Protein 4A4C (pdb70)

CATH classification: 1.20.930.20 (+3 more: 1.10.238.10, 3.30.505.10, 3.30.40.10)

GO terms:
  GO:0005886 plasma membrane (C, IDA)
  GO:0004842 ubiquitin-protein transferase activity (F, TAS)
  GO:0016567 protein ubiquitination (P, TAS)
  GO:0048260 positive regulation of receptor-mediated endocytosis (P, IMP)
  GO:0061630 ubiquitin protein ligase activity (F, IDA)
  GO:0005794 Golgi apparatus (C, IDA)
  GO:0005929 cilium (C, IDA)
  GO:0050821 protein stabilization (P, IDA)
  GO:0050860 negative regulation of T cell receptor signaling pathway (P, IDA)
  GO:0050868 negative regulation of T cell activation (P, IDA)
  GO:0070534 protein K63-linked ubiquitination (P, IDA)
  GO:0061630 ubiquitin protein ligase activity (F, EXP)
  GO:0042059 negative regulation of epidermal growth factor receptor signaling pathway (P, IMP)
  GO:0006511 ubiquitin-dependent protein catabolic process (P, IMP)
  GO:0005515 protein binding (F, IPI)
  GO:0046875 ephrin receptor binding (F, IPI)
  GO:0061630 ubiquitin protein ligase activity (F, TAS)
  GO:0042059 negative regulation of epidermal growth factor receptor signaling pathway (P, TAS)
  GO:0045742 positive regulation of epidermal growth factor receptor signaling pathway (P, TAS)
  GO:0005829 cytosol (C, TAS)

Solvent-accessible surface area: 25617 Å² total

Nearest PDB structures (foldseek):
  4a4c-assembly1_C  TM=1.007E+00  e=7.676E-30  Homo sapiens
  5d1m-assembly1_A  TM=9.914E-01  e=4.920E-27  Homo sapiens
  8ams-assembly1_A  TM=9.922E-01  e=3.316E-26  Homo sapiens
  2ayv-assembly1_A  TM=9.978E-01  e=9.547E-24  Toxoplasma gondii
  9b5h-assembly1_C  TM=9.755E-01  e=2.965E-24  Schizosaccharomyces pombe 972h-

InterPro domains:
  IPR001841 Zinc finger, RING-type [PS50089] (381-420)
  IPR001841 Zinc finger, RING-type [SM00184] (381-419)
  IPR003153 Adaptor protein Cbl, N-terminal helical [PF02262] (51-175)
  IPR009060 UBA-like superfamily [SSF46934] (843-893)
  IPR011992 EF-hand domain pair [SSF47473] (178-263)
  IPR013083 Zinc finger, RING/FYVE/PHD-type [G3DSA:3.30.40.10] (350-435)
  IPR014741 Adaptor protein Cbl, EF hand-like [PF02761] (179-262)
  IPR014742 Adaptor protein Cbl, SH2-like domain [PF02762] (264-349)
  IPR014742 Adaptor protein Cbl, SH2-like domain [cd09920] (256-352)
  IPR015940 Ubiquitin-associated domain [PF00627] (858-892)
  IPR015940 Ubiquitin-associated domain [PS50030] (856-895)
  IPR015940 Ubiquitin-associated domain [SM00165] (857-894)
  IPR017907 Zinc finger, RING-type, conserved site [PS00518] (396-405)
  IPR018957 Zinc finger, C3HC4 RING-type [PF00097] (381-419)
  IPR024159 Adaptor protein Cbl, PTB domain [PS51506] (47-351)
  IPR024162 Adaptor protein Cbl [PTHR23007] (25-554)
  IPR036537 Adaptor protein Cbl, N-terminal domain superfamily [G3DSA:1.20.930.20] (47-175)
  IPR036537 Adaptor protein Cbl, N-terminal domain superfamily [SSF47668] (49-177)
  IPR036860 SH2 domain superfamily [G3DSA:3.30.505.10] (265-349)
  IPR036860 SH2 domain superfamily [SSF55550] (264-350)

Secondary structure (DSSP, 8-state):
-----HHHHHHHHHHHHHHHHHH--TTT---SSSS-HHHHHHHHHHHHHHHHHHSSSTHHHHTT-HHHHHHHHHHHHHHHHHHHHHHTTGGGGGSTT-HHHHHHHHHHHHHHHHHHHHHHHSSSSS--TTT---SSHHHHHHHHHHHTT-SEEEHHHHHHHHHHHS----HHHHHHHHHHH-TT-SSEEEHHHHHHHHHHH--GGGHHHHHIIIIIS-TTB-TT--HHHHHHHHHTTTTSTTEEEEEE-SSSTT-EEEEEE-TTS-EEEE-PSSS-HHHHHHHHHHTTSS-EETT-S-----TTSSS-PPPPPEE--HHHHH--TTSS-SSS-TTTSSS---EEEETT--EE-HHHHHHHHHTT--S-TTT-----EEEE--EE---/----PPP-/-HHHHHHHHHHHHHSPPTTEEEEEETTEEEEEEEEEEPPSSSTTTT-EEEEEEE--TTTTTS--EEEE-S----TTB-SS-BB--GGGTTS--TT--HHHHHHHHHHHHHS--TTS-S-HHHHHHH--HHHHHHHHHHHIIIII-

Foldseek 3Di:
DDFDDPVLVVVLVVLLVVLLVVCVPPLLPQDPDPLDSVVLSVLLVVLVVQLVVVQDVVSVVVRVQPVNVLLSVLSSVLSVVSVVLPVVCPCVSNPCPHPSVVVVLLSSLLSLVSSVLSCQQQVRSHGPQQVRFQWAPVLSVLCCVQPNRDFKAALVSVQVSVCVVANQDDPVSSVVVCVQQVSNPRRMHGPVSSSLQCLQQDDPLHRSVSCCVCPVPALQEDESDDPVNQVVLCLVVLVPFQEKHKYADSVQRSWIKMWGHHPVRDIDIDTDDFDHPLVCQVVCVVVRHHQDRSNHNDDDDDCPCVDPPDDDAAEDDPVRQVVVVVVAGPQAAPVVSHHGFFKAFPDVGDTHHPVVVVVCVVVVHADDPPPSDHGSHMDTHHHDGPD/DPPDDDDD/DLVVLVVQLVVCVVDHDPQKGKADDPPDSQKMKMWGAQDPLALLHRFIWIKIWGDDPCPPAAAIFIFTPWDAQAQQADSRRGGNDPCNDPVPDNVDGVRNVNVVVSVCRNPPDLVRGNHVVLSVCVVVPVVSSVVRNVSRVVIRD

B-factor: mean 101.97, std 27.15, range [50.03, 207.86]

Organism: Homo sapiens (NCBI:txid9606)

Radius of gyration: 28.35 Å; Cα contacts (8 Å, |Δi|>4): 863; chains: 3; bounding box: 66×76×60 Å

Sequence (540 aa):
PGTVDKKMVEKCWKLMDKVVRLCQNPKLALKNSPPYILDLLPDTYQHLRTILSRYEGKMETLGENEYFRVFMENLMKKTKQTISLFKEGKERMYEENSQPRRNLTKLSLIFSHMLAELKGIFPSGLFQGDTFRITKADAAEFWRKAFGEKTIVPWKSFRQALHEVHPISSGLEAMALKSTIDLTCNDYISVFEFDIFTRLFQPWSSLLRNWNSLAVTHPGYMAFLTYDEVKARLQKFIHKPGSYIFRLSCTRLGQWAIGYVTADGNILQTIPHNKPLFQALIDGFREGFYLFPDGRNQNPDLTGLCEPTPQDHIKVTQEQYELCEMGSTFQLCKICAENDKDVKIEPCGHLMCTSCLTSWQESEGQGCPFCRCEIKGTEPIVVDPFDSDGTPEPAALKRIHKELNDLARDPPAQCSAGPVGDDMFHWQATIMGPNDSPYQGGVFFLTIHFPTDYPFKPPKVAFTTRIYHPNINSNGSICLDILRSQWSPALTISKVLLSICSLLCDPNPDDPLVPEIARIYKDREKYNRIAREWTQKYAM

Structure (mmCIF, N/CA/C/O backbone):
data_4A4C
#
_entry.id   4A4C
#
_cell.length_a   75.285
_cell.length_b   75.285
_cell.length_c   459.660
_cell.angle_alpha   90.00
_cell.angle_beta   90.00
_cell.angle_gamma   120.00
#
_symmetry.space_group_name_H-M   'P 65 2 2'
#
loop_
_entity.id
_entity.type
_entity.pdbx_description
1 polymer 'E3 UBIQUITIN-PROTEIN LIGASE CBL'
2 polymer 'TYROSINE-PROTEIN KINASE ZAP-70'
3 polymer 'UBIQUITIN-CONJUGATING ENZYME E2 D2'
4 non-polymer 'ZINC ION'
5 non-polymer 'CALCIUM ION'
6 water water
#
loop_
_atom_site.group_PDB
_atom_site.id
_atom_site.type_symbol
_atom_site.label_atom_id
_atom_site.label_alt_id
_atom_site.label_comp_id
_atom_site.label_asym_id
_atom_site.label_entity_id
_atom_site.label_seq_id
_atom_site.pdbx_PDB_ins_code
_atom_site.Cartn_x
_atom_site.Cartn_y
_atom_site.Cartn_z
_atom_site.occupancy
_atom_site.B_iso_or_equiv
_atom_site.auth_seq_id
_atom_site.auth_comp_id
_atom_site.auth_asym_id
_atom_site.auth_atom_id
_atom_site.pdbx_PDB_model_num
ATOM 1 N N . PRO A 1 4 ? -15.847 14.688 -43.966 1.00 154.61 48 PRO A N 1
ATOM 2 C CA . PRO A 1 4 ? -14.908 14.876 -42.856 1.00 149.35 48 PRO A CA 1
ATOM 3 C C . PRO A 1 4 ? -13.465 14.735 -43.313 1.00 145.91 48 PRO A C 1
ATOM 4 O O . PRO A 1 4 ? -13.197 14.772 -44.516 1.00 148.21 48 PRO A O 1
ATOM 8 N N . GLY A 1 5 ? -12.553 14.577 -42.357 1.00 135.62 49 GLY A N 1
ATOM 9 C CA . GLY A 1 5 ? -11.136 14.426 -42.648 1.00 128.52 49 GLY A CA 1
ATOM 10 C C . GLY A 1 5 ? -10.415 13.693 -41.531 1.00 128.16 49 GLY A C 1
ATOM 11 O O . GLY A 1 5 ? -10.978 13.518 -40.453 1.00 126.27 49 GLY A O 1
ATOM 12 N N . THR A 1 6 ? -9.170 13.283 -41.778 1.00 138.33 50 THR A N 1
ATOM 13 C CA . THR A 1 6 ? -8.416 12.418 -40.853 1.00 143.71 50 THR A CA 1
ATOM 14 C C . THR A 1 6 ? -7.974 13.084 -39.537 1.00 141.66 50 THR A C 1
ATOM 15 O O . THR A 1 6 ? -7.681 14.281 -39.499 1.00 134.68 50 THR A O 1
ATOM 19 N N . VAL A 1 7 ? -7.909 12.279 -38.473 1.00 147.74 51 VAL A N 1
ATOM 20 C CA . VAL A 1 7 ? -7.653 12.752 -37.106 1.00 148.02 51 VAL A CA 1
ATOM 21 C C . VAL A 1 7 ? -6.242 12.404 -36.606 1.00 147.13 51 VAL A C 1
ATOM 22 O O . VAL A 1 7 ? -5.907 11.227 -36.455 1.00 146.25 51 VAL A O 1
ATOM 26 N N . ASP A 1 8 ? -5.431 13.424 -36.327 1.00 146.94 52 ASP A N 1
ATOM 27 C CA . ASP A 1 8 ? -4.062 13.211 -35.847 1.00 150.26 52 ASP A CA 1
ATOM 28 C C . ASP A 1 8 ? -3.840 13.841 -34.470 1.00 150.81 52 ASP A C 1
ATOM 29 O O . ASP A 1 8 ? -4.632 14.672 -34.026 1.00 152.55 52 ASP A O 1
ATOM 34 N N . LYS A 1 9 ? -2.774 13.422 -33.791 1.00 146.29 53 LYS A N 1
ATOM 35 C CA . LYS A 1 9 ? -2.467 13.915 -32.451 1.00 140.25 53 LYS A CA 1
ATOM 36 C C . LYS A 1 9 ? -2.471 15.438 -32.387 1.00 138.14 53 LYS A C 1
ATOM 37 O O . LYS A 1 9 ? -2.989 16.017 -31.437 1.00 134.06 53 LYS A O 1
ATOM 43 N N . LYS A 1 10 ? -1.891 16.083 -33.395 1.00 141.56 54 LYS A N 1
ATOM 44 C CA . LYS A 1 10 ? -1.830 17.545 -33.444 1.00 147.34 54 LYS A CA 1
ATOM 45 C C . LYS A 1 10 ? -3.214 18.200 -33.386 1.00 148.65 54 LYS A C 1
ATOM 46 O O . LYS A 1 10 ? -3.408 19.198 -32.689 1.00 148.39 54 LYS A O 1
ATOM 52 N N . MET A 1 11 ? -4.167 17.647 -34.131 1.00 146.95 55 MET A N 1
ATOM 53 C CA . MET A 1 11 ? -5.551 18.108 -34.059 1.00 139.11 55 MET A CA 1
ATOM 54 C C . MET A 1 11 ? -6.117 17.904 -32.663 1.00 136.53 55 MET A C 1
ATOM 55 O O . MET A 1 11 ? -6.584 18.844 -32.024 1.00 139.22 55 MET A O 1
ATOM 60 N N . VAL A 1 12 ? -6.062 16.659 -32.200 1.00 127.73 56 VAL A N 1
ATOM 61 C CA . VAL A 1 12 ? -6.614 16.271 -30.908 1.00 115.69 56 VAL A CA 1
ATOM 62 C C . VAL A 1 12 ? -6.174 17.202 -29.773 1.00 120.31 56 VAL A C 1
ATOM 63 O O . VAL A 1 12 ? -6.938 17.448 -28.837 1.00 123.34 56 VAL A O 1
ATOM 67 N N . GLU A 1 13 ? -4.952 17.721 -29.855 1.00 120.25 57 GLU A N 1
ATOM 68 C CA . GLU A 1 13 ? -4.466 18.651 -28.843 1.00 121.29 57 GLU A CA 1
ATOM 69 C C . GLU A 1 13 ? -5.158 20.003 -28.971 1.00 119.33 57 GLU A C 1
ATOM 70 O O . GLU A 1 13 ? -5.254 20.753 -27.994 1.00 119.70 57 GLU A O 1
ATOM 76 N N . LYS A 1 14 ? -5.654 20.302 -30.170 1.00 118.33 58 LYS A N 1
ATOM 77 C CA . LYS A 1 14 ? -6.443 21.520 -30.388 1.00 120.23 58 LYS A CA 1
ATOM 78 C C . LYS A 1 14 ? -7.832 21.428 -29.720 1.00 121.41 58 LYS A C 1
ATOM 79 O O . LYS A 1 14 ? -8.246 22.345 -29.002 1.00 116.43 58 LYS A O 1
ATOM 81 N N . CYS A 1 15 ? -8.538 20.320 -29.949 1.00 116.92 59 CYS A N 1
ATOM 82 C CA . CYS A 1 15 ? -9.814 20.069 -29.277 1.00 112.24 59 CYS A CA 1
ATOM 83 C C . CYS A 1 15 ? -9.646 20.229 -27.778 1.00 103.79 59 CYS A C 1
ATOM 84 O O . CYS A 1 15 ? -10.531 20.719 -27.076 1.00 93.11 59 CYS A O 1
ATOM 87 N N . TRP A 1 16 ? -8.494 19.811 -27.288 1.00 99.37 60 TRP A N 1
ATOM 88 C CA . TRP A 1 16 ? -8.219 19.944 -25.880 1.00 105.31 60 TRP A CA 1
ATOM 89 C C . TRP A 1 16 ? -8.258 21.401 -25.443 1.00 101.40 60 TRP A C 1
ATOM 90 O O . TRP A 1 16 ? -8.878 21.728 -24.431 1.00 98.01 60 TRP A O 1
ATOM 101 N N . LYS A 1 17 ? -7.628 22.281 -26.216 1.00 95.73 61 LYS A N 1
ATOM 102 C CA . LYS A 1 17 ? -7.584 23.686 -25.836 1.00 96.29 61 LYS A CA 1
ATOM 103 C C . LYS A 1 17 ? -8.975 24.329 -25.911 1.00 97.45 61 LYS A C 1
ATOM 104 O O . LYS A 1 17 ? -9.371 25.080 -25.018 1.00 96.57 61 LYS A O 1
ATOM 106 N N . LEU A 1 18 ? -9.703 24.021 -26.981 1.00 95.86 62 LEU A N 1
ATOM 107 C CA . LEU A 1 18 ? -11.071 24.507 -27.190 1.00 100.26 62 LEU A CA 1
ATOM 108 C C . LEU A 1 18 ? -12.051 24.063 -26.092 1.00 98.17 62 LEU A C 1
ATOM 109 O O . LEU A 1 18 ? -12.787 24.876 -25.531 1.00 94.93 62 LEU A O 1
ATOM 114 N N . MET A 1 19 ? -12.075 22.767 -25.802 1.00 95.74 63 MET A N 1
ATOM 115 C CA . MET A 1 19 ? -12.811 22.280 -24.642 1.00 93.07 63 MET A CA 1
ATOM 116 C C . MET A 1 19 ? -12.363 23.034 -23.386 1.00 95.21 63 MET A C 1
ATOM 117 O O . MET A 1 19 ? -13.183 23.439 -22.575 1.00 88.60 63 MET A O 1
ATOM 122 N N . ASP A 1 20 ? -11.058 23.229 -23.239 1.00 101.93 64 ASP A N 1
ATOM 123 C CA . ASP A 1 20 ? -10.517 23.877 -22.059 1.00 105.26 64 ASP A CA 1
ATOM 124 C C . ASP A 1 20 ? -11.034 25.316 -21.936 1.00 113.84 64 ASP A C 1
ATOM 125 O O . ASP A 1 20 ? -11.364 25.765 -20.834 1.00 125.93 64 ASP A O 1
ATOM 130 N N . LYS A 1 21 ? -11.117 26.034 -23.056 1.00 100.56 65 LYS A N 1
ATOM 131 C CA . LYS A 1 21 ? -11.618 27.409 -23.023 1.00 100.86 65 LYS A CA 1
ATOM 132 C C . LYS A 1 21 ? -13.047 27.399 -22.507 1.00 105.31 65 LYS A C 1
ATOM 133 O O . LYS A 1 21 ? -13.399 28.129 -21.583 1.00 113.50 65 LYS A O 1
ATOM 135 N N . VAL A 1 22 ? -13.861 26.548 -23.116 1.00 93.42 66 VAL A N 1
ATOM 136 C CA . VAL A 1 22 ? -15.265 26.450 -22.787 1.00 85.40 66 VAL A CA 1
ATOM 137 C C . VAL A 1 22 ? -15.431 26.189 -21.289 1.00 91.69 66 VAL A C 1
ATOM 138 O O . VAL A 1 22 ? -16.259 26.811 -20.629 1.00 87.04 66 VAL A O 1
ATOM 142 N N . VAL A 1 23 ? -14.645 25.262 -20.754 1.00 97.07 67 VAL A N 1
ATOM 143 C CA . VAL A 1 23 ? -14.634 25.031 -19.321 1.00 91.30 67 VAL A CA 1
ATOM 144 C C . VAL A 1 23 ? -14.489 26.382 -18.627 1.00 90.51 67 VAL A C 1
ATOM 145 O O . VAL A 1 23 ? -15.364 26.789 -17.870 1.00 89.95 67 VAL A O 1
ATOM 149 N N . ARG A 1 24 ? -13.379 27.065 -18.906 1.00 85.86 68 ARG A N 1
ATOM 150 C CA . ARG A 1 24 ? -13.055 28.373 -18.318 1.00 97.32 68 ARG A CA 1
ATOM 151 C C . ARG A 1 24 ? -14.164 29.431 -18.441 1.00 96.12 68 ARG A C 1
ATOM 152 O O . ARG A 1 24 ? -14.475 30.146 -17.473 1.00 90.37 68 ARG A O 1
ATOM 160 N N . LEU A 1 25 ? -14.760 29.516 -19.626 1.00 90.68 69 LEU A N 1
ATOM 161 C CA . LEU A 1 25 ? -15.917 30.377 -19.856 1.00 95.79 69 LEU A CA 1
ATOM 162 C C . LEU A 1 25 ? -17.131 30.001 -18.991 1.00 98.35 69 LEU A C 1
ATOM 163 O O . LEU A 1 25 ? -17.992 30.844 -18.725 1.00 94.42 69 LEU A O 1
ATOM 168 N N . CYS A 1 26 ? -17.201 28.733 -18.573 1.00 94.12 70 CYS A N 1
ATOM 169 C CA . CYS A 1 26 ? -18.305 28.240 -17.745 1.00 73.60 70 CYS A CA 1
ATOM 170 C C . CYS A 1 26 ? -18.037 28.250 -16.233 1.00 85.73 70 CYS A C 1
ATOM 171 O O . CYS A 1 26 ? -18.936 28.000 -15.438 1.00 102.18 70 CYS A O 1
ATOM 174 N N . GLN A 1 27 ? -16.813 28.570 -15.836 1.00 90.00 71 GLN A N 1
ATOM 175 C CA . GLN A 1 27 ? -16.462 28.677 -14.423 1.00 94.35 71 GLN A CA 1
ATOM 176 C C . GLN A 1 27 ? -16.609 30.106 -13.891 1.00 103.42 71 GLN A C 1
ATOM 177 O O . GLN A 1 27 ? -16.346 30.371 -12.714 1.00 108.65 71 GLN A O 1
ATOM 183 N N . ASN A 1 28 ? -17.017 31.018 -14.769 1.00 99.60 72 ASN A N 1
ATOM 184 C CA . ASN A 1 28 ? -17.280 32.406 -14.397 1.00 99.15 72 ASN A CA 1
ATOM 185 C C . ASN A 1 28 ? -18.248 32.538 -13.224 1.00 96.08 72 ASN A C 1
ATOM 186 O O . ASN A 1 28 ? -19.375 32.033 -13.275 1.00 91.58 72 ASN A O 1
ATOM 191 N N . PRO A 1 29 ? -17.821 33.231 -12.163 1.00 94.16 73 PRO A N 1
ATOM 192 C CA . PRO A 1 29 ? -18.684 33.277 -10.978 1.00 99.62 73 PRO A CA 1
ATOM 193 C C . PRO A 1 29 ? -20.045 33.944 -11.230 1.00 112.78 73 PRO A C 1
ATOM 194 O O . PRO A 1 29 ? -20.984 33.668 -10.477 1.00 113.88 73 PRO A O 1
ATOM 198 N N . LYS A 1 30 ? -20.158 34.780 -12.265 1.00 110.43 74 LYS A N 1
ATOM 199 C CA . LYS A 1 30 ? -21.454 35.372 -12.631 1.00 110.03 74 LYS A CA 1
ATOM 200 C C . LYS A 1 30 ? -22.439 34.348 -13.227 1.00 104.89 74 LYS A C 1
ATOM 201 O O . LYS A 1 30 ? -23.660 34.476 -13.092 1.00 102.19 74 LYS A O 1
ATOM 207 N N . LEU A 1 31 ? -21.903 33.321 -13.871 1.00 99.95 75 LEU A N 1
ATOM 208 C CA . LEU A 1 31 ? -22.735 32.302 -14.496 1.00 93.09 75 LEU A CA 1
ATOM 209 C C . LEU A 1 31 ? -23.481 31.452 -13.467 1.00 92.40 75 LEU A C 1
ATOM 210 O O . LEU A 1 31 ? -24.694 31.224 -13.578 1.00 94.63 75 LEU A O 1
ATOM 215 N N . ALA A 1 32 ? -22.753 30.980 -12.465 1.00 90.89 76 ALA A N 1
ATOM 216 C CA . ALA A 1 32 ? -23.343 30.119 -11.450 1.00 96.73 76 ALA A CA 1
ATOM 217 C C . ALA A 1 32 ? -24.149 28.966 -12.065 1.00 91.71 76 ALA A C 1
ATOM 218 O O . ALA A 1 32 ? -25.321 28.806 -11.756 1.00 94.35 76 ALA A O 1
ATOM 220 N N . LEU A 1 33 ? -23.535 28.189 -12.956 1.00 88.48 77 LEU A N 1
ATOM 221 C CA . LEU A 1 33 ? -24.190 26.989 -13.502 1.00 94.15 77 LEU A CA 1
ATOM 222 C C . LEU A 1 33 ? -24.660 26.040 -12.396 1.00 100.58 77 LEU A C 1
ATOM 223 O O . LEU A 1 33 ? -23.894 25.695 -11.494 1.00 76.46 77 LEU A O 1
ATOM 228 N N . LYS A 1 34 ? -25.921 25.626 -12.472 1.00 93.20 78 LYS A N 1
ATOM 229 C CA . LYS A 1 34 ? -26.466 24.711 -11.481 1.00 84.53 78 LYS A CA 1
ATOM 230 C C . LYS A 1 34 ? -25.944 23.301 -11.686 1.00 91.13 78 LYS A C 1
ATOM 231 O O . LYS A 1 34 ? -25.882 22.778 -12.814 1.00 90.26 78 LYS A O 1
ATOM 237 N N . ASN A 1 35 ? -25.601 22.673 -10.573 1.00 101.23 79 ASN A N 1
ATOM 238 C CA . ASN A 1 35 ? -24.867 21.437 -10.640 1.00 105.61 79 ASN A CA 1
ATOM 239 C C . ASN A 1 35 ? -25.853 20.267 -10.493 1.00 102.08 79 ASN A C 1
ATOM 240 O O . ASN A 1 35 ? -26.175 19.805 -9.398 1.00 93.02 79 ASN A O 1
ATOM 245 N N . SER A 1 36 ? -26.315 19.823 -11.658 1.00 81.27 80 SER A N 1
ATOM 246 C CA . SER A 1 36 ? -27.221 18.706 -11.856 1.00 85.88 80 SER A CA 1
ATOM 247 C C . SER A 1 36 ? -26.952 18.290 -13.284 1.00 85.93 80 SER A C 1
ATOM 248 O O . SER A 1 36 ? -26.493 19.092 -14.069 1.00 83.99 80 SER A O 1
ATOM 251 N N . PRO A 1 37 ? -27.229 17.043 -13.650 1.00 89.22 81 PRO A N 1
ATOM 252 C CA . PRO A 1 37 ? -26.984 16.834 -15.085 1.00 85.00 81 PRO A CA 1
ATOM 253 C C . PRO A 1 37 ? -28.094 17.380 -16.007 1.00 87.24 81 PRO A C 1
ATOM 254 O O . PRO A 1 37 ? -29.267 17.392 -15.619 1.00 82.63 81 PRO A O 1
ATOM 258 N N . PRO A 1 38 ? -27.728 17.792 -17.234 1.00 86.78 82 PRO A N 1
ATOM 259 C CA . PRO A 1 38 ? -26.346 17.894 -17.693 1.00 78.68 82 PRO A CA 1
ATOM 260 C C . PRO A 1 38 ? -25.666 19.162 -17.171 1.00 86.49 82 PRO A C 1
ATOM 261 O O . PRO A 1 38 ? -26.231 20.250 -17.155 1.00 94.51 82 PRO A O 1
ATOM 265 N N . TYR A 1 39 ? -24.490 18.917 -16.638 1.00 77.20 83 TYR A N 1
ATOM 266 C CA . TYR A 1 39 ? -23.706 19.936 -16.033 1.00 77.94 83 TYR A CA 1
ATOM 267 C C . TYR A 1 39 ? -22.404 19.844 -16.769 1.00 75.81 83 TYR A C 1
ATOM 268 O O . TYR A 1 39 ? -21.727 18.816 -16.777 1.00 76.61 83 TYR A O 1
ATOM 277 N N . ILE A 1 40 ? -22.083 20.947 -17.408 1.00 67.78 84 ILE A N 1
ATOM 278 C CA . ILE A 1 40 ? -20.975 21.031 -18.326 1.00 63.67 84 ILE A CA 1
ATOM 279 C C . ILE A 1 40 ? -19.539 20.850 -17.745 1.00 86.54 84 ILE A C 1
ATOM 280 O O . ILE A 1 40 ? -18.683 20.260 -18.404 1.00 81.87 84 ILE A O 1
ATOM 285 N N . LEU A 1 41 ? -19.280 21.353 -16.534 1.00 83.06 85 LEU A N 1
ATOM 286 C CA . LEU A 1 41 ? -17.966 21.260 -15.904 1.00 85.44 85 LEU A CA 1
ATOM 287 C C . LEU A 1 41 ? -17.728 19.811 -15.466 1.00 82.83 85 LEU A C 1
ATOM 288 O O . LEU A 1 41 ? -16.617 19.419 -15.123 1.00 79.65 85 LEU A O 1
ATOM 293 N N . ASP A 1 42 ? -18.795 19.024 -15.466 1.00 83.13 86 ASP A N 1
ATOM 294 C CA . ASP A 1 42 ? -18.683 17.573 -15.416 1.00 85.52 86 ASP A CA 1
ATOM 295 C C . ASP A 1 42 ? -18.426 17.024 -16.833 1.00 87.10 86 ASP A C 1
ATOM 296 O O . ASP A 1 42 ? -17.418 16.348 -17.070 1.00 70.00 86 ASP A O 1
ATOM 301 N N . LEU A 1 43 ? -19.345 17.298 -17.763 1.00 76.55 87 LEU A N 1
ATOM 302 C CA . LEU A 1 43 ? -19.282 16.701 -19.099 1.00 71.82 87 LEU A CA 1
ATOM 303 C C . LEU A 1 43 ? -17.944 16.866 -19.784 1.00 86.62 87 LEU A C 1
ATOM 304 O O . LEU A 1 43 ? -17.339 15.881 -20.192 1.00 102.67 87 LEU A O 1
ATOM 309 N N . LEU A 1 44 ? -17.475 18.104 -19.919 1.00 88.06 88 LEU A N 1
ATOM 310 C CA . LEU A 1 44 ? -16.255 18.350 -20.688 1.00 77.10 88 LEU A CA 1
ATOM 311 C C . LEU A 1 44 ? -14.999 17.664 -20.128 1.00 76.86 88 LEU A C 1
ATOM 312 O O . LEU A 1 44 ? -14.294 16.960 -20.856 1.00 78.80 88 LEU A O 1
ATOM 317 N N . PRO A 1 45 ? -14.723 17.842 -18.832 1.00 74.85 89 PRO A N 1
ATOM 318 C CA . PRO A 1 45 ? -13.564 17.104 -18.319 1.00 81.88 89 PRO A CA 1
ATOM 319 C C . PRO A 1 45 ? -13.693 15.558 -18.465 1.00 79.36 89 PRO A C 1
ATOM 320 O O . PRO A 1 45 ? -12.716 14.939 -18.896 1.00 78.58 89 PRO A O 1
ATOM 324 N N . ASP A 1 46 ? -14.851 14.967 -18.142 1.00 69.66 90 ASP A N 1
ATOM 325 C CA . ASP A 1 46 ? -15.114 13.531 -18.382 1.00 61.59 90 ASP A CA 1
ATOM 326 C C . ASP A 1 46 ? -14.956 13.100 -19.839 1.00 65.99 90 ASP A C 1
ATOM 327 O O . ASP A 1 46 ? -14.602 11.967 -20.109 1.00 80.87 90 ASP A O 1
ATOM 332 N N . THR A 1 47 ? -15.272 13.984 -20.775 1.00 72.99 91 THR A N 1
ATOM 333 C CA . THR A 1 47 ? -15.081 13.693 -22.188 1.00 74.82 91 THR A CA 1
ATOM 334 C C . THR A 1 47 ? -13.598 13.638 -22.464 1.00 82.15 91 THR A C 1
ATOM 335 O O . THR A 1 47 ? -13.111 12.701 -23.080 1.00 81.12 91 THR A O 1
ATOM 339 N N . TYR A 1 48 ? -12.883 14.665 -22.016 1.00 92.56 92 TYR A N 1
ATOM 340 C CA . TYR A 1 48 ? -11.427 14.682 -22.097 1.00 95.55 92 TYR A CA 1
ATOM 341 C C . TYR A 1 48 ? -10.835 13.398 -21.514 1.00 99.46 92 TYR A C 1
ATOM 342 O O . TYR A 1 48 ? -9.943 12.788 -22.106 1.00 97.51 92 TYR A O 1
ATOM 351 N N . GLN A 1 49 ? -11.337 12.989 -20.355 1.00 96.35 93 GLN A N 1
ATOM 352 C CA . GLN A 1 49 ? -10.836 11.785 -19.704 1.00 97.71 93 GLN A CA 1
ATOM 353 C C . GLN A 1 49 ? -10.954 10.572 -20.613 1.00 94.48 93 GLN A C 1
ATOM 354 O O . GLN A 1 49 ? -9.973 9.865 -20.860 1.00 99.01 93 GLN A O 1
ATOM 360 N N . HIS A 1 50 ? -12.161 10.354 -21.122 1.00 82.22 94 HIS A N 1
ATOM 361 C CA . HIS A 1 50 ? -12.442 9.229 -21.998 1.00 82.61 94 HIS A CA 1
ATOM 362 C C . HIS A 1 50 ? -11.723 9.312 -23.350 1.00 89.60 94 HIS A C 1
ATOM 363 O O . HIS A 1 50 ? -11.287 8.302 -23.907 1.00 89.80 94 HIS A O 1
ATOM 370 N N . LEU A 1 51 ? -11.622 10.519 -23.887 1.00 93.04 95 LEU A N 1
ATOM 371 C CA . LEU A 1 51 ? -10.736 10.768 -25.006 1.00 91.35 95 LEU A CA 1
ATOM 372 C C . LEU A 1 51 ? -9.317 10.316 -24.651 1.00 94.69 95 LEU A C 1
ATOM 373 O O . LEU A 1 51 ? -8.617 9.736 -25.490 1.00 88.36 95 LEU A O 1
ATOM 378 N N . ARG A 1 52 ? -8.895 10.570 -23.411 1.00 95.45 96 ARG A N 1
ATOM 379 C CA . ARG A 1 52 ? -7.554 10.173 -22.991 1.00 100.71 96 ARG A CA 1
ATOM 380 C C . ARG A 1 52 ? -7.423 8.652 -22.983 1.00 95.32 96 ARG A C 1
ATOM 381 O O . ARG A 1 52 ? -6.491 8.100 -23.570 1.00 85.64 96 ARG A O 1
ATOM 389 N N . THR A 1 53 ? -8.385 7.977 -22.359 1.00 91.72 97 THR A N 1
ATOM 390 C CA . THR A 1 53 ? -8.385 6.519 -22.314 1.00 94.54 97 THR A CA 1
ATOM 391 C C . THR A 1 53 ? -8.344 5.914 -23.714 1.00 100.33 97 THR A C 1
ATOM 392 O O . THR A 1 53 ? -7.586 4.974 -23.967 1.00 110.93 97 THR A O 1
ATOM 396 N N . ILE A 1 54 ? -9.163 6.448 -24.618 1.00 93.25 98 ILE A N 1
ATOM 397 C CA . ILE A 1 54 ? -9.166 5.987 -26.008 1.00 96.72 98 ILE A CA 1
ATOM 398 C C . ILE A 1 54 ? -7.774 6.084 -26.652 1.00 97.87 98 ILE A C 1
ATOM 399 O O . ILE A 1 54 ? -7.258 5.102 -27.194 1.00 94.54 98 ILE A O 1
ATOM 404 N N . LEU A 1 55 ? -7.166 7.263 -26.582 1.00 94.58 99 LEU A N 1
ATOM 405 C CA . LEU A 1 55 ? -5.851 7.481 -27.180 1.00 103.81 99 LEU A CA 1
ATOM 406 C C . LEU A 1 55 ? -4.769 6.528 -26.674 1.00 113.40 99 LEU A C 1
ATOM 407 O O . LEU A 1 55 ? -4.033 5.956 -27.468 1.00 120.06 99 LEU A O 1
ATOM 412 N N . SER A 1 56 ? -4.672 6.362 -25.358 1.00 115.79 100 SER A N 1
ATOM 413 C CA . SER A 1 56 ? -3.606 5.553 -24.772 1.00 121.45 100 SER A CA 1
ATOM 414 C C . SER A 1 56 ? -3.733 4.089 -25.174 1.00 129.19 100 SER A C 1
ATOM 415 O O . SER A 1 56 ? -2.756 3.343 -25.152 1.00 134.75 100 SER A O 1
ATOM 418 N N . ARG A 1 57 ? -4.949 3.682 -25.524 1.00 124.80 101 ARG A N 1
ATOM 419 C CA . ARG A 1 57 ? -5.206 2.308 -25.943 1.00 117.42 101 ARG A CA 1
ATOM 420 C C . ARG A 1 57 ? -4.673 2.020 -27.336 1.00 118.90 101 ARG A C 1
ATOM 421 O O . ARG A 1 57 ? -4.306 0.889 -27.648 1.00 132.55 101 ARG A O 1
ATOM 429 N N . TYR A 1 58 ? -4.620 3.042 -28.175 1.00 113.11 102 TYR A N 1
ATOM 430 C CA . TYR A 1 58 ? -4.073 2.855 -29.499 1.00 118.30 102 TYR A CA 1
ATOM 431 C C . TYR A 1 58 ? -2.650 3.392 -29.493 1.00 125.57 102 TYR A C 1
ATOM 432 O O . TYR A 1 58 ? -2.427 4.598 -29.506 1.00 124.43 102 TYR A O 1
ATOM 441 N N . GLU A 1 59 ? -1.684 2.480 -29.498 1.00 135.67 103 GLU A N 1
ATOM 442 C CA . GLU A 1 59 ? -0.278 2.859 -29.399 1.00 139.84 103 GLU A CA 1
ATOM 443 C C . GLU A 1 59 ? 0.425 2.624 -30.720 1.00 137.90 103 GLU A C 1
ATOM 444 O O . GLU A 1 59 ? 0.575 1.484 -31.149 1.00 133.77 103 GLU A O 1
ATOM 450 N N . GLY A 1 60 ? 0.795 3.708 -31.395 1.00 141.73 104 GLY A N 1
ATOM 451 C CA . GLY A 1 60 ? 1.441 3.605 -32.691 1.00 150.01 104 GLY A CA 1
ATOM 452 C C . GLY A 1 60 ? 0.405 3.060 -33.653 1.00 150.68 104 GLY A C 1
ATOM 453 O O . GLY A 1 60 ? 0.600 3.021 -34.873 1.00 153.11 104 GLY A O 1
ATOM 454 N N . LYS A 1 61 ? -0.714 2.638 -33.066 1.00 142.93 105 LYS A N 1
ATOM 455 C CA . LYS A 1 61 ? -1.885 2.184 -33.794 1.00 130.83 105 LYS A CA 1
ATOM 456 C C . LYS A 1 61 ? -2.745 3.414 -34.014 1.00 127.36 105 LYS A C 1
ATOM 457 O O . LYS A 1 61 ? -3.869 3.322 -34.502 1.00 121.58 105 LYS A O 1
ATOM 459 N N . MET A 1 62 ? -2.201 4.564 -33.619 1.00 127.81 106 MET A N 1
ATOM 460 C CA . MET A 1 62 ? -2.849 5.846 -33.836 1.00 129.50 106 MET A CA 1
ATOM 461 C C . MET A 1 62 ? -3.060 6.050 -35.329 1.00 127.03 106 MET A C 1
ATOM 462 O O . MET A 1 62 ? -3.851 6.895 -35.751 1.00 121.82 106 MET A O 1
ATOM 467 N N . GLU A 1 63 ? -2.337 5.263 -36.120 1.00 131.27 107 GLU A N 1
ATOM 468 C CA . GLU A 1 63 ? -2.534 5.201 -37.565 1.00 135.51 107 GLU A CA 1
ATOM 469 C C . GLU A 1 63 ? -3.997 4.906 -37.891 1.00 136.61 107 GLU A C 1
ATOM 470 O O . GLU A 1 63 ? -4.687 5.718 -38.505 1.00 135.92 107 GLU A O 1
ATOM 472 N N . THR A 1 64 ? -4.458 3.739 -37.455 1.00 134.67 108 THR A N 1
ATOM 473 C CA . THR A 1 64 ? -5.780 3.218 -37.802 1.00 126.45 108 THR A CA 1
ATOM 474 C C . THR A 1 64 ? -6.933 3.767 -36.938 1.00 115.85 108 THR A C 1
ATOM 475 O O . THR A 1 64 ? -8.105 3.424 -37.140 1.00 105.82 108 THR A O 1
ATOM 479 N N . LEU A 1 65 ? -6.592 4.587 -35.954 1.00 109.62 109 LEU A N 1
ATOM 480 C CA . LEU A 1 65 ? -7.589 5.251 -35.134 1.00 102.06 109 LEU A CA 1
ATOM 481 C C . LEU A 1 65 ? -8.111 6.490 -35.857 1.00 110.42 109 LEU A C 1
ATOM 482 O O . LEU A 1 65 ? -9.307 6.780 -35.824 1.00 113.25 109 LEU A O 1
ATOM 487 N N . GLY A 1 66 ? -7.211 7.204 -36.529 1.00 110.27 110 GLY A N 1
ATOM 488 C CA . GLY A 1 66 ? -7.573 8.427 -37.219 1.00 118.06 110 GLY A CA 1
ATOM 489 C C . GLY A 1 66 ? -8.366 8.157 -38.481 1.00 129.70 110 GLY A C 1
ATOM 490 O O . GLY A 1 66 ? -9.027 9.053 -39.020 1.00 128.50 110 GLY A O 1
ATOM 491 N N . GLU A 1 67 ? -8.286 6.917 -38.958 1.00 133.36 111 GLU A N 1
ATOM 492 C CA . GLU A 1 67 ? -8.972 6.504 -40.183 1.00 133.35 111 GLU A CA 1
ATOM 493 C C . GLU A 1 67 ? -10.328 5.797 -39.962 1.00 123.92 111 GLU A C 1
ATOM 494 O O . GLU A 1 67 ? -10.950 5.322 -40.918 1.00 117.27 111 GLU A O 1
ATOM 500 N N . ASN A 1 68 ? -10.765 5.720 -38.704 1.00 114.52 112 ASN A N 1
ATOM 501 C CA . ASN A 1 68 ? -12.085 5.188 -38.367 1.00 104.50 112 ASN A CA 1
ATOM 502 C C . ASN A 1 68 ? -13.165 6.251 -38.616 1.00 108.55 112 ASN A C 1
ATOM 503 O O . ASN A 1 68 ? -13.129 7.342 -38.027 1.00 96.54 112 ASN A O 1
ATOM 508 N N . GLU A 1 69 ? -14.119 5.939 -39.493 1.00 111.37 113 GLU A N 1
ATOM 509 C CA . GLU A 1 69 ? -15.124 6.924 -39.868 1.00 114.23 113 GLU A CA 1
ATOM 510 C C . GLU A 1 69 ? -15.828 7.531 -38.655 1.00 114.52 113 GLU A C 1
ATOM 511 O O . GLU A 1 69 ? -15.973 8.747 -38.575 1.00 110.40 113 GLU A O 1
ATOM 517 N N . TYR A 1 70 ? -16.250 6.701 -37.703 1.00 113.54 114 TYR A N 1
ATOM 518 C CA . TYR A 1 70 ? -16.968 7.232 -36.546 1.00 104.90 114 TYR A CA 1
ATOM 519 C C . TYR A 1 70 ? -16.130 8.185 -35.716 1.00 100.68 114 TYR A C 1
ATOM 520 O O . TYR A 1 70 ? -16.620 9.217 -35.259 1.00 106.66 114 TYR A O 1
ATOM 529 N N . PHE A 1 71 ? -14.880 7.826 -35.471 1.00 95.28 115 PHE A N 1
ATOM 530 C CA . PHE A 1 71 ? -14.050 8.696 -34.662 1.00 92.41 115 PHE A CA 1
ATOM 531 C C . PHE A 1 71 ? -13.868 10.037 -35.337 1.00 92.90 115 PHE A C 1
ATOM 532 O O . PHE A 1 71 ? -13.919 11.075 -34.688 1.00 94.41 115 PHE A O 1
ATOM 540 N N . ARG A 1 72 ? -13.637 9.999 -36.643 1.00 91.58 116 ARG A N 1
ATOM 541 C CA . ARG A 1 72 ? -13.449 11.208 -37.425 1.00 101.74 116 ARG A CA 1
ATOM 542 C C . ARG A 1 72 ? -14.668 12.135 -37.354 1.00 108.52 116 ARG A C 1
ATOM 543 O O . ARG A 1 72 ? -14.531 13.321 -37.048 1.00 112.87 116 ARG A O 1
ATOM 551 N N . VAL A 1 73 ? -15.854 11.598 -37.645 1.00 107.43 117 VAL A N 1
ATOM 552 C CA . VAL A 1 73 ? -17.091 12.379 -37.561 1.00 104.67 117 VAL A CA 1
ATOM 553 C C . VAL A 1 73 ? -17.256 12.977 -36.169 1.00 100.68 117 VAL A C 1
ATOM 554 O O . VAL A 1 73 ? -17.750 14.082 -36.020 1.00 110.28 117 VAL A O 1
ATOM 558 N N . PHE A 1 74 ? -16.826 12.242 -35.154 1.00 90.49 118 PHE A N 1
ATOM 559 C CA . PHE A 1 74 ? -16.966 12.673 -33.777 1.00 79.16 118 PHE A CA 1
ATOM 560 C C . PHE A 1 74 ? -16.072 13.854 -33.462 1.00 88.59 118 PHE A C 1
ATOM 561 O O . PHE A 1 74 ? -16.462 14.765 -32.745 1.00 103.08 118 PHE A O 1
ATOM 569 N N . MET A 1 75 ? -14.860 13.847 -33.980 1.00 87.56 119 MET A N 1
ATOM 570 C CA . MET A 1 75 ? -13.953 14.924 -33.638 1.00 94.24 119 MET A CA 1
ATOM 571 C C . MET A 1 75 ? -14.355 16.220 -34.352 1.00 101.61 119 MET A C 1
ATOM 572 O O . MET A 1 75 ? -14.383 17.298 -33.751 1.00 94.53 119 MET A O 1
ATOM 577 N N . GLU A 1 76 ? -14.695 16.101 -35.630 1.00 112.74 120 GLU A N 1
ATOM 578 C CA . GLU A 1 76 ? -15.185 17.240 -36.394 1.00 116.99 120 GLU A CA 1
ATOM 579 C C . GLU A 1 76 ? -16.430 17.818 -35.727 1.00 111.12 120 GLU A C 1
ATOM 580 O O . GLU A 1 76 ? -16.660 19.029 -35.774 1.00 117.77 120 GLU A O 1
ATOM 586 N N . ASN A 1 77 ? -17.226 16.954 -35.098 1.00 96.11 121 ASN A N 1
ATOM 587 C CA . ASN A 1 77 ? -18.419 17.410 -34.381 1.00 94.11 121 ASN A CA 1
ATOM 588 C C . ASN A 1 77 ? -18.112 17.981 -32.993 1.00 94.89 121 ASN A C 1
ATOM 589 O O . ASN A 1 77 ? -18.721 18.967 -32.584 1.00 99.09 121 ASN A O 1
ATOM 594 N N . LEU A 1 78 ? -17.153 17.393 -32.287 1.00 84.94 122 LEU A N 1
ATOM 595 C CA . LEU A 1 78 ? -16.725 17.947 -31.003 1.00 84.64 122 LEU A CA 1
ATOM 596 C C . LEU A 1 78 ? -16.064 19.298 -31.187 1.00 86.89 122 LEU A C 1
ATOM 597 O O . LEU A 1 78 ? -16.119 20.152 -30.302 1.00 93.43 122 LEU A O 1
ATOM 602 N N . MET A 1 79 ? -15.414 19.470 -32.333 1.00 88.33 123 MET A N 1
ATOM 603 C CA . MET A 1 79 ? -14.714 20.704 -32.656 1.00 91.49 123 MET A CA 1
ATOM 604 C C . MET A 1 79 ? -15.700 21.808 -33.060 1.00 103.75 123 MET A C 1
ATOM 605 O O . MET A 1 79 ? -15.599 22.945 -32.591 1.00 104.84 123 MET A O 1
ATOM 610 N N . LYS A 1 80 ? -16.650 21.466 -33.930 1.00 104.69 124 LYS A N 1
ATOM 611 C CA . LYS A 1 80 ? -17.715 22.389 -34.316 1.00 93.68 124 LYS A CA 1
ATOM 612 C C . LYS A 1 80 ? -18.636 22.740 -33.143 1.00 95.03 124 LYS A C 1
ATOM 613 O O . LYS A 1 80 ? -19.249 23.801 -33.151 1.00 92.29 124 LYS A O 1
ATOM 619 N N . LYS A 1 81 ? -18.759 21.852 -32.151 1.00 91.85 125 LYS A N 1
ATOM 620 C CA . LYS A 1 81 ? -19.595 22.150 -30.975 1.00 89.44 125 LYS A CA 1
ATOM 621 C C . LYS A 1 81 ? -18.933 23.040 -29.918 1.00 92.99 125 LYS A C 1
ATOM 622 O O . LYS A 1 81 ? -19.624 23.802 -29.258 1.00 102.80 125 LYS A O 1
ATOM 628 N N . THR A 1 82 ? -17.619 22.948 -29.737 1.00 91.34 126 THR A N 1
ATOM 629 C CA . THR A 1 82 ? -16.940 23.891 -28.850 1.00 90.87 126 THR A CA 1
ATOM 630 C C . THR A 1 82 ? -16.775 25.258 -29.525 1.00 88.25 126 THR A C 1
ATOM 631 O O . THR A 1 82 ? -17.063 26.301 -28.930 1.00 93.70 126 THR A O 1
ATOM 635 N N . LYS A 1 83 ? -16.315 25.259 -30.769 1.00 88.02 127 LYS A N 1
ATOM 636 C CA . LYS A 1 83 ? -16.198 26.508 -31.499 1.00 93.98 127 LYS A CA 1
ATOM 637 C C . LYS A 1 83 ? -17.514 27.259 -31.351 1.00 91.78 127 LYS A C 1
ATOM 638 O O . LYS A 1 83 ? -17.539 28.446 -31.045 1.00 95.26 127 LYS A O 1
ATOM 644 N N . GLN A 1 84 ? -18.612 26.542 -31.552 1.00 86.48 128 GLN A N 1
ATOM 645 C CA . GLN A 1 84 ? -19.941 27.122 -31.430 1.00 86.92 128 GLN A CA 1
ATOM 646 C C . GLN A 1 84 ? -20.289 27.631 -30.019 1.00 93.91 128 GLN A C 1
ATOM 647 O O . GLN A 1 84 ? -21.026 28.613 -29.886 1.00 100.59 128 GLN A O 1
ATOM 653 N N . THR A 1 85 ? -19.764 26.981 -28.979 1.00 88.14 129 THR A N 1
ATOM 654 C CA . THR A 1 85 ? -19.978 27.440 -27.605 1.00 84.24 129 THR A CA 1
ATOM 655 C C . THR A 1 85 ? -19.109 28.641 -27.266 1.00 96.70 129 THR A C 1
ATOM 656 O O . THR A 1 85 ? -19.534 29.541 -26.548 1.00 92.30 129 THR A O 1
ATOM 660 N N . ILE A 1 86 ? -17.887 28.653 -27.783 1.00 102.94 130 ILE A N 1
ATOM 661 C CA . ILE A 1 86 ? -16.979 29.753 -27.512 1.00 104.41 130 ILE A CA 1
ATOM 662 C C . ILE A 1 86 ? -17.502 31.014 -28.181 1.00 110.98 130 ILE A C 1
ATOM 663 O O . ILE A 1 86 ? -17.348 32.128 -27.664 1.00 104.44 130 ILE A O 1
ATOM 668 N N . SER A 1 87 ? -18.135 30.811 -29.334 1.00 119.17 131 SER A N 1
ATOM 669 C CA . SER A 1 87 ? -18.705 31.889 -30.132 1.00 114.19 131 SER A CA 1
ATOM 670 C C . SER A 1 87 ? -20.063 32.289 -29.588 1.00 110.22 131 SER A C 1
ATOM 671 O O . SER A 1 87 ? -20.596 33.341 -29.929 1.00 122.55 131 SER A O 1
ATOM 674 N N . LEU A 1 88 ? -20.632 31.437 -28.747 1.00 99.80 132 LEU A N 1
ATOM 675 C CA . LEU A 1 88 ? -21.876 31.776 -28.086 1.00 97.33 132 LEU A CA 1
ATOM 676 C C . LEU A 1 88 ? -21.578 32.741 -26.944 1.00 104.02 132 LEU A C 1
ATOM 677 O O . LEU A 1 88 ? -22.446 33.498 -26.525 1.00 114.03 132 LEU A O 1
ATOM 682 N N . PHE A 1 89 ? -20.343 32.722 -26.453 1.00 97.35 133 PHE A N 1
ATOM 683 C CA . PHE A 1 89 ? -19.929 33.660 -25.417 1.00 95.37 133 PHE A CA 1
ATOM 684 C C . PHE A 1 89 ? -19.564 35.042 -25.947 1.00 108.76 133 PHE A C 1
ATOM 685 O O . PHE A 1 89 ? -19.954 36.045 -25.354 1.00 122.49 133 PHE A O 1
ATOM 693 N N . LYS A 1 90 ? -18.829 35.104 -27.056 1.00 100.68 134 LYS A N 1
ATOM 694 C CA . LYS A 1 90 ? -18.428 36.402 -27.595 1.00 112.91 134 LYS A CA 1
ATOM 695 C C . LYS A 1 90 ? -19.657 37.231 -27.977 1.00 116.45 134 LYS A C 1
ATOM 696 O O . LYS A 1 90 ? -19.738 38.425 -27.668 1.00 115.66 134 LYS A O 1
ATOM 702 N N . GLU A 1 91 ? -20.624 36.581 -28.620 1.00 112.07 135 GLU A N 1
ATOM 703 C CA . GLU A 1 91 ? -21.799 37.272 -29.135 1.00 117.71 135 GLU A CA 1
ATOM 704 C C . GLU A 1 91 ? -22.903 37.373 -28.095 1.00 119.61 135 GLU A C 1
ATOM 705 O O . GLU A 1 91 ? -23.926 38.012 -28.325 1.00 108.81 135 GLU A O 1
ATOM 707 N N . GLY A 1 92 ? -22.708 36.710 -26.959 1.00 124.88 136 GLY A N 1
ATOM 708 C CA . GLY A 1 92 ? -23.667 36.789 -25.874 1.00 117.56 136 GLY A CA 1
ATOM 709 C C . GLY A 1 92 ? -23.361 37.877 -24.861 1.00 117.77 136 GLY A C 1
ATOM 710 O O . GLY A 1 92 ? -24.261 38.380 -24.200 1.00 102.00 136 GLY A O 1
ATOM 711 N N . LYS A 1 93 ? -22.092 38.249 -24.742 1.00 121.59 137 LYS A N 1
ATOM 712 C CA . LYS A 1 93 ? -21.677 39.240 -23.749 1.00 124.21 137 LYS A CA 1
ATOM 713 C C . LYS A 1 93 ? -22.339 38.955 -22.394 1.00 117.37 137 LYS A C 1
ATOM 714 O O . LYS A 1 93 ? -22.255 37.839 -21.886 1.00 114.94 137 LYS A O 1
ATOM 716 N N . GLU A 1 94 ? -23.017 39.957 -21.838 1.00 114.24 138 GLU A N 1
ATOM 717 C CA . GLU A 1 94 ? -23.616 39.889 -20.502 1.00 116.02 138 GLU A CA 1
ATOM 718 C C . GLU A 1 94 ? -24.971 39.182 -20.443 1.00 119.08 138 GLU A C 1
ATOM 719 O O . GLU A 1 94 ? -25.461 38.851 -19.365 1.00 121.04 138 GLU A O 1
ATOM 725 N N . ARG A 1 95 ? -25.579 38.957 -21.598 1.00 115.36 139 ARG A N 1
ATOM 726 C CA . ARG A 1 95 ? -26.822 38.201 -21.656 1.00 117.69 139 ARG A CA 1
ATOM 727 C C . ARG A 1 95 ? -26.610 36.734 -21.201 1.00 116.18 139 ARG A C 1
ATOM 728 O O . ARG A 1 95 ? -27.558 35.950 -21.090 1.00 102.67 139 ARG A O 1
ATOM 736 N N . MET A 1 96 ? -25.354 36.372 -20.959 1.00 120.80 140 MET A N 1
ATOM 737 C CA . MET A 1 96 ? -25.003 35.038 -20.481 1.00 119.07 140 MET A CA 1
ATOM 738 C C . MET A 1 96 ? -25.388 34.850 -19.014 1.00 122.49 140 MET A C 1
ATOM 739 O O . MET A 1 96 ? -25.620 33.725 -18.559 1.00 116.97 140 MET A O 1
ATOM 744 N N . TYR A 1 97 ? -25.425 35.959 -18.277 1.00 123.82 141 TYR A N 1
ATOM 745 C CA . TYR A 1 97 ? -25.637 35.930 -16.828 1.00 116.20 141 TYR A CA 1
ATOM 746 C C . TYR A 1 97 ? -27.099 36.174 -16.414 1.00 111.03 141 TYR A C 1
ATOM 747 O O . TYR A 1 97 ? -27.416 36.379 -15.231 1.00 108.97 141 TYR A O 1
ATOM 756 N N . GLU A 1 98 ? -27.975 36.205 -17.412 1.00 103.46 142 GLU A N 1
ATOM 757 C CA . GLU A 1 98 ? -29.409 36.241 -17.166 1.00 111.73 142 GLU A CA 1
ATOM 758 C C . GLU A 1 98 ? -29.952 34.850 -17.420 1.00 116.76 142 GLU A C 1
ATOM 759 O O . GLU A 1 98 ? -29.884 34.354 -18.541 1.00 116.95 142 GLU A O 1
ATOM 765 N N . GLU A 1 99 ? -30.487 34.226 -16.376 1.00 121.93 143 GLU A N 1
ATOM 766 C CA . GLU A 1 99 ? -30.962 32.841 -16.447 1.00 124.27 143 GLU A CA 1
ATOM 767 C C . GLU A 1 99 ? -32.010 32.615 -17.541 1.00 124.93 143 GLU A C 1
ATOM 768 O O . GLU A 1 99 ? -32.200 31.487 -18.005 1.00 115.66 143 GLU A O 1
ATOM 774 N N . ASN A 1 100 ? -32.699 33.686 -17.932 1.00 130.67 144 ASN A N 1
ATOM 775 C CA . ASN A 1 100 ? -33.781 33.600 -18.915 1.00 128.28 144 ASN A CA 1
ATOM 776 C C . ASN A 1 100 ? -33.395 33.851 -20.374 1.00 111.28 144 ASN A C 1
ATOM 777 O O . ASN A 1 100 ? -34.203 33.615 -21.275 1.00 94.78 144 ASN A O 1
ATOM 782 N N . SER A 1 101 ? -32.176 34.328 -20.614 1.0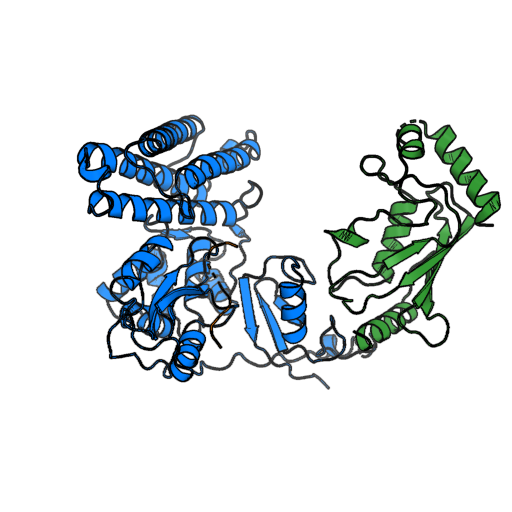0 111.27 145 SER A N 1
ATOM 783 C CA . SER A 1 101 ? -31.839 34.841 -21.940 1.00 103.11 145 SER A CA 1
ATOM 784 C C . SER A 1 101 ? -31.884 33.750 -23.001 1.00 93.48 145 SER A C 1
ATOM 785 O O . SER A 1 101 ? -31.715 32.582 -22.689 1.00 86.11 145 SER A O 1
ATOM 788 N N . GLN A 1 102 ? -32.162 34.139 -24.243 1.00 93.85 146 GLN A N 1
ATOM 789 C CA . GLN A 1 102 ? -32.100 33.214 -25.353 1.00 87.24 146 GLN A CA 1
ATOM 790 C C . GLN A 1 102 ? -30.677 32.664 -25.453 1.00 98.96 146 GLN A C 1
ATOM 791 O O . GLN A 1 102 ? -30.484 31.461 -25.646 1.00 91.46 146 GLN A O 1
ATOM 797 N N . PRO A 1 103 ? -29.670 33.540 -25.312 1.00 97.91 147 PRO A N 1
ATOM 798 C CA . PRO A 1 103 ? -28.305 33.007 -25.298 1.00 95.27 147 PRO A CA 1
ATOM 799 C C . PRO A 1 103 ? -28.099 31.914 -24.233 1.00 107.39 147 PRO A C 1
ATOM 800 O O . PRO A 1 103 ? -27.525 30.857 -24.541 1.00 102.32 147 PRO A O 1
ATOM 804 N N . ARG A 1 104 ? -28.566 32.136 -23.008 1.00 106.42 148 ARG A N 1
ATOM 805 C CA . ARG A 1 104 ? -28.387 31.113 -21.979 1.00 93.43 148 ARG A CA 1
ATOM 806 C C . ARG A 1 104 ? -29.112 29.828 -22.341 1.00 90.48 148 ARG A C 1
ATOM 807 O O . ARG A 1 104 ? -28.554 28.747 -22.195 1.00 91.95 148 ARG A O 1
ATOM 815 N N . ARG A 1 105 ? -30.353 29.952 -22.806 1.00 84.04 149 ARG A N 1
ATOM 816 C CA . ARG A 1 105 ? -31.111 28.811 -23.310 1.00 87.32 149 ARG A CA 1
ATOM 817 C C . ARG A 1 105 ? -30.314 27.972 -24.336 1.00 89.88 149 ARG A C 1
ATOM 818 O O . ARG A 1 105 ? -30.391 26.741 -24.313 1.00 82.15 149 ARG A O 1
ATOM 826 N N . ASN A 1 106 ? -29.546 28.631 -25.208 1.00 87.82 150 ASN A N 1
ATOM 827 C CA . ASN A 1 106 ? -28.673 27.943 -26.166 1.00 79.58 150 ASN A CA 1
ATOM 828 C C . ASN A 1 106 ? -27.483 27.242 -25.504 1.00 87.95 150 ASN A C 1
ATOM 829 O O . ASN A 1 106 ? -26.924 26.325 -26.084 1.00 90.68 150 ASN A O 1
ATOM 834 N N . LEU A 1 107 ? -27.064 27.692 -24.322 1.00 92.33 151 LEU A N 1
ATOM 835 C CA . LEU A 1 107 ? -25.975 27.036 -23.605 1.00 76.35 151 LEU A CA 1
ATOM 836 C C . LEU A 1 107 ? -26.522 25.762 -23.014 1.00 78.62 151 LEU A C 1
ATOM 837 O O . LEU A 1 107 ? -25.955 24.678 -23.141 1.00 79.90 151 LEU A O 1
ATOM 842 N N . THR A 1 108 ? -27.654 25.916 -22.356 1.00 80.82 152 THR A N 1
ATOM 843 C CA . THR A 1 108 ? -28.379 24.789 -21.837 1.00 75.45 152 THR A CA 1
ATOM 844 C C . THR A 1 108 ? -28.583 23.710 -22.915 1.00 86.50 152 THR A C 1
ATOM 845 O O . THR A 1 108 ? -28.340 22.530 -22.650 1.00 87.52 152 THR A O 1
ATOM 849 N N . LYS A 1 109 ? -29.006 24.094 -24.124 1.00 89.91 153 LYS A N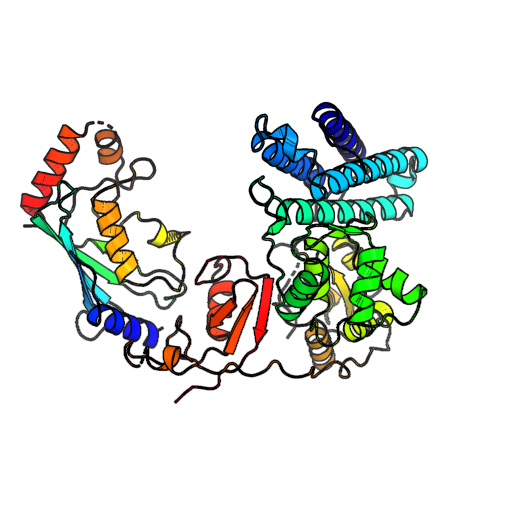 1
ATOM 850 C CA . LYS A 1 109 ? -29.190 23.094 -25.185 1.00 91.50 153 LYS A CA 1
ATOM 851 C C . LYS A 1 109 ? -27.863 22.423 -25.557 1.00 91.57 153 LYS A C 1
ATOM 852 O O . LYS A 1 109 ? -27.819 21.237 -25.902 1.00 91.00 153 LYS A O 1
ATOM 858 N N . LEU A 1 110 ? -26.783 23.187 -25.472 1.00 84.51 154 LEU A N 1
ATOM 859 C CA . LEU A 1 110 ? -25.462 22.643 -25.739 1.00 82.76 154 LEU A CA 1
ATOM 860 C C . LEU A 1 110 ? -25.009 21.643 -24.670 1.00 83.84 154 LEU A C 1
ATOM 861 O O . LEU A 1 110 ? -24.466 20.603 -25.021 1.00 85.38 154 LEU A O 1
ATOM 866 N N . SER A 1 111 ? -25.240 21.950 -23.389 1.00 77.60 155 SER A N 1
ATOM 867 C CA . SER A 1 111 ? -24.868 21.048 -22.307 1.00 82.94 155 SER A CA 1
ATOM 868 C C . SER A 1 111 ? -25.384 19.678 -22.664 1.00 82.73 155 SER A C 1
ATOM 869 O O . SER A 1 111 ? -24.643 18.691 -22.633 1.00 78.80 155 SER A O 1
ATOM 872 N N . LEU A 1 112 ? -26.666 19.643 -23.020 1.00 79.43 156 LEU A N 1
ATOM 873 C CA . LEU A 1 112 ? -27.347 18.420 -23.419 1.00 84.12 156 LEU A CA 1
ATOM 874 C C . LEU A 1 112 ? -26.673 17.704 -24.585 1.00 84.25 156 LEU A C 1
ATOM 875 O O . LEU A 1 112 ? -26.521 16.487 -24.568 1.00 88.72 156 LEU A O 1
ATOM 880 N N . ILE A 1 113 ? -26.305 18.457 -25.611 1.00 84.45 157 ILE A N 1
ATOM 881 C CA . ILE A 1 113 ? -25.664 17.882 -26.774 1.00 77.09 157 ILE A CA 1
ATOM 882 C C . ILE A 1 113 ? -24.369 17.258 -26.328 1.00 78.69 157 ILE A C 1
ATOM 883 O O . ILE A 1 113 ? -23.966 16.240 -26.850 1.00 85.07 157 ILE A O 1
ATOM 888 N N . PHE A 1 114 ? -23.716 17.873 -25.352 1.00 79.22 158 PHE A N 1
ATOM 889 C CA . PHE A 1 114 ? -22.465 17.337 -24.848 1.00 80.19 158 PHE A CA 1
ATOM 890 C C . PHE A 1 114 ? -22.651 16.005 -24.116 1.00 79.66 158 PHE A C 1
ATOM 891 O O . PHE A 1 114 ? -21.929 15.055 -24.387 1.00 82.83 158 PHE A O 1
ATOM 899 N N . SER A 1 115 ? -23.631 15.939 -23.216 1.00 80.74 159 SER A N 1
ATOM 900 C CA . SER A 1 115 ? -24.003 14.686 -22.569 1.00 71.59 159 SER A CA 1
ATOM 901 C C . SER A 1 115 ? -24.312 13.634 -23.614 1.00 78.18 159 SER A C 1
ATOM 902 O O . SER A 1 115 ? -23.859 12.486 -23.493 1.00 80.04 159 SER A O 1
ATOM 905 N N . HIS A 1 116 ? -25.064 14.015 -24.645 1.00 68.14 160 HIS A N 1
ATOM 906 C CA . HIS A 1 116 ? -25.376 13.046 -25.689 1.00 64.38 160 HIS A CA 1
ATOM 907 C C . HIS A 1 116 ? -24.108 12.536 -26.363 1.00 71.75 160 HIS A C 1
ATOM 908 O O . HIS A 1 116 ? -23.875 11.333 -26.390 1.00 69.57 160 HIS A O 1
ATOM 915 N N . MET A 1 117 ? -23.277 13.441 -26.863 1.00 55.86 161 MET A N 1
ATOM 916 C CA . MET A 1 117 ? -21.991 13.062 -27.419 1.00 61.66 161 MET A CA 1
ATOM 917 C C . MET A 1 117 ? -21.166 12.127 -26.501 1.00 79.25 161 MET A C 1
ATOM 918 O O . MET A 1 117 ? -20.580 11.148 -26.985 1.00 89.81 161 MET A O 1
ATOM 923 N N . LEU A 1 118 ? -21.131 12.403 -25.194 1.00 72.27 162 LEU A N 1
ATOM 924 C CA . LEU A 1 118 ? -20.337 11.587 -24.266 1.00 71.19 162 LEU A CA 1
ATOM 925 C C . LEU A 1 118 ? -20.928 10.167 -24.064 1.00 76.48 162 LEU A C 1
ATOM 926 O O . LEU A 1 118 ? -20.209 9.164 -24.017 1.00 71.34 162 LEU A O 1
ATOM 931 N N . ALA A 1 119 ? -22.243 10.097 -23.927 1.00 71.76 163 ALA A N 1
ATOM 932 C CA . ALA A 1 119 ? -22.936 8.824 -23.866 1.00 63.53 163 ALA A CA 1
ATOM 933 C C . ALA A 1 119 ? -22.626 8.017 -25.125 1.00 60.93 163 ALA A C 1
ATOM 934 O O . ALA A 1 119 ? -22.362 6.820 -25.037 1.00 83.16 163 ALA A O 1
ATOM 936 N N . GLU A 1 120 ? -22.642 8.669 -26.288 1.00 60.39 164 GLU A N 1
ATOM 937 C CA . GLU A 1 120 ? -22.392 7.984 -27.549 1.00 75.76 164 GLU A CA 1
ATOM 938 C C . GLU A 1 120 ? -20.964 7.478 -27.617 1.00 84.01 164 GLU A C 1
ATOM 939 O O . GLU A 1 120 ? -20.721 6.335 -27.960 1.00 85.78 164 GLU A O 1
ATOM 945 N N . LEU A 1 121 ? -20.023 8.355 -27.298 1.00 78.07 165 LEU A N 1
ATOM 946 C CA . LEU A 1 121 ? -18.616 8.003 -27.299 1.00 76.59 165 LEU A CA 1
ATOM 947 C C . LEU A 1 121 ? -18.391 6.726 -26.493 1.00 78.23 165 LEU A C 1
ATOM 948 O O . LEU A 1 121 ? -17.740 5.791 -26.957 1.00 79.78 165 LEU A O 1
ATOM 953 N N . LYS A 1 122 ? -18.925 6.701 -25.279 1.00 69.80 166 LYS A N 1
ATOM 954 C CA . LYS A 1 122 ? -18.770 5.544 -24.403 1.00 73.44 166 LYS A CA 1
ATOM 955 C C . LYS A 1 122 ? -19.575 4.341 -24.868 1.00 72.80 166 LYS A C 1
ATOM 956 O O . LYS A 1 122 ? -19.321 3.227 -24.438 1.00 74.63 166 LYS A O 1
ATOM 962 N N . GLY A 1 123 ? -20.585 4.561 -25.697 1.00 73.86 167 GLY A N 1
ATOM 963 C CA . GLY A 1 123 ? -21.329 3.444 -26.247 1.00 59.63 167 GLY A CA 1
ATOM 964 C C . GLY A 1 123 ? -20.493 2.781 -27.329 1.00 66.54 167 GLY A C 1
ATOM 965 O O . GLY A 1 123 ? -20.554 1.572 -27.515 1.00 73.70 167 GLY A O 1
ATOM 966 N N . ILE A 1 124 ? -19.737 3.601 -28.058 1.00 60.59 168 ILE A N 1
ATOM 967 C CA . ILE A 1 124 ? -18.863 3.159 -29.133 1.00 70.16 168 ILE A CA 1
ATOM 968 C C . ILE A 1 124 ? -17.442 2.707 -28.704 1.00 77.58 168 ILE A C 1
ATOM 969 O O . ILE A 1 124 ? -16.865 1.828 -29.326 1.00 72.12 168 ILE A O 1
ATOM 974 N N . PHE A 1 125 ? -16.881 3.331 -27.669 1.00 70.86 169 PHE A N 1
ATOM 975 C CA . PHE A 1 125 ? -15.565 2.967 -27.153 1.00 64.18 169 PHE A CA 1
ATOM 976 C C . PHE A 1 125 ? -15.694 2.767 -25.676 1.00 69.66 169 PHE A C 1
ATOM 977 O O . PHE A 1 125 ? -15.253 3.606 -24.907 1.00 72.70 169 PHE A O 1
ATOM 985 N N . PRO A 1 126 ? -16.288 1.645 -25.268 1.00 73.71 170 PRO A N 1
ATOM 986 C CA . PRO A 1 126 ? -16.644 1.395 -23.870 1.00 67.98 170 PRO A CA 1
ATOM 987 C C . PRO A 1 126 ? -15.457 1.352 -22.929 1.00 82.94 170 PRO A C 1
ATOM 988 O O . PRO A 1 126 ? -15.517 1.923 -21.841 1.00 91.70 170 PRO A O 1
ATOM 992 N N . SER A 1 127 ? -14.422 0.622 -23.318 1.00 88.7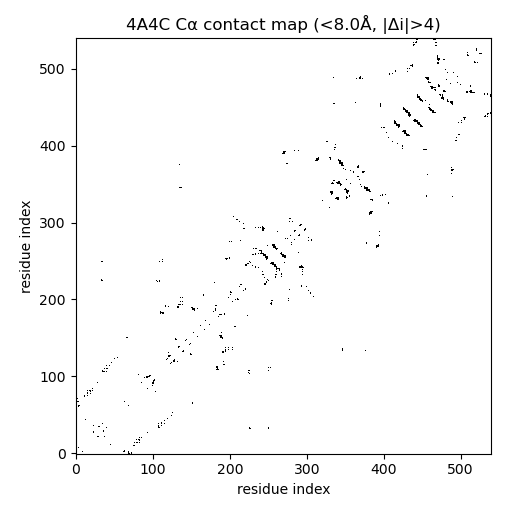4 171 SER A N 1
ATOM 993 C CA . SER A 1 127 ? -13.229 0.484 -22.498 1.00 98.15 171 SER A CA 1
ATOM 994 C C . SER A 1 127 ? -12.107 1.364 -23.015 1.00 106.51 171 SER A C 1
ATOM 995 O O . SER A 1 127 ? -10.994 1.354 -22.481 1.00 106.73 171 SER A O 1
ATOM 998 N N . GLY A 1 128 ? -12.405 2.117 -24.068 1.00 101.93 172 GLY A N 1
ATOM 999 C CA . GLY A 1 128 ? -11.389 2.870 -24.774 1.00 94.24 172 GLY A CA 1
ATOM 1000 C C . GLY A 1 128 ? -11.137 2.268 -26.141 1.00 93.27 172 GLY A C 1
ATOM 1001 O O . GLY A 1 128 ? -10.522 2.890 -27.010 1.00 101.37 172 GLY A O 1
ATOM 1002 N N . LEU A 1 129 ? -11.630 1.058 -26.352 1.00 86.92 173 LEU A N 1
ATOM 1003 C CA . LEU A 1 129 ? -11.399 0.402 -27.630 1.00 95.44 173 LEU A CA 1
ATOM 1004 C C . LEU A 1 129 ? -12.642 0.472 -28.484 1.00 94.20 173 LEU A C 1
ATOM 1005 O O . LEU A 1 129 ? -13.761 0.365 -27.976 1.00 96.78 173 LEU A O 1
ATOM 1010 N N . PHE A 1 130 ? -12.451 0.618 -29.788 1.00 90.39 174 PHE A N 1
ATOM 1011 C CA . PHE A 1 130 ? -13.602 0.772 -30.661 1.00 94.24 174 PHE A CA 1
ATOM 1012 C C . PHE A 1 130 ? -14.382 -0.550 -30.719 1.00 90.13 174 PHE A C 1
ATOM 1013 O O . PHE A 1 130 ? -13.865 -1.579 -31.148 1.00 86.26 174 PHE A O 1
ATOM 1021 N N . GLN A 1 131 ? -15.618 -0.494 -30.234 1.00 83.36 175 GLN A N 1
ATOM 1022 C CA . GLN A 1 131 ? -16.595 -1.580 -30.274 1.00 86.75 175 GLN A CA 1
ATOM 1023 C C . GLN A 1 131 ? -17.714 -1.353 -31.295 1.00 92.23 175 GLN A C 1
ATOM 1024 O O . GLN A 1 131 ? -18.727 -2.071 -31.301 1.00 84.63 175 GLN A O 1
ATOM 1030 N N . GLY A 1 132 ? -17.585 -0.288 -32.080 1.00 94.63 176 GLY A N 1
ATOM 1031 C CA . GLY A 1 132 ? -18.702 0.182 -32.882 1.00 92.82 176 GLY A CA 1
ATOM 1032 C C . GLY A 1 132 ? -19.272 -0.857 -33.823 1.00 97.11 176 GLY A C 1
ATOM 1033 O O . GLY A 1 132 ? -20.466 -0.824 -34.161 1.00 95.00 176 GLY A O 1
ATOM 1034 N N . ASP A 1 133 ? -18.415 -1.782 -34.248 1.00 96.86 177 ASP A N 1
ATOM 1035 C CA . ASP A 1 133 ? -18.803 -2.771 -35.250 1.00 98.13 177 ASP A CA 1
ATOM 1036 C C . ASP A 1 133 ? -19.649 -3.914 -34.674 1.00 94.65 177 ASP A C 1
ATOM 1037 O O . ASP A 1 133 ? -20.444 -4.527 -35.388 1.00 93.50 177 ASP A O 1
ATOM 1042 N N . THR A 1 134 ? -19.456 -4.204 -33.390 1.00 95.28 178 THR A N 1
ATOM 1043 C CA . THR A 1 134 ? -20.222 -5.234 -32.681 1.00 99.25 178 THR A CA 1
ATOM 1044 C C . THR A 1 134 ? -21.370 -4.703 -31.812 1.00 95.19 178 THR A C 1
ATOM 1045 O O . THR A 1 134 ? -22.037 -5.473 -31.116 1.00 103.97 178 THR A O 1
ATOM 1049 N N . PHE A 1 135 ? -21.583 -3.394 -31.847 1.00 80.84 179 PHE A N 1
ATOM 1050 C CA . PHE A 1 135 ? -22.563 -2.738 -30.994 1.00 70.75 179 PHE A CA 1
ATOM 1051 C C . PHE A 1 135 ? -23.905 -3.471 -31.066 1.00 78.20 179 PHE A C 1
ATOM 1052 O O . PHE A 1 135 ? -24.384 -3.829 -32.150 1.00 75.01 179 PHE A O 1
ATOM 1060 N N . ARG A 1 136 ? -24.512 -3.710 -29.908 1.00 82.99 180 ARG A N 1
ATOM 1061 C CA . ARG A 1 136 ? -25.771 -4.455 -29.868 1.00 88.11 180 ARG A CA 1
ATOM 1062 C C . ARG A 1 136 ? -26.976 -3.532 -29.871 1.00 89.46 180 ARG A C 1
ATOM 1063 O O . ARG A 1 136 ? -27.224 -2.802 -28.911 1.00 91.03 180 ARG A O 1
ATOM 1071 N N . ILE A 1 137 ? -27.729 -3.557 -30.960 1.00 93.17 181 ILE A N 1
ATOM 1072 C CA . ILE A 1 137 ? -28.992 -2.843 -30.997 1.00 83.43 181 ILE A CA 1
ATOM 1073 C C . ILE A 1 137 ? -29.965 -3.591 -30.083 1.00 79.97 181 ILE A C 1
ATOM 1074 O O . ILE A 1 137 ? -30.044 -4.824 -30.119 1.00 81.72 181 ILE A O 1
ATOM 1079 N N . THR A 1 138 ? -30.666 -2.839 -29.240 1.00 78.84 182 THR A N 1
ATOM 1080 C CA . THR A 1 138 ? -31.489 -3.407 -28.186 1.00 80.40 182 THR A CA 1
ATOM 1081 C C . THR A 1 138 ? -32.712 -4.144 -28.718 1.00 92.78 182 THR A C 1
ATOM 1082 O O . THR A 1 138 ? -33.059 -5.218 -28.236 1.00 99.96 182 THR A O 1
ATOM 1086 N N . LYS A 1 139 ? -33.376 -3.566 -29.706 1.00 95.13 183 LYS A N 1
ATOM 1087 C CA . LYS A 1 139 ? -34.592 -4.176 -30.212 1.00 100.90 183 LYS A CA 1
ATOM 1088 C C . LYS A 1 139 ? -34.327 -5.092 -31.400 1.00 105.01 183 LYS A C 1
ATOM 1089 O O . LYS A 1 139 ? -33.762 -4.676 -32.412 1.00 107.91 183 LYS A O 1
ATOM 1095 N N . ALA A 1 140 ? -34.778 -6.335 -31.270 1.00 105.61 184 ALA A N 1
ATOM 1096 C CA . ALA A 1 140 ? -34.622 -7.345 -32.307 1.00 95.31 18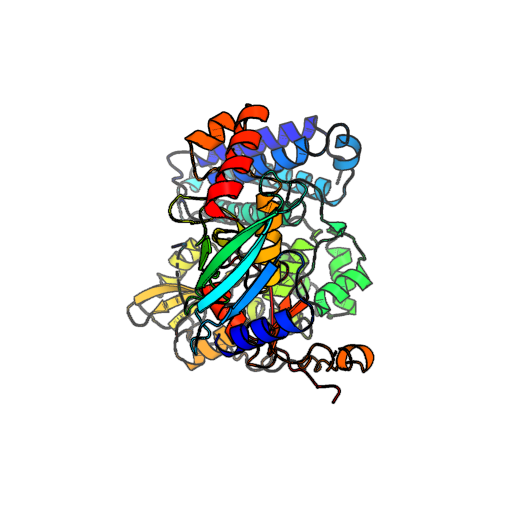4 ALA A CA 1
ATOM 1097 C C . ALA A 1 140 ? -34.926 -6.785 -33.694 1.00 95.50 184 ALA A C 1
ATOM 1098 O O . ALA A 1 140 ? -34.058 -6.795 -34.563 1.00 99.49 184 ALA A O 1
ATOM 1100 N N . ASP A 1 141 ? -36.155 -6.319 -33.904 1.00 79.49 185 ASP A N 1
ATOM 1101 C CA . ASP A 1 141 ? -36.587 -5.890 -35.230 1.00 77.95 185 ASP A CA 1
ATOM 1102 C C . ASP A 1 141 ? -35.898 -4.627 -35.704 1.00 82.80 185 ASP A C 1
ATOM 1103 O O . ASP A 1 141 ? -35.847 -4.365 -36.901 1.00 86.36 185 ASP A O 1
ATOM 1108 N N . ALA A 1 142 ? -35.374 -3.845 -34.762 1.00 93.06 186 ALA A N 1
ATOM 1109 C CA . ALA A 1 142 ? -34.635 -2.636 -35.110 1.00 92.57 186 ALA A CA 1
ATOM 1110 C C . ALA A 1 142 ? -33.226 -3.013 -35.512 1.00 77.91 186 ALA A C 1
ATOM 1111 O O . ALA A 1 142 ? -32.680 -2.489 -36.479 1.00 77.82 186 ALA A O 1
ATOM 1113 N N . ALA A 1 143 ? -32.648 -3.927 -34.758 1.00 70.28 187 ALA A N 1
ATOM 1114 C CA . ALA A 1 143 ? -31.327 -4.476 -35.074 1.00 93.31 187 ALA A CA 1
ATOM 1115 C C . ALA A 1 143 ? -31.337 -5.150 -36.425 1.00 90.53 187 ALA A C 1
ATOM 1116 O O . ALA A 1 143 ? -30.346 -5.135 -37.154 1.00 80.42 187 ALA A O 1
ATOM 1118 N N . GLU A 1 144 ? -32.473 -5.751 -36.746 1.00 100.18 188 GLU A N 1
ATOM 1119 C CA . GLU A 1 144 ? -32.611 -6.499 -37.978 1.00 99.33 188 GLU A CA 1
ATOM 1120 C C . GLU A 1 144 ? -32.658 -5.546 -39.150 1.00 102.00 188 GLU A C 1
ATOM 1121 O O . GLU A 1 144 ? -32.117 -5.836 -40.215 1.00 113.15 188 GLU A O 1
ATOM 1127 N N . PHE A 1 145 ? -33.305 -4.403 -38.950 1.00 91.12 189 PHE A N 1
ATOM 1128 C CA . PHE A 1 145 ? -33.355 -3.387 -39.984 1.00 93.14 189 PHE A CA 1
ATOM 1129 C C . PHE A 1 145 ? -31.978 -2.783 -40.279 1.00 92.84 189 PHE A C 1
ATOM 1130 O O . PHE A 1 145 ? -31.609 -2.590 -41.444 1.00 97.40 189 PHE A O 1
ATOM 1138 N N . TRP A 1 146 ? -31.232 -2.473 -39.220 1.00 84.66 190 TRP A N 1
ATOM 1139 C CA . TRP A 1 146 ? -29.910 -1.874 -39.366 1.00 87.89 190 TRP A CA 1
ATOM 1140 C C . TRP A 1 146 ? -28.938 -2.829 -40.057 1.00 96.09 190 TRP A C 1
ATOM 1141 O O . TRP A 1 146 ? -28.185 -2.427 -40.948 1.00 94.85 190 TRP A O 1
ATOM 1152 N N . ARG A 1 147 ? -28.960 -4.095 -39.651 1.00 92.48 191 ARG A N 1
ATOM 1153 C CA . ARG A 1 147 ? -28.103 -5.099 -40.273 1.00 96.61 191 ARG A CA 1
ATOM 1154 C C . ARG A 1 147 ? -28.376 -5.274 -41.778 1.00 105.10 191 ARG A C 1
ATOM 1155 O O . ARG A 1 147 ? -27.440 -5.243 -42.584 1.00 101.41 191 ARG A O 1
ATOM 1157 N N . LYS A 1 148 ? -29.644 -5.457 -42.159 1.00 110.44 192 LYS A N 1
ATOM 1158 C CA . LYS A 1 148 ? -29.987 -5.706 -43.565 1.00 107.96 192 LYS A CA 1
ATOM 1159 C C . LYS A 1 148 ? -29.643 -4.502 -44.415 1.00 106.42 192 LYS A C 1
ATOM 1160 O O . LYS A 1 148 ? -29.136 -4.639 -45.521 1.00 109.87 192 LYS A O 1
ATOM 1162 N N . ALA A 1 149 ? -29.938 -3.319 -43.884 1.00 105.15 193 ALA A N 1
ATOM 1163 C CA . ALA A 1 149 ? -29.669 -2.051 -44.563 1.00 103.43 193 ALA A CA 1
ATOM 1164 C C . ALA A 1 149 ? -28.213 -1.554 -44.561 1.00 101.31 193 ALA A C 1
ATOM 1165 O O . ALA A 1 149 ? -27.664 -1.230 -45.611 1.00 96.10 193 ALA A O 1
ATOM 1167 N N . PHE A 1 150 ? -27.635 -1.406 -43.370 1.00 100.78 194 PHE A N 1
ATOM 1168 C CA . PHE A 1 150 ? -26.269 -0.879 -43.208 1.00 104.63 194 PHE A CA 1
ATOM 1169 C C . PHE A 1 150 ? -25.162 -1.841 -42.808 1.00 101.88 194 PHE A C 1
ATOM 1170 O O . PHE A 1 150 ? -24.029 -1.413 -42.570 1.00 98.63 194 PHE A O 1
ATOM 1178 N N . GLY A 1 151 ? -25.492 -3.117 -42.661 1.00 106.98 195 GLY A N 1
ATOM 1179 C CA . GLY A 1 151 ? -24.511 -4.079 -42.204 1.00 102.99 195 GLY A CA 1
ATOM 1180 C C . GLY A 1 151 ? -23.941 -3.718 -40.842 1.00 103.02 195 GLY A C 1
ATOM 1181 O O . GLY A 1 151 ? -24.692 -3.485 -39.884 1.00 99.43 195 GLY A O 1
ATOM 1182 N N . GLU A 1 152 ? -22.610 -3.703 -40.760 1.00 104.46 196 GLU A N 1
ATOM 1183 C CA . GLU A 1 152 ? -21.883 -3.411 -39.524 1.00 105.11 196 GLU A CA 1
ATOM 1184 C C . GLU A 1 152 ? -21.406 -1.963 -39.375 1.00 104.20 196 GLU A C 1
ATOM 1185 O O . GLU A 1 152 ? -20.613 -1.661 -38.481 1.00 101.70 196 GLU A O 1
ATOM 1191 N N . LYS A 1 153 ? -21.834 -1.090 -40.281 1.00 102.31 197 LYS A N 1
ATOM 1192 C CA . LYS A 1 153 ? -21.504 0.329 -40.183 1.00 107.01 197 LYS A CA 1
ATOM 1193 C C . LYS A 1 153 ? -21.843 0.898 -38.801 1.00 102.63 197 LYS A C 1
ATOM 1194 O O . LYS A 1 153 ? -22.855 0.529 -38.205 1.00 101.92 197 LYS A O 1
ATOM 1200 N N . THR A 1 154 ? -20.962 1.750 -38.279 1.00 97.39 198 THR A N 1
ATOM 1201 C CA . THR A 1 154 ? -21.241 2.538 -37.075 1.00 89.78 198 THR A CA 1
ATOM 1202 C C . THR A 1 154 ? -22.012 3.867 -37.338 1.00 96.83 198 THR A C 1
ATOM 1203 O O . THR A 1 154 ? -22.833 4.304 -36.530 1.00 87.02 198 THR A O 1
ATOM 1207 N N . ILE A 1 155 ? -21.754 4.497 -38.477 1.00 96.10 199 ILE A N 1
ATOM 1208 C CA . ILE A 1 155 ? -22.285 5.827 -38.730 1.00 95.85 199 ILE A CA 1
ATOM 1209 C C . ILE A 1 155 ? -22.657 6.023 -40.204 1.00 97.44 199 ILE A C 1
ATOM 1210 O O . ILE A 1 155 ? -21.937 5.574 -41.085 1.00 107.39 199 ILE A O 1
ATOM 1215 N N . VAL A 1 156 ? -23.779 6.691 -40.469 1.00 96.06 200 VAL A N 1
ATOM 1216 C CA . VAL A 1 156 ? -24.221 6.953 -41.846 1.00 99.17 200 VAL A CA 1
ATOM 1217 C C . VAL A 1 156 ? -24.724 8.377 -42.052 1.00 103.38 200 VAL A C 1
ATOM 1218 O O . VAL A 1 156 ? -25.192 9.024 -41.114 1.00 115.80 200 VAL A O 1
ATOM 1222 N N . PRO A 1 157 ? -24.654 8.870 -43.293 1.00 96.46 201 PRO A N 1
ATOM 1223 C CA . PRO A 1 157 ? -25.249 10.187 -43.590 1.00 89.53 201 PRO A CA 1
ATOM 1224 C C . PRO A 1 157 ? -26.742 10.180 -43.310 1.00 84.77 201 PRO A C 1
ATOM 1225 O O . PRO A 1 157 ? -27.417 9.172 -43.518 1.00 86.49 201 PRO A O 1
ATOM 1229 N N . TRP A 1 158 ? -27.262 11.299 -42.838 1.00 90.91 202 TRP A N 1
ATOM 1230 C CA . TRP A 1 158 ? -28.699 11.431 -42.694 1.00 84.71 202 TRP A CA 1
ATOM 1231 C C . TRP A 1 158 ? -29.471 11.093 -43.992 1.00 88.72 202 TRP A C 1
ATOM 1232 O O . TRP A 1 158 ? -30.528 10.473 -43.940 1.00 84.45 202 TRP A O 1
ATOM 1243 N N . LYS A 1 159 ? -28.959 11.488 -45.153 1.00 85.88 203 LYS A N 1
ATOM 1244 C CA . LYS A 1 159 ? -29.655 11.136 -46.379 1.00 94.16 203 LYS A CA 1
ATOM 1245 C C . LYS A 1 159 ? -29.751 9.621 -46.530 1.00 104.58 203 LYS A C 1
ATOM 1246 O O . LYS A 1 159 ? -30.835 9.085 -46.738 1.00 111.77 203 LYS A O 1
ATOM 1252 N N . SER A 1 160 ? -28.624 8.927 -46.405 1.00 104.24 204 SER A N 1
ATOM 1253 C CA . SER A 1 160 ? -28.629 7.467 -46.458 1.00 100.87 204 SER A CA 1
ATOM 1254 C C . SER A 1 160 ? -29.615 6.863 -45.467 1.00 96.23 204 SER A C 1
ATOM 1255 O O . SER A 1 160 ? -30.241 5.851 -45.749 1.00 98.62 204 SER A O 1
ATOM 1258 N N . PHE A 1 161 ? -29.750 7.478 -44.298 1.00 89.00 205 PHE A N 1
ATOM 1259 C CA . PHE A 1 161 ? -30.681 6.968 -43.295 1.00 82.52 205 PHE A CA 1
ATOM 1260 C C . PHE A 1 161 ? -32.161 7.167 -43.634 1.00 93.64 205 PHE A C 1
ATOM 1261 O O . PHE A 1 161 ? -32.973 6.278 -43.406 1.00 91.85 205 PHE A O 1
ATOM 1269 N N . ARG A 1 162 ? -32.509 8.341 -44.157 1.00 96.19 206 ARG A N 1
ATOM 1270 C CA . ARG A 1 162 ? -33.877 8.618 -44.584 1.00 95.09 206 ARG A CA 1
ATOM 1271 C C . ARG A 1 162 ? -34.290 7.651 -45.706 1.00 100.40 206 ARG A C 1
ATOM 1272 O O . ARG A 1 162 ? -35.328 7.000 -45.631 1.00 97.03 206 ARG A O 1
ATOM 1280 N N . GLN A 1 163 ? -33.466 7.551 -46.743 1.00 106.64 207 GLN A N 1
ATOM 1281 C CA . GLN A 1 163 ? -33.763 6.653 -47.858 1.00 119.86 207 GLN A CA 1
ATOM 1282 C C . GLN A 1 163 ? -34.078 5.238 -47.362 1.00 118.09 207 GLN A C 1
ATOM 1283 O O . GLN A 1 163 ? -35.095 4.652 -47.728 1.00 120.83 207 GLN A O 1
ATOM 1289 N N . ALA A 1 164 ? -33.208 4.702 -46.515 1.00 110.58 208 ALA A N 1
ATOM 1290 C CA . ALA A 1 164 ? -33.402 3.365 -45.959 1.00 108.37 208 ALA A CA 1
ATOM 1291 C C . ALA A 1 164 ? -34.734 3.236 -45.233 1.00 116.03 208 ALA A C 1
ATOM 1292 O O . ALA A 1 164 ? -35.608 2.474 -45.640 1.00 125.57 208 ALA A O 1
ATOM 1294 N N . LEU A 1 165 ? -34.877 3.990 -44.152 1.00 106.45 209 LEU A N 1
ATOM 1295 C CA . LEU A 1 165 ? -36.056 3.908 -43.310 1.00 101.24 209 LEU A CA 1
ATOM 1296 C C . LEU A 1 165 ? -37.350 4.076 -44.091 1.00 110.52 209 LEU A C 1
ATOM 1297 O O . LEU A 1 165 ? -38.349 3.431 -43.788 1.00 110.02 209 LEU A O 1
ATOM 1302 N N . HIS A 1 166 ? -37.332 4.942 -45.099 1.00 125.84 210 HIS A N 1
ATOM 1303 C CA . HIS A 1 166 ? -38.520 5.173 -45.912 1.00 125.76 210 HIS A CA 1
ATOM 1304 C C . HIS A 1 166 ? -38.991 3.907 -46.626 1.00 133.61 210 HIS A C 1
ATOM 1305 O O . HIS A 1 166 ? -40.194 3.664 -46.728 1.00 143.01 210 HIS A O 1
ATOM 1312 N N . GLU A 1 167 ? -38.048 3.109 -47.125 1.00 125.10 211 GLU A N 1
ATOM 1313 C CA . GLU A 1 167 ? -38.394 1.859 -47.802 1.00 121.13 211 GLU A CA 1
ATOM 1314 C C . GLU A 1 167 ? -39.147 0.943 -46.831 1.00 114.13 211 GLU A C 1
ATOM 1315 O O . GLU A 1 167 ? -40.058 0.218 -47.217 1.00 118.75 211 GLU A O 1
ATOM 1321 N N . VAL A 1 168 ? -38.765 1.003 -45.563 1.00 103.45 212 VAL A N 1
ATOM 1322 C CA . VAL A 1 168 ? -39.410 0.232 -44.501 1.00 112.05 212 VAL A CA 1
ATOM 1323 C C . VAL A 1 168 ? -40.586 0.990 -43.861 1.00 117.84 212 VAL A C 1
ATOM 1324 O O . VAL A 1 168 ? -41.703 0.480 -43.806 1.00 116.92 212 VAL A O 1
ATOM 1328 N N . HIS A 1 169 ? -40.306 2.181 -43.332 1.00 111.80 213 HIS A N 1
ATOM 1329 C CA . HIS A 1 169 ? -41.307 3.021 -42.672 1.00 110.67 213 HIS A CA 1
ATOM 1330 C C . HIS A 1 169 ? -41.497 4.348 -43.394 1.00 109.82 213 HIS A C 1
ATOM 1331 O O . HIS A 1 169 ? -40.790 5.317 -43.122 1.00 104.55 213 HIS A O 1
ATOM 1338 N N . PRO A 1 170 ? -42.451 4.390 -44.327 1.00 111.75 214 PRO A N 1
ATOM 1339 C CA . PRO A 1 170 ? -42.631 5.549 -45.204 1.00 116.93 214 PRO A CA 1
ATOM 1340 C C . PRO A 1 170 ? -42.749 6.870 -44.445 1.00 112.48 214 PRO A C 1
ATOM 1341 O O . PRO A 1 170 ? -43.529 6.987 -43.495 1.00 101.22 214 PRO A O 1
ATOM 1345 N N . ILE A 1 171 ? -41.968 7.856 -44.881 1.00 117.18 215 ILE A N 1
ATOM 1346 C CA . ILE A 1 171 ? -42.036 9.201 -44.326 1.00 107.63 215 ILE A CA 1
ATOM 1347 C C . ILE A 1 171 ? -42.911 10.084 -45.223 1.00 107.96 215 ILE A C 1
ATOM 1348 O O . ILE A 1 171 ? -42.608 10.307 -46.393 1.00 96.31 215 ILE A O 1
ATOM 1353 N N . SER A 1 172 ? -43.993 10.593 -44.648 1.00 112.77 216 SER A N 1
ATOM 1354 C CA . SER A 1 172 ? -44.992 11.329 -45.400 1.00 112.91 216 SER A CA 1
ATOM 1355 C C . SER A 1 172 ? -44.457 12.495 -46.222 1.00 116.21 216 SER A C 1
ATOM 1356 O O . SER A 1 172 ? -44.702 12.559 -47.423 1.00 132.37 216 SER A O 1
ATOM 1359 N N . SER A 1 173 ? -43.738 13.418 -45.596 1.00 106.48 217 SER A N 1
ATOM 1360 C CA . SER A 1 173 ? -43.247 14.578 -46.334 1.00 114.06 217 SER A CA 1
ATOM 1361 C C . SER A 1 173 ? -41.820 14.988 -45.985 1.00 109.69 217 SER A C 1
ATOM 1362 O O . SER A 1 173 ? -41.150 14.332 -45.179 1.00 105.34 217 SER A O 1
ATOM 1365 N N . GLY A 1 174 ? -41.361 16.066 -46.615 1.00 87.48 218 GLY A N 1
ATOM 1366 C CA . GLY A 1 174 ? -40.124 16.728 -46.248 1.00 104.75 218 GLY A CA 1
ATOM 1367 C C . GLY A 1 174 ? -40.142 17.301 -44.837 1.00 109.33 218 GLY A C 1
ATOM 1368 O O . GLY A 1 174 ? -39.168 17.106 -44.092 1.00 113.08 218 GLY A O 1
ATOM 1369 N N . LEU A 1 175 ? -41.230 17.992 -44.459 1.00 91.08 219 LEU A N 1
ATOM 1370 C CA . LEU A 1 175 ? -41.374 18.542 -43.098 1.00 87.33 219 LEU A CA 1
ATOM 1371 C C . LEU A 1 175 ? -41.251 17.461 -42.016 1.00 93.46 219 LEU A C 1
ATOM 1372 O O . LEU A 1 175 ? -40.472 17.592 -41.066 1.00 92.17 219 LEU A O 1
ATOM 1377 N N . GLU A 1 176 ? -42.043 16.405 -42.155 1.00 96.99 220 GLU A N 1
ATOM 1378 C CA . GLU A 1 176 ? -42.010 15.298 -41.214 1.00 90.74 220 GLU A CA 1
ATOM 1379 C C . GLU A 1 176 ? -40.615 14.679 -41.149 1.00 86.60 220 GLU A C 1
ATOM 1380 O O . GLU A 1 176 ? -40.218 14.208 -40.097 1.00 81.48 220 GLU A O 1
ATOM 1386 N N . ALA A 1 177 ? -39.860 14.705 -42.249 1.00 88.80 221 ALA A N 1
ATOM 1387 C CA . ALA A 1 177 ? -38.462 14.253 -42.210 1.00 85.52 221 ALA A CA 1
ATOM 1388 C C . ALA A 1 177 ? -37.547 15.192 -41.413 1.00 83.06 221 ALA A C 1
ATOM 1389 O O . ALA A 1 177 ? -36.618 14.750 -40.752 1.00 78.44 221 ALA A O 1
ATOM 1391 N N . MET A 1 178 ? -37.803 16.491 -41.464 1.00 84.66 222 MET A N 1
ATOM 1392 C CA . MET A 1 178 ? -36.999 17.412 -40.669 1.00 89.13 222 MET A CA 1
ATOM 1393 C C . MET A 1 178 ? -37.252 17.188 -39.184 1.00 86.85 222 MET A C 1
ATOM 1394 O O . MET A 1 178 ? -36.336 17.172 -38.354 1.00 89.79 222 MET A O 1
ATOM 1399 N N . ALA A 1 179 ? -38.519 16.987 -38.874 1.00 75.48 223 ALA A N 1
ATOM 1400 C CA . ALA A 1 179 ? -38.953 16.721 -37.528 1.00 70.27 223 ALA A CA 1
ATOM 1401 C C . ALA A 1 179 ? -38.337 15.416 -37.031 1.00 72.38 223 ALA A C 1
ATOM 1402 O O . ALA A 1 179 ? -37.852 15.328 -35.906 1.00 77.78 223 ALA A O 1
ATOM 1404 N N . LEU A 1 180 ? -38.363 14.397 -37.877 1.00 76.02 224 LEU A N 1
ATOM 1405 C CA . LEU A 1 180 ? -37.698 13.160 -37.548 1.00 82.64 224 LEU A CA 1
ATOM 1406 C C . LEU A 1 180 ? -36.199 13.410 -37.374 1.00 80.40 224 LEU A C 1
ATOM 1407 O O . LEU A 1 180 ? -35.609 12.957 -36.400 1.00 80.26 224 LEU A O 1
ATOM 1412 N N . LYS A 1 181 ? -35.573 14.139 -38.292 1.00 69.36 225 LYS A N 1
ATOM 1413 C CA . LYS A 1 181 ? -34.152 14.375 -38.121 1.00 76.01 225 LYS A CA 1
ATOM 1414 C C . LYS A 1 181 ? -33.857 15.029 -36.778 1.00 74.60 225 LYS A C 1
ATOM 1415 O O . LYS A 1 181 ? -33.109 14.496 -35.967 1.00 67.63 225 LYS A O 1
ATOM 1421 N N . SER A 1 182 ? -34.470 16.168 -36.524 1.00 62.53 226 SER A N 1
ATOM 1422 C CA . SER A 1 182 ? -34.194 16.891 -35.294 1.00 73.81 226 SER A CA 1
ATOM 1423 C C . SER A 1 182 ? -34.297 16.032 -34.016 1.00 70.17 226 SER A C 1
ATOM 1424 O O . SER A 1 182 ? -33.553 16.242 -33.054 1.00 62.81 226 SER A O 1
ATOM 1427 N N . THR A 1 183 ? -35.247 15.097 -34.026 1.00 62.89 227 THR A N 1
ATOM 1428 C CA . THR A 1 183 ? -35.556 14.211 -32.903 1.00 75.05 227 THR A CA 1
ATOM 1429 C C . THR A 1 183 ? -34.462 13.158 -32.690 1.00 73.62 227 THR A C 1
ATOM 1430 O O . THR A 1 183 ? -33.983 12.969 -31.569 1.00 73.51 227 THR A O 1
ATOM 1434 N N . ILE A 1 184 ? -34.112 12.458 -33.774 1.00 63.70 228 ILE A N 1
ATOM 1435 C CA . ILE A 1 184 ? -33.159 11.357 -33.723 1.00 70.73 228 ILE A CA 1
ATOM 1436 C C . ILE A 1 184 ? -31.678 11.754 -33.801 1.00 71.49 228 ILE A C 1
ATOM 1437 O O . ILE A 1 184 ? -30.800 11.019 -33.351 1.00 59.76 228 ILE A O 1
ATOM 1442 N N . ASP A 1 185 ? -31.383 12.922 -34.340 1.00 72.72 229 ASP A N 1
ATOM 1443 C CA . ASP A 1 185 ? -29.997 13.299 -34.369 1.00 65.50 229 ASP A CA 1
ATOM 1444 C C . ASP A 1 185 ? -29.749 14.079 -33.072 1.00 68.19 229 ASP A C 1
ATOM 1445 O O . ASP A 1 185 ? -29.880 15.294 -33.020 1.00 79.27 229 ASP A O 1
ATOM 1450 N N . LEU A 1 186 ? -29.250 13.375 -32.063 1.00 64.86 230 LEU A N 1
ATOM 1451 C CA . LEU A 1 186 ? -29.056 13.948 -30.733 1.00 67.16 230 LEU A CA 1
ATOM 1452 C C . LEU A 1 186 ? -27.752 14.711 -30.618 1.00 76.02 230 LEU A C 1
ATOM 1453 O O . LEU A 1 186 ? -27.635 15.636 -29.834 1.00 93.83 230 LEU A O 1
ATOM 1458 N N . THR A 1 187 ? -26.760 14.292 -31.387 1.00 72.06 231 THR A N 1
ATOM 1459 C CA . THR A 1 187 ? -25.476 14.963 -31.378 1.00 77.77 231 THR A CA 1
ATOM 1460 C C . THR A 1 187 ? -25.440 16.066 -32.437 1.00 77.25 231 THR A C 1
ATOM 1461 O O . THR A 1 187 ? -24.414 16.684 -32.664 1.00 78.64 231 THR A O 1
ATOM 1465 N N . CYS A 1 188 ? -26.572 16.278 -33.095 1.00 69.68 232 CYS A N 1
ATOM 1466 C CA . CYS A 1 188 ? -26.705 17.332 -34.106 1.00 76.02 232 CYS A CA 1
ATOM 1467 C C . CYS A 1 188 ? -25.564 17.409 -35.138 1.00 79.38 232 CYS A C 1
ATOM 1468 O O . CYS A 1 188 ? -25.118 18.491 -35.478 1.00 88.46 232 CYS A O 1
ATOM 1471 N N . ASN A 1 189 ? -25.078 16.255 -35.595 1.00 91.36 233 ASN A N 1
ATOM 1472 C CA . ASN A 1 189 ? -23.968 16.187 -36.564 1.00 94.81 233 ASN A CA 1
ATOM 1473 C C . ASN A 1 189 ? -24.278 15.896 -38.048 1.00 90.43 233 ASN A C 1
ATOM 1474 O O . ASN A 1 189 ? -23.353 15.821 -38.860 1.00 93.92 233 ASN A O 1
ATOM 1479 N N . ASP A 1 190 ? -25.558 15.741 -38.391 1.00 81.41 234 ASP A N 1
ATOM 1480 C CA . ASP A 1 190 ? -26.012 15.332 -39.741 1.00 88.62 234 ASP A CA 1
ATOM 1481 C C . ASP A 1 190 ? -25.681 13.884 -40.151 1.00 91.97 234 ASP A C 1
ATOM 1482 O O . ASP A 1 190 ? -25.627 13.565 -41.338 1.00 99.93 234 ASP A O 1
ATOM 1487 N N . TYR A 1 191 ? -25.481 13.016 -39.164 1.00 87.69 235 TYR A N 1
ATOM 1488 C CA . TYR A 1 191 ? -25.290 11.579 -39.379 1.00 87.82 235 TYR A CA 1
ATOM 1489 C C . TYR A 1 191 ? -26.169 10.814 -38.393 1.00 83.84 235 TYR A C 1
ATOM 1490 O O . TYR A 1 191 ? -26.695 11.385 -37.448 1.00 79.12 235 TYR A O 1
ATOM 1499 N N . ILE A 1 192 ? -26.361 9.525 -38.625 1.00 78.13 236 ILE A N 1
ATOM 1500 C CA . ILE A 1 192 ? -27.024 8.711 -37.623 1.00 73.88 236 ILE A CA 1
ATOM 1501 C C . ILE A 1 192 ? -26.073 7.594 -37.202 1.00 88.86 236 ILE A C 1
ATOM 1502 O O . ILE A 1 192 ? -25.798 6.672 -37.978 1.00 97.47 236 ILE A O 1
ATOM 1507 N N . SER A 1 193 ? -25.564 7.674 -35.978 1.00 85.83 237 SER A N 1
ATOM 1508 C CA . SER A 1 193 ? -24.722 6.609 -35.457 1.00 86.00 237 SER A CA 1
ATOM 1509 C C . SER A 1 193 ? -25.589 5.401 -35.099 1.00 84.06 237 SER A C 1
ATOM 1510 O O . SER A 1 193 ? -26.804 5.497 -34.929 1.00 80.97 237 SER A O 1
ATOM 1513 N N . VAL A 1 194 ? -24.970 4.245 -34.993 1.00 80.52 238 VAL A N 1
ATOM 1514 C CA . VAL A 1 194 ? -25.730 3.086 -34.593 1.00 78.63 238 VAL A CA 1
ATOM 1515 C C . VAL A 1 194 ? -26.212 3.270 -33.145 1.00 77.58 238 VAL A C 1
ATOM 1516 O O . VAL A 1 194 ? -27.255 2.746 -32.742 1.00 72.73 238 VAL A O 1
ATOM 1520 N N . PHE A 1 195 ? -25.463 4.052 -32.373 1.00 82.46 239 PHE A N 1
ATOM 1521 C CA . PHE A 1 195 ? -25.893 4.416 -31.028 1.00 73.24 239 PHE A CA 1
ATOM 1522 C C . PHE A 1 195 ? -27.160 5.304 -31.006 1.00 80.29 239 PHE A C 1
ATOM 1523 O O . PHE A 1 195 ? -28.078 5.080 -30.213 1.00 73.03 239 PHE A O 1
ATOM 1531 N N . GLU A 1 196 ? -27.208 6.322 -31.861 1.00 77.36 240 GLU A N 1
ATOM 1532 C CA . GLU A 1 196 ? -28.371 7.194 -31.878 1.00 69.25 240 GLU A CA 1
ATOM 1533 C C . GLU A 1 196 ? -29.579 6.412 -32.351 1.00 71.63 240 GLU A C 1
ATOM 1534 O O . GLU A 1 196 ? -30.680 6.569 -31.825 1.00 78.92 240 GLU A O 1
ATOM 1540 N N . PHE A 1 197 ? -29.370 5.578 -33.358 1.00 73.21 241 PHE A N 1
ATOM 1541 C CA . PHE A 1 197 ? -30.436 4.726 -33.862 1.00 85.51 241 PHE A CA 1
ATOM 1542 C C . PHE A 1 197 ? -31.067 3.916 -32.711 1.00 89.58 241 PHE A C 1
ATOM 1543 O O . PHE A 1 197 ? -32.302 3.850 -32.559 1.00 78.86 241 PHE A O 1
ATOM 1551 N N . ASP A 1 198 ? -30.197 3.315 -31.901 1.00 86.53 242 ASP A N 1
ATOM 1552 C CA . ASP A 1 198 ? -30.600 2.541 -30.739 1.00 74.69 242 ASP A CA 1
ATOM 1553 C C . ASP A 1 198 ? -31.475 3.339 -29.770 1.00 77.74 242 ASP A C 1
ATOM 1554 O O . ASP A 1 198 ? -32.584 2.915 -29.453 1.00 77.14 242 ASP A O 1
ATOM 1559 N N . ILE A 1 199 ? -30.984 4.495 -29.320 1.00 69.70 243 ILE A N 1
ATOM 1560 C CA . ILE A 1 199 ? -31.758 5.378 -28.450 1.00 60.35 243 ILE A CA 1
ATOM 1561 C C . ILE A 1 199 ? -33.160 5.602 -29.027 1.00 73.70 243 ILE A C 1
ATOM 1562 O O . ILE A 1 199 ? -34.179 5.371 -28.371 1.00 75.81 243 ILE A O 1
ATOM 1567 N N . PHE A 1 200 ? -33.206 6.047 -30.273 1.00 67.05 244 PHE A N 1
ATOM 1568 C CA . PHE A 1 200 ? -34.459 6.420 -30.885 1.00 61.77 244 PHE A CA 1
ATOM 1569 C C . PHE A 1 200 ? -35.451 5.265 -30.945 1.00 79.47 244 PHE A C 1
ATOM 1570 O O . PHE A 1 200 ? -36.647 5.426 -30.653 1.00 81.41 244 PHE A O 1
ATOM 1578 N N . THR A 1 201 ? -34.970 4.090 -31.318 1.00 76.02 245 THR A N 1
ATOM 1579 C CA . THR A 1 201 ? -35.891 2.979 -31.427 1.00 67.55 245 THR A CA 1
ATOM 1580 C C . THR A 1 201 ? -36.235 2.422 -30.051 1.00 71.76 245 THR A C 1
ATOM 1581 O O . THR A 1 201 ? -37.255 1.753 -29.873 1.00 71.39 245 THR A O 1
ATOM 1585 N N . ARG A 1 202 ? -35.399 2.700 -29.060 1.00 77.16 246 ARG A N 1
ATOM 1586 C CA . ARG A 1 202 ? -35.796 2.344 -27.706 1.00 71.51 246 ARG A CA 1
ATOM 1587 C C . ARG A 1 202 ? -36.936 3.255 -27.314 1.00 74.86 246 ARG A C 1
ATOM 1588 O O . ARG A 1 202 ? -38.001 2.776 -26.935 1.00 89.15 246 ARG A O 1
ATOM 1596 N N . LEU A 1 203 ? -36.716 4.566 -27.437 1.00 59.53 247 LEU A N 1
ATOM 1597 C CA . LEU A 1 203 ? -37.742 5.553 -27.105 1.00 66.40 247 LEU A CA 1
ATOM 1598 C C . LEU A 1 203 ? -39.063 5.317 -27.861 1.00 76.90 247 LEU A C 1
ATOM 1599 O O . LEU A 1 203 ? -40.147 5.423 -27.271 1.00 70.58 247 LEU A O 1
ATOM 1604 N N . PHE A 1 204 ? -38.973 5.017 -29.159 1.00 70.37 248 PHE A N 1
ATOM 1605 C CA . PHE A 1 204 ? -40.166 4.915 -30.010 1.00 65.93 248 PHE A CA 1
ATOM 1606 C C . PHE A 1 204 ? -40.762 3.528 -30.350 1.00 65.91 248 PHE A C 1
ATOM 1607 O O . PHE A 1 204 ? -41.606 3.391 -31.235 1.00 77.68 248 PHE A O 1
ATOM 1615 N N . GLN A 1 205 ? -40.279 2.500 -29.674 1.00 73.70 249 GLN A N 1
ATOM 1616 C CA . GLN A 1 205 ? -40.810 1.144 -29.831 1.00 80.76 249 GLN A CA 1
ATOM 1617 C C . GLN A 1 205 ? -42.317 1.098 -29.607 1.00 86.25 249 GLN A C 1
ATOM 1618 O O . GLN A 1 205 ? -42.871 1.931 -28.894 1.00 93.08 249 GLN A O 1
ATOM 1624 N N . PRO A 1 206 ? -42.986 0.089 -30.183 1.00 96.48 250 PRO A N 1
ATOM 1625 C CA . PRO A 1 206 ? -42.394 -1.014 -30.956 1.00 92.81 250 PRO A CA 1
ATOM 1626 C C . PRO A 1 206 ? -41.987 -0.623 -32.370 1.00 94.38 250 PRO A C 1
ATOM 1627 O O . PRO A 1 206 ? -42.644 0.197 -33.021 1.00 96.05 250 PRO A O 1
ATOM 1631 N N . TRP A 1 207 ? -40.907 -1.233 -32.842 1.00 97.87 251 TRP A N 1
ATOM 1632 C CA . TRP A 1 207 ? -40.425 -1.028 -34.206 1.00 100.85 251 TRP A CA 1
ATOM 1633 C C . TRP A 1 207 ? -41.529 -1.256 -35.245 1.00 98.35 251 TRP A C 1
ATOM 1634 O O . TRP A 1 207 ? -41.503 -0.666 -36.323 1.00 90.67 251 TRP A O 1
ATOM 1645 N N . SER A 1 208 ? -42.495 -2.105 -34.901 1.00 106.16 252 SER A N 1
ATOM 1646 C CA . SER A 1 208 ? -43.567 -2.501 -35.811 1.00 108.17 252 SER A CA 1
ATOM 1647 C C . SER A 1 208 ? -44.222 -1.283 -36.452 1.00 117.96 252 SER A C 1
ATOM 1648 O O . SER A 1 208 ? -44.267 -1.190 -37.681 1.00 123.06 252 SER A O 1
ATOM 1651 N N . SER A 1 209 ? -44.757 -0.360 -35.649 1.00 115.26 253 SER A N 1
ATOM 1652 C CA . SER A 1 209 ? -45.094 0.946 -36.205 1.00 114.09 253 SER A CA 1
ATOM 1653 C C . SER A 1 209 ? -44.273 2.012 -35.517 1.00 103.23 253 SER A C 1
ATOM 1654 O O . SER A 1 209 ? -44.721 2.612 -34.549 1.00 102.67 253 SER A O 1
ATOM 1657 N N . LEU A 1 210 ? -43.143 2.357 -36.112 1.00 96.93 254 LEU A N 1
ATOM 1658 C CA . LEU A 1 210 ? -42.183 3.209 -35.442 1.00 87.04 254 LEU A CA 1
ATOM 1659 C C . LEU A 1 210 ? -42.582 4.664 -35.561 1.00 86.72 254 LEU A C 1
ATOM 1660 O O . LEU A 1 210 ? -42.477 5.415 -34.608 1.00 90.32 254 LEU A O 1
ATOM 1665 N N . LEU A 1 211 ? -43.034 5.056 -36.743 1.00 91.34 255 LEU A N 1
ATOM 1666 C CA . LEU A 1 211 ? -43.341 6.445 -37.009 1.00 88.37 255 LEU A CA 1
ATOM 1667 C C . LEU A 1 211 ? -44.691 6.849 -36.448 1.00 88.18 255 LEU A C 1
ATOM 1668 O O . LEU A 1 211 ? -44.843 7.940 -35.901 1.00 89.58 255 LEU A O 1
ATOM 1673 N N . ARG A 1 212 ? -45.676 5.972 -36.583 1.00 99.63 2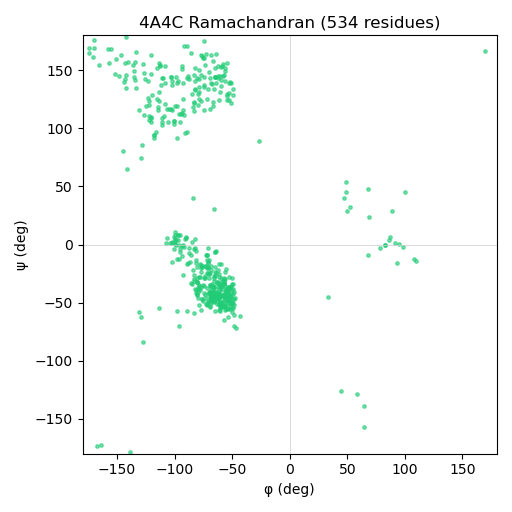56 ARG A N 1
ATOM 1674 C CA . ARG A 1 212 ? -46.997 6.260 -36.042 1.00 110.57 256 ARG A CA 1
ATOM 1675 C C . ARG A 1 212 ? -46.879 6.421 -34.541 1.00 112.56 256 ARG A C 1
ATOM 1676 O O . ARG A 1 212 ? -47.676 7.121 -33.924 1.00 113.77 256 ARG A O 1
ATOM 1684 N N . ASN A 1 213 ? -45.888 5.749 -33.957 1.00 109.30 257 ASN A N 1
ATOM 1685 C CA . ASN A 1 213 ? -45.583 5.904 -32.537 1.00 96.40 257 ASN A CA 1
ATOM 1686 C C . ASN A 1 213 ? -45.011 7.284 -32.244 1.00 87.80 257 ASN A C 1
ATOM 1687 O O . ASN A 1 213 ? -45.385 7.940 -31.266 1.00 89.53 257 ASN A O 1
ATOM 1692 N N . TRP A 1 214 ? -44.078 7.703 -33.090 1.00 82.19 258 TRP A N 1
ATOM 1693 C CA . TRP A 1 214 ? -43.333 8.926 -32.868 1.00 81.92 258 TRP A CA 1
ATOM 1694 C C . TRP A 1 214 ? -44.172 10.112 -33.316 1.00 80.76 258 TRP A C 1
ATOM 1695 O O . TRP A 1 214 ? -44.109 11.204 -32.737 1.00 75.43 258 TRP A O 1
ATOM 1706 N N . ASN A 1 215 ? -44.980 9.889 -34.342 1.00 86.37 259 ASN A N 1
ATOM 1707 C CA . ASN A 1 215 ? -45.982 10.884 -34.685 1.00 89.24 259 ASN A CA 1
ATOM 1708 C C . ASN A 1 215 ? -46.825 11.186 -33.455 1.00 85.61 259 ASN A C 1
ATOM 1709 O O . ASN A 1 215 ? -47.010 12.349 -33.083 1.00 95.89 259 ASN A O 1
ATOM 1714 N N . SER A 1 216 ? -47.298 10.129 -32.802 1.00 74.33 260 SER A N 1
ATOM 1715 C CA . SER A 1 216 ? -48.278 10.274 -31.736 1.00 86.12 260 SER A CA 1
ATOM 1716 C C . SER A 1 216 ? -47.713 10.716 -30.391 1.00 86.04 260 SER A C 1
ATOM 1717 O O . SER A 1 216 ? -48.421 11.326 -29.593 1.00 86.67 260 SER A O 1
ATOM 1720 N N . LEU A 1 217 ? -46.457 10.395 -30.115 1.00 82.57 261 LEU A N 1
ATOM 1721 C CA . LEU A 1 217 ? -45.884 10.780 -28.829 1.00 77.05 261 LEU A CA 1
ATOM 1722 C C . LEU A 1 217 ? -45.085 12.081 -28.875 1.00 73.12 261 LEU A C 1
ATOM 1723 O O . LEU A 1 217 ? -44.752 12.636 -27.844 1.00 69.24 261 LEU A O 1
ATOM 1728 N N . ALA A 1 218 ? -44.790 12.572 -30.071 1.00 64.83 262 ALA A N 1
ATOM 1729 C CA . ALA A 1 218 ? -43.932 13.746 -30.214 1.00 67.78 262 ALA A CA 1
ATOM 1730 C C . ALA A 1 218 ? -44.521 14.821 -31.144 1.00 80.85 262 ALA A C 1
ATOM 1731 O O . ALA A 1 218 ? -44.649 15.992 -30.773 1.00 83.16 262 ALA A O 1
ATOM 1733 N N . VAL A 1 219 ? -44.783 14.415 -32.383 1.00 79.56 263 VAL A N 1
ATOM 1734 C CA . VAL A 1 219 ? -45.287 15.289 -33.423 1.00 87.75 263 VAL A CA 1
ATOM 1735 C C . VAL A 1 219 ? -46.623 15.947 -33.069 1.00 92.30 263 VAL A C 1
ATOM 1736 O O . VAL A 1 219 ? -46.761 17.168 -33.169 1.00 84.92 263 VAL A O 1
ATOM 1740 N N . THR A 1 220 ? -47.610 15.127 -32.706 1.00 94.77 264 THR A N 1
ATOM 1741 C CA . THR A 1 220 ? -48.936 15.621 -32.317 1.00 94.87 264 THR A CA 1
ATOM 1742 C C . THR A 1 220 ? -49.200 15.702 -30.799 1.00 92.50 264 THR A C 1
ATOM 1743 O O . THR A 1 220 ? -50.319 15.997 -30.391 1.00 93.18 264 THR A O 1
ATOM 1747 N N . HIS A 1 221 ? -48.198 15.415 -29.967 1.00 84.26 265 HIS A N 1
ATOM 1748 C CA . HIS A 1 221 ? -48.377 15.489 -28.511 1.00 76.03 265 HIS A CA 1
ATOM 1749 C C . HIS A 1 221 ? -47.845 16.773 -27.830 1.00 85.29 265 HIS A C 1
ATOM 1750 O O . HIS A 1 221 ? -46.650 17.088 -27.888 1.00 88.19 265 HIS A O 1
ATOM 1757 N N . PRO A 1 222 ? -48.748 17.521 -27.177 1.00 83.35 266 PRO A N 1
ATOM 1758 C CA . PRO A 1 222 ? -48.416 18.794 -26.529 1.00 74.88 266 PRO A CA 1
ATOM 1759 C C . PRO A 1 222 ? -47.556 18.576 -25.295 1.00 78.84 266 PRO A C 1
ATOM 1760 O O . PRO A 1 222 ? -47.002 19.536 -24.761 1.00 80.46 266 PRO A O 1
ATOM 1764 N N . GLY A 1 223 ? -47.470 17.333 -24.831 1.00 76.60 267 GLY A N 1
ATOM 1765 C CA . GLY A 1 223 ? -46.721 17.037 -23.630 1.00 58.08 267 GLY A CA 1
ATOM 1766 C C . GLY A 1 223 ? -45.257 16.791 -23.901 1.00 69.38 267 GLY A C 1
ATOM 1767 O O . GLY A 1 223 ? -44.441 16.798 -22.982 1.00 69.00 267 GLY A O 1
ATOM 1768 N N . TYR A 1 224 ? -44.917 16.565 -25.165 1.00 79.96 268 TYR A N 1
ATOM 1769 C CA . TYR A 1 224 ? -43.525 16.312 -25.527 1.00 74.29 268 TYR A CA 1
ATOM 1770 C C . TYR A 1 224 ? -42.665 17.577 -25.570 1.00 70.92 268 TYR A C 1
ATOM 1771 O O . TYR A 1 224 ? -42.963 18.529 -26.289 1.00 86.74 268 TYR A O 1
ATOM 1780 N N . MET A 1 225 ? -41.596 17.548 -24.782 1.00 71.08 269 MET A N 1
ATOM 1781 C CA . MET A 1 225 ? -40.607 18.607 -24.685 1.00 68.96 269 MET A CA 1
ATOM 1782 C C . MET A 1 225 ? -39.262 18.115 -25.214 1.00 75.39 269 MET A C 1
ATOM 1783 O O . MET A 1 225 ? -38.673 17.204 -24.643 1.00 89.60 269 MET A O 1
ATOM 1788 N N . ALA A 1 226 ? -38.780 18.715 -26.302 1.00 80.96 270 ALA A N 1
ATOM 1789 C CA . ALA A 1 226 ? -37.494 18.322 -26.884 1.00 79.78 270 ALA A CA 1
ATOM 1790 C C . ALA A 1 226 ? -36.310 19.136 -26.371 1.00 78.85 270 ALA A C 1
ATOM 1791 O O . ALA A 1 226 ? -36.375 20.359 -26.231 1.00 72.72 270 ALA A O 1
ATOM 1793 N N . PHE A 1 227 ? -35.213 18.428 -26.134 1.00 71.17 271 PHE A N 1
ATOM 1794 C CA . PHE A 1 227 ? -33.998 19.018 -25.614 1.00 61.61 271 PHE A CA 1
ATOM 1795 C C . PHE A 1 227 ? -34.310 19.889 -24.403 1.00 62.98 271 PHE A C 1
ATOM 1796 O O . PHE A 1 227 ? -33.826 21.020 -24.281 1.00 62.10 271 PHE A O 1
ATOM 1804 N N . LEU A 1 228 ? -35.142 19.349 -23.517 1.00 73.59 272 LEU A N 1
ATOM 1805 C CA . LEU A 1 228 ? -35.348 19.931 -22.199 1.00 69.11 272 LEU A CA 1
ATOM 1806 C C . LEU A 1 228 ? -34.583 19.169 -21.116 1.00 73.63 272 LEU A C 1
ATOM 1807 O O . LEU A 1 228 ? -34.536 17.929 -21.106 1.00 61.50 272 LEU A O 1
ATOM 1812 N N . THR A 1 229 ? -33.967 19.950 -20.234 1.00 76.85 273 THR A N 1
ATOM 1813 C CA . THR A 1 229 ? -33.318 19.500 -19.010 1.00 63.90 273 THR A CA 1
ATOM 1814 C C . THR A 1 229 ? -34.295 19.134 -17.883 1.00 76.37 273 THR A C 1
ATOM 1815 O O . THR A 1 229 ? -35.448 19.553 -17.869 1.00 85.06 273 THR A O 1
ATOM 1819 N N . TYR A 1 230 ? -33.807 18.362 -16.924 1.00 73.19 274 TYR A N 1
ATOM 1820 C CA . TYR A 1 230 ? -34.496 18.147 -15.673 1.00 61.81 274 TYR A CA 1
ATOM 1821 C C . TYR A 1 230 ? -34.931 19.461 -15.017 1.00 73.61 274 TYR A C 1
ATOM 1822 O O . TYR A 1 230 ? -36.105 19.635 -14.692 1.00 68.71 274 TYR A O 1
ATOM 1831 N N . ASP A 1 231 ? -33.992 20.380 -14.807 1.00 84.40 275 ASP A N 1
ATOM 1832 C CA . ASP A 1 231 ? -34.332 21.673 -14.203 1.00 86.14 275 ASP A CA 1
ATOM 1833 C C . ASP A 1 231 ? -35.355 22.475 -15.027 1.00 84.81 275 ASP A C 1
ATOM 1834 O O . ASP A 1 231 ? -36.231 23.145 -14.465 1.00 83.32 275 ASP A O 1
ATOM 1839 N N . GLU A 1 232 ? -35.237 22.428 -16.351 1.00 75.41 276 GLU A N 1
ATOM 1840 C CA . GLU A 1 232 ? -36.153 23.193 -17.184 1.00 75.44 276 GLU A CA 1
ATOM 1841 C C . GLU A 1 232 ? -37.540 22.611 -17.024 1.00 79.85 276 GLU A C 1
ATOM 1842 O O . GLU A 1 232 ? -38.531 23.342 -17.007 1.00 90.06 276 GLU A O 1
ATOM 1848 N N . VAL A 1 233 ? -37.618 21.293 -16.895 1.00 63.60 277 VAL A N 1
ATOM 1849 C CA . VAL A 1 233 ? -38.917 20.675 -16.661 1.00 72.60 277 VAL A CA 1
ATOM 1850 C C . VAL A 1 233 ? -39.512 21.152 -15.331 1.00 78.08 277 VAL A C 1
ATOM 1851 O O . VAL A 1 233 ? -40.703 21.477 -15.259 1.00 80.71 277 VAL A O 1
ATOM 1855 N N . LYS A 1 234 ? -38.678 21.233 -14.297 1.00 73.06 278 LYS A N 1
ATOM 1856 C CA . LYS A 1 234 ? -39.092 21.860 -13.041 1.00 78.38 278 LYS A CA 1
ATOM 1857 C C . LYS A 1 234 ? -39.633 23.277 -13.274 1.00 77.22 278 LYS A C 1
ATOM 1858 O O . LYS A 1 234 ? -40.681 23.649 -12.751 1.00 70.02 278 LYS A O 1
ATOM 1864 N N . ALA A 1 235 ? -38.904 24.078 -14.045 1.00 84.08 279 ALA A N 1
ATOM 1865 C CA . ALA A 1 235 ? -39.256 25.491 -14.186 1.00 80.78 279 ALA A CA 1
ATOM 1866 C C . ALA A 1 235 ? -40.558 25.670 -14.948 1.00 83.25 279 ALA A C 1
ATOM 1867 O O . ALA A 1 235 ? -41.354 26.538 -14.624 1.00 84.35 279 ALA A O 1
ATOM 1869 N N . ARG A 1 236 ? -40.786 24.823 -15.942 1.00 80.30 280 ARG A N 1
ATOM 1870 C CA . ARG A 1 236 ? -41.943 24.985 -16.804 1.00 75.11 280 ARG A CA 1
ATOM 1871 C C . ARG A 1 236 ? -43.248 24.579 -16.140 1.00 82.44 280 ARG A C 1
ATOM 1872 O O . ARG A 1 236 ? -44.313 25.094 -16.478 1.00 90.54 280 ARG A O 1
ATOM 1880 N N . LEU A 1 237 ? -43.163 23.642 -15.208 1.00 80.15 281 LEU A N 1
ATOM 1881 C CA . LEU A 1 237 ? -44.343 23.150 -14.531 1.00 77.16 281 LEU A CA 1
ATOM 1882 C C . LEU A 1 237 ? -44.737 24.102 -13.432 1.00 87.64 281 LEU A C 1
ATOM 1883 O O . LEU A 1 237 ? -45.875 24.082 -12.950 1.00 89.96 281 LEU A O 1
ATOM 1888 N N . GLN A 1 238 ? -43.782 24.930 -13.031 1.00 82.66 282 GLN A N 1
ATOM 1889 C CA . GLN A 1 238 ? -44.016 25.859 -11.944 1.00 90.55 282 GLN A CA 1
ATOM 1890 C C . GLN A 1 238 ? -45.257 26.683 -12.240 1.00 91.47 282 GLN A C 1
ATOM 1891 O O . GLN A 1 238 ? -46.155 26.787 -11.414 1.00 96.08 282 GLN A O 1
ATOM 1897 N N . LYS A 1 239 ? -45.308 27.247 -13.439 1.00 91.98 283 LYS A N 1
ATOM 1898 C CA . LYS A 1 239 ? -46.441 28.050 -13.849 1.00 95.53 283 LYS A CA 1
ATOM 1899 C C . LYS A 1 239 ? -47.721 27.273 -13.580 1.00 100.12 283 LYS A C 1
ATOM 1900 O O . LYS A 1 239 ? -48.769 27.862 -13.360 1.00 108.44 283 LYS A O 1
ATOM 1906 N N . PHE A 1 240 ? -47.636 25.947 -13.627 1.00 97.34 284 PHE A N 1
ATOM 1907 C CA . PHE A 1 240 ? -48.793 25.074 -13.382 1.00 94.09 284 PHE A CA 1
ATOM 1908 C C . PHE A 1 240 ? -48.912 24.453 -11.987 1.00 93.86 284 PHE A C 1
ATOM 1909 O O . PHE A 1 240 ? -49.717 23.549 -11.793 1.00 91.56 284 PHE A O 1
ATOM 1917 N N . ILE A 1 241 ? -48.070 24.869 -11.045 1.00 94.58 285 ILE A N 1
ATOM 1918 C CA . ILE A 1 241 ? -48.015 24.196 -9.744 1.00 98.99 285 ILE A CA 1
ATOM 1919 C C . ILE A 1 241 ? -49.330 24.247 -8.966 1.00 103.55 285 ILE A C 1
ATOM 1920 O O . ILE A 1 241 ? -49.533 23.482 -8.022 1.00 100.33 285 ILE A O 1
ATOM 1925 N N . HIS A 1 242 ? -50.217 25.147 -9.377 1.00 108.65 286 HIS A N 1
ATOM 1926 C CA . HIS A 1 242 ? -51.540 25.306 -8.768 1.00 107.27 286 HIS A CA 1
ATOM 1927 C C . HIS A 1 242 ? -52.559 24.374 -9.415 1.00 110.12 286 HIS A C 1
ATOM 1928 O O . HIS A 1 242 ? -53.722 24.338 -9.020 1.00 118.81 286 HIS A O 1
ATOM 1935 N N . LYS A 1 243 ? -52.121 23.640 -10.431 1.00 105.41 287 LYS A N 1
ATOM 1936 C CA . LYS A 1 243 ? -53.022 22.831 -11.238 1.00 100.99 287 LYS A CA 1
ATOM 1937 C C . LYS A 1 243 ? -52.513 21.403 -11.337 1.00 102.21 287 LYS A C 1
ATOM 1938 O O . LYS A 1 243 ? -51.835 21.051 -12.305 1.00 108.79 287 LYS A O 1
ATOM 1944 N N . PRO A 1 244 ? -52.852 20.569 -10.340 1.00 94.99 288 PRO A N 1
ATOM 1945 C CA . PRO A 1 244 ? -52.383 19.179 -10.269 1.00 83.60 288 PRO A CA 1
ATOM 1946 C C . PRO A 1 244 ? -52.834 18.422 -11.501 1.00 79.66 288 PRO A C 1
ATOM 1947 O O . PRO A 1 244 ? -53.844 18.802 -12.090 1.00 79.92 288 PRO A O 1
ATOM 1951 N N . GLY A 1 245 ? -52.096 17.389 -11.896 1.00 82.62 289 GLY A N 1
ATOM 1952 C CA . GLY A 1 245 ? -52.397 16.680 -13.126 1.00 93.85 289 GLY A CA 1
ATOM 1953 C C . GLY A 1 245 ? -51.662 17.147 -14.382 1.00 90.30 289 GLY A C 1
ATOM 1954 O O . GLY A 1 245 ? -51.644 16.425 -15.377 1.00 90.29 289 GLY A O 1
ATOM 1955 N N . SER A 1 246 ? -51.069 18.341 -14.350 1.00 89.66 290 SER A N 1
ATOM 1956 C CA . SER A 1 246 ? -50.271 18.854 -15.472 1.00 88.64 290 SER A CA 1
ATOM 1957 C C . SER A 1 246 ? -48.916 18.129 -15.612 1.00 91.11 290 SER A C 1
ATOM 1958 O O . SER A 1 246 ? -48.130 18.087 -14.664 1.00 91.31 290 SER A O 1
ATOM 1961 N N . TYR A 1 247 ? -48.635 17.584 -16.797 1.00 81.50 291 TYR A N 1
ATOM 1962 C CA . TYR A 1 247 ? -47.392 16.842 -17.033 1.00 81.76 291 TYR A CA 1
ATOM 1963 C C . TYR A 1 247 ? -46.710 17.228 -18.349 1.00 77.56 291 TYR A C 1
ATOM 1964 O O . TYR A 1 247 ? -47.349 17.741 -19.268 1.00 77.68 291 TYR A O 1
ATOM 1973 N N . ILE A 1 248 ? -45.402 16.986 -18.413 1.00 69.77 292 ILE A N 1
ATOM 1974 C CA . ILE A 1 248 ? -44.645 17.003 -19.664 1.00 64.40 292 ILE A CA 1
ATOM 1975 C C . ILE A 1 248 ? -43.634 15.856 -19.633 1.00 67.59 292 ILE A C 1
ATOM 1976 O O . ILE A 1 248 ? -43.284 15.355 -18.570 1.00 68.80 292 ILE A O 1
ATOM 1981 N N . PHE A 1 249 ? -43.182 15.410 -20.795 1.00 72.14 293 PHE A N 1
ATOM 1982 C CA . PHE A 1 249 ? -42.150 14.382 -20.820 1.00 61.72 293 PHE A CA 1
ATOM 1983 C C . PHE A 1 249 ? -41.070 14.688 -21.817 1.00 57.93 293 PHE A C 1
ATOM 1984 O O . PHE A 1 249 ? -41.308 15.304 -22.846 1.00 70.52 293 PHE A O 1
ATOM 1992 N N . ARG A 1 250 ? -39.873 14.227 -21.500 1.00 68.06 294 ARG A N 1
ATOM 1993 C CA . ARG A 1 250 ? -38.700 14.497 -22.301 1.00 71.35 294 ARG A CA 1
ATOM 1994 C C . ARG A 1 250 ? -37.832 13.254 -22.304 1.00 68.45 294 ARG A C 1
ATOM 1995 O O . ARG A 1 250 ? -38.167 12.273 -21.657 1.00 66.73 294 ARG A O 1
ATOM 2003 N N . LEU A 1 251 ? -36.710 13.307 -23.021 1.00 76.10 295 LEU A N 1
ATOM 2004 C CA . LEU A 1 251 ? -35.661 12.302 -22.881 1.00 66.73 295 LEU A CA 1
ATOM 2005 C C . LEU A 1 251 ? -34.999 12.457 -21.535 1.00 69.29 295 LEU A C 1
ATOM 2006 O O . LEU A 1 251 ? -34.840 13.568 -21.056 1.00 72.68 295 LEU A O 1
ATOM 2011 N N . SER A 1 252 ? -34.624 11.341 -20.918 1.00 71.16 296 SER A N 1
ATOM 2012 C CA . SER A 1 252 ? -33.769 11.396 -19.759 1.00 60.72 296 SER A CA 1
ATOM 2013 C C . SER A 1 252 ? -32.411 11.525 -20.363 1.00 67.55 296 SER A C 1
ATOM 2014 O O . SER A 1 252 ? -32.104 10.810 -21.333 1.00 67.38 296 SER A O 1
ATOM 2017 N N . CYS A 1 253 ? -31.627 12.462 -19.833 1.00 59.14 297 CYS A N 1
ATOM 2018 C CA . CYS A 1 253 ? -30.243 12.596 -20.245 1.00 72.08 297 CYS A CA 1
ATOM 2019 C C . CYS A 1 253 ? -29.256 11.634 -19.537 1.00 74.78 297 CYS A C 1
ATOM 2020 O O . CYS A 1 253 ? -28.253 11.247 -20.132 1.00 81.95 297 CYS A O 1
ATOM 2023 N N . THR A 1 254 ? -29.527 11.271 -18.279 1.00 60.42 298 THR A N 1
ATOM 2024 C CA . THR A 1 254 ? -28.641 10.350 -17.539 1.00 68.97 298 THR A CA 1
ATOM 2025 C C . THR A 1 254 ? -28.899 8.897 -17.914 1.00 73.20 298 THR A C 1
ATOM 2026 O O . THR A 1 254 ? -27.986 8.098 -17.907 1.00 65.15 298 THR A O 1
ATOM 2030 N N . ARG A 1 255 ? -30.138 8.551 -18.234 1.00 59.43 299 ARG A N 1
ATOM 2031 C CA . ARG A 1 255 ? -30.355 7.282 -18.853 1.00 63.26 299 ARG A CA 1
ATOM 2032 C C . ARG A 1 255 ? -30.894 7.519 -20.230 1.00 66.14 299 ARG A C 1
ATOM 2033 O O . ARG A 1 255 ? -32.099 7.594 -20.401 1.00 68.01 299 ARG A O 1
ATOM 2041 N N . LEU A 1 256 ? -30.032 7.491 -21.235 1.00 71.79 300 LEU A N 1
ATOM 2042 C CA . LEU A 1 256 ? -30.468 7.804 -22.583 1.00 59.74 300 LEU A CA 1
ATOM 2043 C C . LEU A 1 256 ? -31.265 6.649 -23.158 1.00 68.00 300 LEU A C 1
ATOM 2044 O O . LEU A 1 256 ? -30.863 5.491 -23.053 1.00 67.94 300 LEU A O 1
ATOM 2049 N N . GLY A 1 257 ? -32.375 6.953 -23.797 1.00 56.76 301 GLY A N 1
ATOM 2050 C CA . GLY A 1 257 ? -33.251 5.916 -24.276 1.00 82.95 301 GLY A CA 1
ATOM 2051 C C . GLY A 1 257 ? -34.390 5.719 -23.304 1.00 78.38 301 GLY A C 1
ATOM 2052 O O . GLY A 1 257 ? -35.297 4.923 -23.518 1.00 65.07 301 GLY A O 1
ATOM 2053 N N . GLN A 1 258 ? -34.358 6.455 -22.214 1.00 76.08 302 GLN A N 1
ATOM 2054 C CA . GLN A 1 258 ? -35.477 6.382 -21.313 1.00 57.78 302 GLN A CA 1
ATOM 2055 C C . GLN A 1 258 ? -36.229 7.715 -21.211 1.00 64.09 302 GLN A C 1
ATOM 2056 O O . GLN A 1 258 ? -35.662 8.804 -21.403 1.00 63.32 302 GLN A O 1
ATOM 2062 N N . TRP A 1 259 ? -37.520 7.608 -20.921 1.00 60.66 303 TRP A N 1
ATOM 2063 C CA . TRP A 1 259 ? -38.380 8.760 -20.807 1.00 58.89 303 TRP A CA 1
ATOM 2064 C C . TRP A 1 259 ? -38.378 9.316 -19.393 1.00 64.68 303 TRP A C 1
ATOM 2065 O O . TRP A 1 259 ? -38.310 8.569 -18.419 1.00 61.29 303 TRP A O 1
ATOM 2076 N N . ALA A 1 260 ? -38.472 10.630 -19.265 1.00 64.56 304 ALA A N 1
ATOM 2077 C CA . ALA A 1 260 ? -38.646 11.194 -17.940 1.00 58.98 304 ALA A CA 1
ATOM 2078 C C . ALA A 1 260 ? -39.851 12.108 -17.912 1.00 68.15 304 ALA A C 1
ATOM 2079 O O . ALA A 1 260 ? -39.827 13.210 -18.476 1.00 79.81 304 ALA A O 1
ATOM 2081 N N . ILE A 1 261 ? -40.874 11.658 -17.189 1.00 54.59 305 ILE A N 1
ATOM 2082 C CA . ILE A 1 261 ? -42.147 12.356 -17.037 1.00 65.39 305 ILE A CA 1
ATOM 2083 C C . ILE A 1 261 ? -42.165 13.260 -15.798 1.00 71.20 305 ILE A C 1
ATOM 2084 O O . ILE A 1 261 ? -42.019 12.784 -14.673 1.00 77.58 305 ILE A O 1
ATOM 2089 N N . GLY A 1 262 ? -42.272 14.568 -16.004 1.00 69.72 306 GLY A N 1
ATOM 2090 C CA . GLY A 1 262 ? -42.501 15.487 -14.900 1.00 65.71 306 GLY A CA 1
ATOM 2091 C C . GLY A 1 262 ? -43.978 15.693 -14.638 1.00 72.11 306 GLY A C 1
ATOM 2092 O O . GLY A 1 262 ? -44.765 15.786 -15.577 1.00 77.48 306 GLY A O 1
ATOM 2093 N N . TYR A 1 263 ? -44.368 15.819 -13.373 1.00 72.23 307 TYR A N 1
ATOM 2094 C CA . TYR A 1 263 ? -45.781 16.053 -13.076 1.00 74.21 307 TYR A CA 1
ATOM 2095 C C . TYR A 1 263 ? -46.062 16.852 -11.791 1.00 73.77 307 TYR A C 1
ATOM 2096 O O . TYR A 1 263 ? -45.216 16.959 -10.906 1.00 73.77 307 TYR A O 1
ATOM 2105 N N . VAL A 1 264 ? -47.256 17.436 -11.724 1.00 80.07 308 VAL A N 1
ATOM 2106 C CA . VAL A 1 264 ? -47.679 18.235 -10.578 1.00 79.24 308 VAL A CA 1
ATOM 2107 C C . VAL A 1 264 ? -48.655 17.415 -9.778 1.00 82.02 308 VAL A C 1
ATOM 2108 O O . VAL A 1 264 ? -49.710 17.046 -10.286 1.00 80.91 308 VAL A O 1
ATOM 2112 N N . THR A 1 265 ? -48.280 17.107 -8.541 1.00 85.67 309 THR A N 1
ATOM 2113 C CA . THR A 1 265 ? -49.062 16.245 -7.658 1.00 84.55 309 THR A CA 1
ATOM 2114 C C . THR A 1 265 ? -50.286 16.943 -7.068 1.00 101.58 309 THR A C 1
ATOM 2115 O O . THR A 1 265 ? -50.372 18.175 -7.047 1.00 101.53 309 THR A O 1
ATOM 2119 N N . ALA A 1 266 ? -51.232 16.153 -6.569 1.00 110.25 310 ALA A N 1
ATOM 2120 C CA . ALA A 1 266 ? -52.427 16.720 -5.958 1.00 107.13 310 ALA A CA 1
ATOM 2121 C C . ALA A 1 266 ? -52.110 17.707 -4.818 1.00 107.50 310 ALA A C 1
ATOM 2122 O O . ALA A 1 266 ? -52.930 18.553 -4.486 1.00 107.55 310 ALA A O 1
ATOM 2124 N N . ASP A 1 267 ? -50.920 17.613 -4.236 1.00 112.64 311 ASP A N 1
ATOM 2125 C CA . ASP A 1 267 ? -50.544 18.499 -3.133 1.00 121.95 311 ASP A CA 1
ATOM 2126 C C . ASP A 1 267 ? -49.725 19.730 -3.560 1.00 113.77 311 ASP A C 1
ATOM 2127 O O . ASP A 1 267 ? -49.358 20.566 -2.725 1.00 110.46 311 ASP A O 1
ATOM 2132 N N . GLY A 1 268 ? -49.448 19.848 -4.855 1.00 112.76 312 GLY A N 1
ATOM 2133 C CA . GLY A 1 268 ? -48.701 20.989 -5.362 1.00 106.94 312 GLY A CA 1
ATOM 2134 C C . GLY A 1 268 ? -47.182 20.874 -5.402 1.00 107.62 312 GLY A C 1
ATOM 2135 O O . GLY A 1 268 ? -46.473 21.881 -5.299 1.00 106.00 312 GLY A O 1
ATOM 2136 N N . ASN A 1 269 ? -46.668 19.655 -5.546 1.00 104.49 313 ASN A N 1
ATOM 2137 C CA . ASN A 1 269 ? -45.235 19.469 -5.743 1.00 89.81 313 ASN A CA 1
ATOM 2138 C C . ASN A 1 269 ? -44.985 18.944 -7.125 1.00 84.31 313 ASN A C 1
ATOM 2139 O O . ASN A 1 269 ? -45.848 18.288 -7.712 1.00 85.87 313 ASN A O 1
ATOM 2144 N N . ILE A 1 270 ? -43.792 19.220 -7.637 1.00 86.13 314 ILE A N 1
ATOM 2145 C CA . ILE A 1 270 ? -43.377 18.703 -8.930 1.00 81.08 314 ILE A CA 1
ATOM 2146 C C . ILE A 1 270 ? -42.427 17.521 -8.788 1.00 81.39 314 ILE A C 1
ATOM 2147 O O . ILE A 1 270 ? -41.310 17.666 -8.301 1.00 84.65 314 ILE A O 1
ATOM 2152 N N . LEU A 1 271 ? -42.882 16.361 -9.249 1.00 73.32 315 LEU A N 1
ATOM 2153 C CA . LEU A 1 271 ? -42.068 15.147 -9.298 1.00 65.80 315 LEU A CA 1
ATOM 2154 C C . LEU A 1 271 ? -41.688 14.805 -10.745 1.00 69.68 315 LEU A C 1
ATOM 2155 O O . LEU A 1 271 ? -42.366 15.210 -11.696 1.00 66.69 315 LEU A O 1
ATOM 2160 N N . GLN A 1 272 ? -40.568 14.1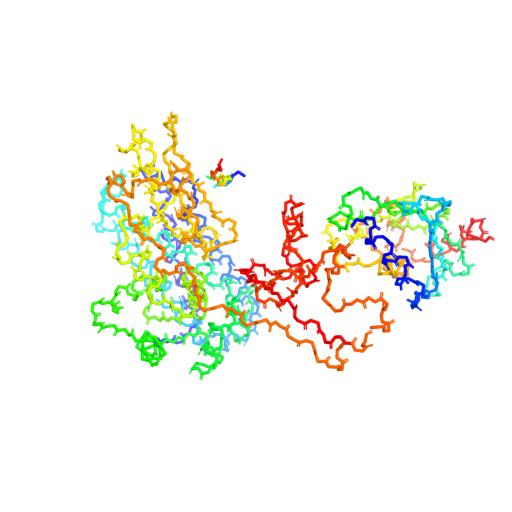10 -10.913 1.00 71.21 316 GLN A N 1
ATOM 2161 C CA . GLN A 1 272 ? -40.227 13.501 -12.199 1.00 63.69 316 GLN A CA 1
ATOM 2162 C C . GLN A 1 272 ? -40.012 12.004 -12.018 1.00 71.43 316 GLN A C 1
ATOM 2163 O O . GLN A 1 272 ? -39.452 11.548 -11.006 1.00 68.21 316 GLN A O 1
ATOM 2169 N N . THR A 1 273 ? -40.488 11.235 -12.985 1.00 70.11 317 THR A N 1
ATOM 2170 C CA . THR A 1 273 ? -40.387 9.781 -12.895 1.00 68.82 317 THR A CA 1
ATOM 2171 C C . THR A 1 273 ? -39.927 9.179 -14.216 1.00 67.97 317 THR A C 1
ATOM 2172 O O . THR A 1 273 ? -40.283 9.667 -15.278 1.00 83.00 317 THR A O 1
ATOM 2176 N N . ILE A 1 274 ? -39.122 8.130 -14.142 1.00 67.82 318 ILE A N 1
ATOM 2177 C CA . ILE A 1 274 ? -38.668 7.418 -15.330 1.00 71.83 318 ILE A CA 1
ATOM 2178 C C . ILE A 1 274 ? -39.303 6.040 -15.370 1.00 69.43 318 ILE A C 1
ATOM 2179 O O . ILE A 1 274 ? -38.948 5.187 -14.568 1.00 82.74 318 ILE A O 1
ATOM 2184 N N . PRO A 1 275 ? -40.251 5.809 -16.290 1.00 73.15 319 PRO A N 1
ATOM 2185 C CA . PRO A 1 275 ? -40.954 4.516 -16.263 1.00 78.83 319 PRO A CA 1
ATOM 2186 C C . PRO A 1 275 ? -40.022 3.310 -16.310 1.00 85.81 319 PRO A C 1
ATOM 2187 O O . PRO A 1 275 ? -39.203 3.215 -17.223 1.00 75.64 319 PRO A O 1
ATOM 2191 N N . HIS A 1 276 ? -40.198 2.396 -15.360 1.00 107.84 320 HIS A N 1
ATOM 2192 C CA . HIS A 1 276 ? -39.376 1.208 -15.289 1.00 129.94 320 HIS A CA 1
ATOM 2193 C C . HIS A 1 276 ? -39.701 0.702 -16.654 1.00 140.68 320 HIS A C 1
ATOM 2194 O O . HIS A 1 276 ? -40.780 0.994 -17.170 1.00 147.36 320 HIS A O 1
ATOM 2201 N N . ASN A 1 277 ? -38.810 -0.098 -17.231 1.00 141.46 321 ASN A N 1
ATOM 2202 C CA . ASN A 1 277 ? -38.935 -0.370 -18.639 1.00 139.52 321 ASN A CA 1
ATOM 2203 C C . ASN A 1 277 ? -40.342 -0.827 -18.938 1.00 130.54 321 ASN A C 1
ATOM 2204 O O . ASN A 1 277 ? -40.853 -1.809 -18.398 1.00 123.51 321 ASN A O 1
ATOM 2209 N N . LYS A 1 278 ? -40.942 -0.058 -19.831 1.00 117.58 322 LYS A N 1
ATOM 2210 C CA . LYS A 1 278 ? -42.290 -0.238 -20.309 1.00 106.96 322 LYS A CA 1
ATOM 2211 C C . LYS A 1 278 ? -42.337 0.729 -21.469 1.00 98.00 322 LYS A C 1
ATOM 2212 O O . LYS A 1 278 ? -41.428 1.543 -21.634 1.00 96.18 322 LYS A O 1
ATOM 2214 N N . PRO A 1 279 ? -43.383 0.662 -22.272 1.00 97.37 323 PRO A N 1
ATOM 2215 C CA . PRO A 1 279 ? -43.514 1.612 -23.382 1.00 86.84 323 PRO A CA 1
ATOM 2216 C C . PRO A 1 279 ? -44.125 2.903 -22.852 1.00 90.85 323 PRO A C 1
ATOM 2217 O O . PRO A 1 279 ? -44.938 2.840 -21.920 1.00 84.56 323 PRO A O 1
ATOM 2221 N N . LEU A 1 280 ? -43.722 4.046 -23.409 1.00 89.40 324 LEU A N 1
ATOM 2222 C CA . LEU A 1 280 ? -44.206 5.336 -22.938 1.00 76.93 324 LEU A CA 1
ATOM 2223 C C . LEU A 1 280 ? -45.730 5.492 -22.954 1.00 87.52 324 LEU A C 1
ATOM 2224 O O . LEU A 1 280 ? -46.315 5.987 -21.993 1.00 90.09 324 LEU A O 1
ATOM 2229 N N . PHE A 1 281 ? -46.371 5.090 -24.046 1.00 88.27 325 PHE A N 1
ATOM 2230 C CA . PHE A 1 281 ? -47.810 5.302 -24.183 1.00 90.26 325 PHE A CA 1
ATOM 2231 C C . PHE A 1 281 ? -48.625 4.628 -23.092 1.00 91.15 325 PHE A C 1
ATOM 2232 O O . PHE A 1 281 ? -49.716 5.090 -22.748 1.00 93.62 325 PHE A O 1
ATOM 2240 N N . GLN A 1 282 ? -48.113 3.529 -22.554 1.00 86.16 326 GLN A N 1
ATOM 2241 C CA . GLN A 1 282 ? -48.858 2.827 -21.526 1.00 83.54 326 GLN A CA 1
ATOM 2242 C C . GLN A 1 282 ? -48.718 3.550 -20.199 1.00 88.42 326 GLN A C 1
ATOM 2243 O O . GLN A 1 282 ? -49.679 3.666 -19.442 1.00 94.53 326 GLN A O 1
ATOM 2249 N N . ALA A 1 283 ? -47.528 4.058 -19.914 1.00 83.49 327 ALA A N 1
ATOM 2250 C CA . ALA A 1 283 ? -47.374 4.860 -18.711 1.00 82.68 327 ALA A CA 1
ATOM 2251 C C . ALA A 1 283 ? -48.291 6.097 -18.760 1.00 84.12 327 ALA A C 1
ATOM 2252 O O . ALA A 1 283 ? -48.846 6.506 -17.732 1.00 80.20 327 ALA A O 1
ATOM 2254 N N . LEU A 1 284 ? -48.452 6.669 -19.957 1.00 81.31 328 LEU A N 1
ATOM 2255 C CA . LEU A 1 284 ? -49.319 7.834 -20.172 1.00 73.55 328 LEU A CA 1
ATOM 2256 C C . LEU A 1 284 ? -50.785 7.482 -20.032 1.00 77.52 328 LEU A C 1
ATOM 2257 O O . LEU A 1 284 ? -51.533 8.173 -19.348 1.00 91.41 328 LEU A O 1
ATOM 2262 N N . ILE A 1 285 ? -51.189 6.410 -20.701 1.00 68.46 329 ILE A N 1
ATOM 2263 C CA . ILE A 1 285 ? -52.560 5.925 -20.628 1.00 77.48 329 ILE A CA 1
ATOM 2264 C C . ILE A 1 285 ? -52.974 5.496 -19.217 1.00 85.64 329 ILE A C 1
ATOM 2265 O O . ILE A 1 285 ? -54.080 5.805 -18.771 1.00 94.92 329 ILE A O 1
ATOM 2270 N N . ASP A 1 286 ? -52.101 4.769 -18.526 1.00 82.53 330 ASP A N 1
ATOM 2271 C CA . ASP A 1 286 ? -52.369 4.391 -17.146 1.00 91.99 330 ASP A CA 1
ATOM 2272 C C . ASP A 1 286 ? -52.336 5.618 -16.256 1.00 96.72 330 ASP A C 1
ATOM 2273 O O . ASP A 1 286 ? -53.200 5.795 -15.404 1.00 100.18 330 ASP A O 1
ATOM 2278 N N . GLY A 1 287 ? -51.329 6.462 -16.453 1.00 102.81 331 GLY A N 1
ATOM 2279 C CA . GLY A 1 287 ? -51.182 7.665 -15.655 1.00 105.84 331 GLY A CA 1
ATOM 2280 C C . GLY A 1 287 ? -52.438 8.504 -15.743 1.00 105.41 331 GLY A C 1
ATOM 2281 O O . GLY A 1 287 ? -52.940 9.027 -14.742 1.00 101.37 331 GLY A O 1
ATOM 2282 N N . PHE A 1 288 ? -52.959 8.625 -16.954 1.00 100.65 332 PHE A N 1
ATOM 2283 C CA . PHE A 1 288 ? -54.167 9.397 -17.153 1.00 98.02 332 PHE A CA 1
ATOM 2284 C C . PHE A 1 288 ? -55.337 8.732 -16.441 1.00 104.45 332 PHE A C 1
ATOM 2285 O O . PHE A 1 288 ? -55.970 9.328 -15.564 1.00 101.01 332 PHE A O 1
ATOM 2293 N N . ARG A 1 289 ? -55.588 7.477 -16.805 1.00 108.97 333 ARG A N 1
ATOM 2294 C CA . ARG A 1 289 ? -56.680 6.693 -16.244 1.00 110.20 333 ARG A CA 1
ATOM 2295 C C . ARG A 1 289 ? -56.689 6.718 -14.718 1.00 109.43 333 ARG A C 1
ATOM 2296 O O . ARG A 1 289 ? -57.760 6.693 -14.116 1.00 105.29 333 ARG A O 1
ATOM 2304 N N . GLU A 1 290 ? -55.502 6.770 -14.106 1.00 110.44 334 GLU A N 1
ATOM 2305 C CA . GLU A 1 290 ? -55.374 6.796 -12.643 1.00 110.29 334 GLU A CA 1
ATOM 2306 C C . GLU A 1 290 ? -55.335 8.212 -12.079 1.00 102.76 334 GLU A C 1
ATOM 2307 O O . GLU A 1 290 ? -55.241 8.395 -10.867 1.00 97.86 334 GLU A O 1
ATOM 2313 N N . GLY A 1 291 ? -55.379 9.207 -12.961 1.00 101.88 335 GLY A N 1
ATOM 2314 C CA . GLY A 1 291 ? -55.540 10.590 -12.544 1.00 99.69 335 GLY A CA 1
ATOM 2315 C C . GLY A 1 291 ? -54.264 11.396 -12.372 1.00 105.73 335 GLY A C 1
ATOM 2316 O O . GLY A 1 291 ? -54.316 12.577 -12.007 1.00 106.86 335 GLY A O 1
ATOM 2317 N N . PHE A 1 292 ? -53.118 10.765 -12.627 1.00 107.81 336 PHE A N 1
ATOM 2318 C CA . PHE A 1 292 ? -51.817 11.421 -12.456 1.00 102.33 336 PHE A CA 1
ATOM 2319 C C . PHE A 1 292 ? -51.396 12.354 -13.599 1.00 101.28 336 PHE A C 1
ATOM 2320 O O . PHE A 1 292 ? -50.926 13.467 -13.348 1.00 90.79 336 PHE A O 1
ATOM 2328 N N . TYR A 1 293 ? -51.554 11.896 -14.843 1.00 99.95 337 TYR A N 1
ATOM 2329 C CA . TYR A 1 293 ? -51.218 12.717 -16.001 1.00 85.13 337 TYR A CA 1
ATOM 2330 C C . TYR A 1 293 ? -52.466 13.122 -16.775 1.00 92.05 337 TYR A C 1
ATOM 2331 O O . TYR A 1 293 ? -52.966 12.367 -17.621 1.00 95.31 337 TYR A O 1
ATOM 2340 N N . LEU A 1 294 ? -52.865 14.373 -16.583 1.00 81.38 338 LEU A N 1
ATOM 2341 C CA . LEU A 1 294 ? -54.162 14.879 -17.014 1.00 89.29 338 LEU A CA 1
ATOM 2342 C C . LEU A 1 294 ? -54.026 15.918 -18.122 1.00 89.12 338 LEU A C 1
ATOM 2343 O O . LEU A 1 294 ? -54.663 15.814 -19.172 1.00 92.64 338 LEU A O 1
ATOM 2348 N N . PHE A 1 295 ? -53.226 16.945 -17.851 1.00 82.15 339 PHE A N 1
ATOM 2349 C CA . PHE A 1 295 ? -53.156 18.129 -18.682 1.00 80.22 339 PHE A CA 1
ATOM 2350 C C . PHE A 1 295 ? -51.775 18.332 -19.286 1.00 85.64 339 PHE A C 1
ATOM 2351 O O . PHE A 1 295 ? -50.909 18.915 -18.637 1.00 86.39 339 PHE A O 1
ATOM 2359 N N . PRO A 1 296 ? -51.567 17.840 -20.530 1.00 86.83 340 PRO A N 1
ATOM 2360 C CA . PRO A 1 296 ? -50.284 17.954 -21.244 1.00 75.75 340 PRO A CA 1
ATOM 2361 C C . PRO A 1 296 ? -49.852 19.411 -21.305 1.00 79.08 340 PRO A C 1
ATOM 2362 O O . PRO A 1 296 ? -50.615 20.243 -21.824 1.00 78.78 340 PRO A O 1
ATOM 2366 N N . ASP A 1 297 ? -48.647 19.703 -20.816 1.00 64.72 341 ASP A N 1
ATOM 2367 C CA . ASP A 1 297 ? -48.143 21.064 -20.758 1.00 66.37 341 ASP A CA 1
ATOM 2368 C C . ASP A 1 297 ? -49.191 21.985 -20.125 1.00 81.56 341 ASP A C 1
ATOM 2369 O O . ASP A 1 297 ? -49.262 23.181 -20.437 1.00 87.64 341 ASP A O 1
ATOM 2374 N N . GLY A 1 298 ? -50.019 21.422 -19.251 1.00 85.61 342 GLY A N 1
ATOM 2375 C CA . GLY A 1 298 ? -51.050 22.190 -18.574 1.00 98.91 342 GLY A CA 1
ATOM 2376 C C . GLY A 1 298 ? -52.360 22.435 -19.313 1.00 97.58 342 GLY A C 1
ATOM 2377 O O . GLY A 1 298 ? -53.261 23.082 -18.770 1.00 90.79 342 GLY A O 1
ATOM 2378 N N . ARG A 1 299 ? -52.486 21.938 -20.542 1.00 97.54 343 ARG A N 1
ATOM 2379 C CA . ARG A 1 299 ? -53.715 22.166 -21.305 1.00 96.28 343 ARG A CA 1
ATOM 2380 C C . ARG A 1 299 ? -54.805 21.171 -20.924 1.00 91.36 343 ARG A C 1
ATOM 2381 O O . ARG A 1 299 ? -54.535 19.986 -20.745 1.00 87.18 343 ARG A O 1
ATOM 2389 N N . ASN A 1 300 ? -56.043 21.642 -20.840 1.00 96.10 344 ASN A N 1
ATOM 2390 C CA . ASN A 1 300 ? -57.161 20.784 -20.455 1.00 105.18 344 ASN A CA 1
ATOM 2391 C C . ASN A 1 300 ? -57.339 19.560 -21.352 1.00 105.85 344 ASN A C 1
ATOM 2392 O O . ASN A 1 300 ? -57.729 18.490 -20.884 1.00 100.97 344 ASN A O 1
ATOM 2397 N N . GLN A 1 301 ? -57.019 19.713 -22.632 1.00 112.61 345 GLN A N 1
ATOM 2398 C CA . GLN A 1 301 ? -57.184 18.631 -23.600 1.00 119.21 345 GLN A CA 1
ATOM 2399 C C . GLN A 1 301 ? -56.002 17.629 -23.651 1.00 106.36 345 GLN A C 1
ATOM 2400 O O . GLN A 1 301 ? -54.864 17.996 -23.964 1.00 106.96 345 GLN A O 1
ATOM 2406 N N . ASN A 1 302 ? -56.292 16.365 -23.346 1.00 98.07 346 ASN A N 1
ATOM 2407 C CA . ASN A 1 302 ? -55.286 15.297 -23.327 1.00 101.51 346 ASN A CA 1
ATOM 2408 C C . ASN A 1 302 ? -55.482 14.221 -24.411 1.00 100.12 346 ASN A C 1
ATOM 2409 O O . ASN A 1 302 ? -56.537 13.597 -24.468 1.00 102.83 346 ASN A O 1
ATOM 2414 N N . PRO A 1 303 ? -54.462 13.992 -25.266 1.00 96.48 347 PRO A N 1
ATOM 2415 C CA . PRO A 1 303 ? -54.594 13.082 -26.421 1.00 93.21 347 PRO A CA 1
ATOM 2416 C C . PRO A 1 303 ? -54.976 11.625 -26.111 1.00 99.34 347 PRO A C 1
ATOM 2417 O O . PRO A 1 303 ? -54.703 11.121 -25.023 1.00 97.16 347 PRO A O 1
ATOM 2421 N N . ASP A 1 304 ? -55.613 10.975 -27.086 1.00 119.03 348 ASP A N 1
ATOM 2422 C CA . ASP A 1 304 ? -56.037 9.577 -26.984 1.00 122.42 348 ASP A CA 1
ATOM 2423 C C . ASP A 1 304 ? -54.997 8.655 -27.618 1.00 121.56 348 ASP A C 1
ATOM 2424 O O . ASP A 1 304 ? -54.783 8.680 -28.832 1.00 117.14 348 ASP A O 1
ATOM 2429 N N . LEU A 1 305 ? -54.336 7.856 -26.789 1.00 118.68 349 LEU A N 1
ATOM 2430 C CA . LEU A 1 305 ? -53.235 7.022 -27.265 1.00 113.55 349 LEU A CA 1
ATOM 2431 C C . LEU A 1 305 ? -53.589 5.560 -27.533 1.00 113.21 349 LEU A C 1
ATOM 2432 O O . LEU A 1 305 ? -52.740 4.765 -27.936 1.00 103.65 349 LEU A O 1
ATOM 2437 N N . THR A 1 306 ? -54.843 5.206 -27.320 1.00 119.02 350 THR A N 1
ATOM 2438 C CA . THR A 1 306 ? -55.246 3.814 -27.455 1.00 121.74 350 THR A CA 1
ATOM 2439 C C . THR A 1 306 ? -55.115 3.298 -28.898 1.00 120.27 350 THR A C 1
ATOM 2440 O O . THR A 1 306 ? -55.299 2.107 -29.155 1.00 106.73 350 THR A O 1
ATOM 2444 N N . GLY A 1 307 ? -54.795 4.199 -29.827 1.00 125.88 351 GLY A N 1
ATOM 2445 C CA . GLY A 1 307 ? -54.609 3.840 -31.226 1.00 136.97 351 GLY A CA 1
ATOM 2446 C C . GLY A 1 307 ? -53.445 2.895 -31.478 1.00 145.18 351 GLY A C 1
ATOM 2447 O O . GLY A 1 307 ? -53.569 1.911 -32.212 1.00 146.88 351 GLY A O 1
ATOM 2448 N N . LEU A 1 308 ? -52.305 3.202 -30.869 1.00 147.78 352 LEU A N 1
ATOM 2449 C CA . LEU A 1 308 ? -51.115 2.360 -30.971 1.00 149.20 352 LEU A CA 1
ATOM 2450 C C . LEU A 1 308 ? -51.103 1.316 -29.849 1.00 154.22 352 LEU A C 1
ATOM 2451 O O . LEU A 1 308 ? -50.130 0.574 -29.670 1.00 152.48 352 LEU A O 1
ATOM 2456 N N . CYS A 1 309 ? -52.204 1.273 -29.102 1.00 158.94 353 CYS A N 1
ATOM 2457 C CA . CYS A 1 309 ? -52.318 0.447 -27.908 1.00 163.35 353 CYS A CA 1
ATOM 2458 C C . CYS A 1 309 ? -51.810 -0.972 -28.138 1.00 169.67 353 CYS A C 1
ATOM 2459 O O . CYS A 1 309 ? -50.740 -1.335 -27.650 1.00 170.13 353 CYS A O 1
ATOM 2462 N N . GLU A 1 310 ? -52.557 -1.770 -28.892 1.00 173.15 354 GLU A N 1
ATOM 2463 C CA . GLU A 1 310 ? -52.143 -3.146 -29.134 1.00 172.54 354 GLU A CA 1
ATOM 2464 C C . GLU A 1 310 ? -51.380 -3.234 -30.446 1.00 182.41 354 GLU A C 1
ATOM 2465 O O . GLU A 1 310 ? -51.986 -3.186 -31.520 1.00 189.50 354 GLU A O 1
ATOM 2467 N N . PRO A 1 311 ? -50.043 -3.376 -30.371 1.00 177.66 355 PRO A N 1
ATOM 2468 C CA . PRO A 1 311 ? -49.316 -3.546 -31.629 1.00 176.38 355 PRO A CA 1
ATOM 2469 C C . PRO A 1 311 ? -49.574 -4.959 -32.116 1.00 177.58 355 PRO A C 1
ATOM 2470 O O . PRO A 1 311 ? -50.214 -5.730 -31.399 1.00 177.20 355 PRO A O 1
ATOM 2474 N N . THR A 1 312 ? -49.084 -5.309 -33.297 1.00 175.41 356 THR A N 1
ATOM 2475 C CA . THR A 1 312 ? -49.193 -6.689 -33.733 1.00 176.01 356 THR A CA 1
ATOM 2476 C C . THR A 1 312 ? -48.309 -7.510 -32.796 1.00 172.67 356 THR A C 1
ATOM 2477 O O . THR A 1 312 ? -47.119 -7.221 -32.660 1.00 168.67 356 THR A O 1
ATOM 2481 N N . PRO A 1 313 ? -48.899 -8.516 -32.122 1.00 172.00 357 PRO A N 1
ATOM 2482 C CA . PRO A 1 313 ? -48.227 -9.299 -31.071 1.00 162.24 357 PRO A CA 1
ATOM 2483 C C . PRO A 1 313 ? -46.981 -10.052 -31.540 1.00 152.77 357 PRO A C 1
ATOM 2484 O O . PRO A 1 313 ? -47.009 -10.740 -32.569 1.00 139.37 357 PRO A O 1
ATOM 2488 N N . GLN A 1 314 ? -45.897 -9.910 -30.774 1.00 153.10 358 GLN A N 1
ATOM 2489 C CA . GLN A 1 314 ? -44.654 -10.623 -31.043 1.00 150.90 358 GLN A CA 1
ATOM 2490 C C . GLN A 1 314 ? -44.912 -12.119 -30.944 1.00 158.56 358 GLN A C 1
ATOM 2491 O O . GLN A 1 314 ? -45.382 -12.610 -29.914 1.00 158.56 358 GLN A O 1
ATOM 2493 N N . ASP A 1 315 ? -44.584 -12.841 -32.013 1.00 160.86 359 ASP A N 1
ATOM 2494 C CA . ASP A 1 315 ? -44.925 -14.258 -32.128 1.00 155.37 359 ASP A CA 1
ATOM 2495 C C . ASP A 1 315 ? -44.390 -15.088 -30.956 1.00 152.02 359 ASP A C 1
ATOM 2496 O O . ASP A 1 315 ? -43.280 -14.856 -30.467 1.00 143.90 359 ASP A O 1
ATOM 2498 N N . HIS A 1 316 ? -45.195 -16.048 -30.507 1.00 152.11 360 HIS A N 1
ATOM 2499 C CA . HIS A 1 316 ? -44.797 -16.967 -29.446 1.00 143.40 360 HIS A CA 1
ATOM 2500 C C . HIS A 1 316 ? -43.553 -17.765 -29.841 1.00 138.13 360 HIS A C 1
ATOM 2501 O O . HIS A 1 316 ? -43.406 -18.164 -30.998 1.00 143.17 360 HIS A O 1
ATOM 2508 N N . ILE A 1 317 ? -42.664 -17.991 -28.878 1.00 130.68 361 ILE A N 1
ATOM 2509 C CA . ILE A 1 317 ? -41.480 -18.810 -29.099 1.00 131.09 361 ILE A CA 1
ATOM 2510 C C . ILE A 1 317 ? -41.861 -20.294 -29.052 1.00 140.18 361 ILE A C 1
ATOM 2511 O O . ILE A 1 317 ? -42.622 -20.725 -28.175 1.00 138.99 361 ILE A O 1
ATOM 2513 N N . LYS A 1 318 ? -41.341 -21.067 -30.004 1.00 146.07 362 LYS A N 1
ATOM 2514 C CA . LYS A 1 318 ? -41.644 -22.498 -30.097 1.00 149.99 362 LYS A CA 1
ATOM 2515 C C . LYS A 1 318 ? -40.388 -23.371 -29.978 1.00 146.42 362 LYS A C 1
ATOM 2516 O O . LYS A 1 318 ? -39.410 -23.159 -30.695 1.00 138.96 362 LYS A O 1
ATOM 2518 N N . VAL A 1 319 ? -40.431 -24.362 -29.086 1.00 151.17 363 VAL A N 1
ATOM 2519 C CA . VAL A 1 319 ? -39.263 -25.213 -28.811 1.00 150.16 363 VAL A CA 1
ATOM 2520 C C . VAL A 1 319 ? -39.040 -26.323 -29.848 1.00 152.29 363 VAL A C 1
ATOM 2521 O O . VAL A 1 319 ? -39.954 -27.085 -30.173 1.00 153.72 363 VAL A O 1
ATOM 2525 N N . THR A 1 320 ? -37.810 -26.398 -30.352 1.00 151.81 364 THR A N 1
ATOM 2526 C CA . THR A 1 320 ? -37.416 -27.403 -31.331 1.00 153.88 364 THR A CA 1
ATOM 2527 C C . THR A 1 320 ? -37.171 -28.708 -30.610 1.00 150.91 364 THR A C 1
ATOM 2528 O O . THR A 1 320 ? -36.637 -28.710 -29.500 1.00 139.58 364 THR A O 1
ATOM 2530 N N . GLN A 1 321 ? -37.554 -29.812 -31.246 1.00 159.64 365 GLN A N 1
ATOM 2531 C CA . GLN A 1 321 ? -37.449 -31.126 -30.626 1.00 169.37 365 GLN A CA 1
ATOM 2532 C C . GLN A 1 321 ? -36.076 -31.309 -29.999 1.00 175.14 365 GLN A C 1
ATOM 2533 O O . GLN A 1 321 ? -35.969 -31.752 -28.857 1.00 178.39 365 GLN A O 1
ATOM 2535 N N . GLU A 1 322 ? -35.031 -30.941 -30.740 1.00 174.12 366 GLU A N 1
ATOM 2536 C CA . GLU A 1 322 ? -33.652 -31.116 -30.277 1.00 165.44 366 GLU A CA 1
ATOM 2537 C C . GLU A 1 322 ? -33.364 -30.363 -28.975 1.00 158.53 366 GLU A C 1
ATOM 2538 O O . GLU A 1 322 ? -32.611 -30.849 -28.128 1.00 147.96 366 GLU A O 1
ATOM 2540 N N . GLN A 1 323 ? -33.960 -29.180 -28.822 1.00 164.98 367 GLN A N 1
ATOM 2541 C CA . GLN A 1 323 ? -33.857 -28.427 -27.571 1.00 161.80 367 GLN A CA 1
ATOM 2542 C C . GLN A 1 323 ? -34.687 -29.106 -26.481 1.00 165.59 367 GLN A C 1
ATOM 2543 O O . GLN A 1 323 ? -34.182 -29.409 -25.397 1.00 160.95 367 GLN A O 1
ATOM 2545 N N . TYR A 1 324 ? -35.953 -29.369 -26.791 1.00 172.47 368 TYR A N 1
ATOM 2546 C CA . TYR A 1 324 ? -36.875 -29.989 -25.842 1.00 174.88 368 TYR A CA 1
ATOM 2547 C C . TYR A 1 324 ? -36.344 -31.267 -25.173 1.00 179.25 368 TYR A C 1
ATOM 2548 O O . TYR A 1 324 ? -36.415 -31.409 -23.950 1.00 182.09 368 TYR A O 1
ATOM 2557 N N . GLU A 1 325 ? -35.828 -32.196 -25.974 1.00 177.66 369 GLU A N 1
ATOM 2558 C CA . GLU A 1 325 ? -35.366 -33.487 -25.461 1.00 175.92 369 GLU A CA 1
ATOM 2559 C C . GLU A 1 325 ? -34.304 -33.339 -24.374 1.00 168.73 369 GLU A C 1
ATOM 2560 O O . GLU A 1 325 ? -34.207 -34.170 -23.470 1.00 168.24 369 GLU A O 1
ATOM 2562 N N . LEU A 1 326 ? -33.510 -32.277 -24.466 1.00 162.73 370 LEU A N 1
ATOM 2563 C CA . LEU A 1 326 ? -32.453 -32.028 -23.493 1.00 151.88 370 LEU A CA 1
ATOM 2564 C C . LEU A 1 326 ? -33.012 -31.737 -22.101 1.00 140.80 370 LEU A C 1
ATOM 2565 O O . LEU A 1 326 ? -32.451 -32.184 -21.097 1.00 136.15 370 LEU A O 1
ATOM 2586 N N . CYS A 1 328 ? -35.715 -32.813 -20.750 1.00 140.04 372 CYS A N 1
ATOM 2587 C CA . CYS A 1 328 ? -36.194 -34.042 -20.107 1.00 139.55 372 CYS A CA 1
ATOM 2588 C C . CYS A 1 328 ? -35.020 -34.681 -19.373 1.00 136.70 372 CYS A C 1
ATOM 2589 O O . CYS A 1 328 ? -35.130 -35.092 -18.218 1.00 121.67 372 CYS A O 1
ATOM 2592 N N . GLU A 1 329 ? -33.886 -34.731 -20.060 1.00 137.51 373 GLU A N 1
ATOM 2593 C CA . GLU A 1 329 ? -32.630 -35.173 -19.477 1.00 142.91 373 GLU A CA 1
ATOM 2594 C C . GLU A 1 329 ? -32.214 -34.308 -18.296 1.00 137.04 373 GLU A C 1
ATOM 2595 O O . GLU A 1 329 ? -31.886 -34.816 -17.227 1.00 139.77 373 GLU A O 1
ATOM 2601 N N . MET A 1 330 ? -32.223 -32.996 -18.498 1.00 130.67 374 MET A N 1
ATOM 2602 C CA . MET A 1 330 ? -31.815 -32.061 -17.460 1.00 126.35 374 MET A CA 1
ATOM 2603 C C . MET A 1 330 ? -32.742 -32.090 -16.249 1.00 126.89 374 MET A C 1
ATOM 2604 O O . MET A 1 330 ? -32.478 -31.423 -15.248 1.00 124.38 374 MET A O 1
ATOM 2609 N N . GLY A 1 331 ? -33.835 -32.843 -16.353 1.00 126.59 375 GLY A N 1
ATOM 2610 C CA . GLY A 1 331 ? -34.800 -32.947 -15.271 1.00 126.74 375 GLY A CA 1
ATOM 2611 C C . GLY A 1 331 ? -35.564 -31.659 -15.017 1.00 133.01 375 GLY A C 1
ATOM 2612 O O . GLY A 1 331 ? -35.692 -31.213 -13.875 1.00 133.02 375 GLY A O 1
ATOM 2613 N N . SER A 1 332 ? -36.065 -31.059 -16.093 1.00 137.66 376 SER A N 1
ATOM 2614 C CA . SER A 1 332 ? -36.802 -29.801 -16.025 1.00 138.26 376 SER A CA 1
ATOM 2615 C C . SER A 1 332 ? -37.558 -29.610 -17.345 1.00 141.46 376 SER A C 1
ATOM 2616 O O . SER A 1 332 ? -37.593 -30.515 -18.176 1.00 148.23 376 SER A O 1
ATOM 2619 N N . THR A 1 333 ? -38.168 -28.443 -17.536 1.00 137.42 377 THR A N 1
ATOM 2620 C CA . THR A 1 333 ? -38.817 -28.117 -18.808 1.00 131.24 377 THR A CA 1
ATOM 2621 C C . THR A 1 333 ? -38.289 -26.798 -19.379 1.00 125.45 377 THR A C 1
ATOM 2622 O O . THR A 1 333 ? -38.029 -25.854 -18.630 1.00 118.04 377 THR A O 1
ATOM 2626 N N . PHE A 1 334 ? -38.140 -26.729 -20.702 1.00 132.31 378 PHE A N 1
ATOM 2627 C CA . PHE A 1 334 ? -37.601 -25.527 -21.335 1.00 130.15 378 PHE A CA 1
ATOM 2628 C C . PHE A 1 334 ? -38.308 -24.265 -20.867 1.00 125.18 378 PHE A C 1
ATOM 2629 O O . PHE A 1 334 ? -37.659 -23.311 -20.430 1.00 121.70 378 PHE A O 1
ATOM 2637 N N . GLN A 1 335 ? -39.633 -24.242 -20.922 1.00 122.16 379 GLN A N 1
ATOM 2638 C CA . GLN A 1 335 ? -40.259 -23.020 -20.489 1.00 118.71 379 GLN A CA 1
ATOM 2639 C C . GLN A 1 335 ? -40.487 -23.184 -19.008 1.00 117.31 379 GLN A C 1
ATOM 2640 O O . GLN A 1 335 ? -41.467 -23.786 -18.567 1.00 115.55 379 GLN A O 1
ATOM 2642 N N . LEU A 1 336 ? -39.547 -22.628 -18.252 1.00 118.41 380 LEU A N 1
ATOM 2643 C CA . LEU A 1 336 ? -39.661 -22.413 -16.820 1.00 122.53 380 LEU A CA 1
ATOM 2644 C C . LEU A 1 336 ? -38.535 -21.456 -16.487 1.00 116.27 380 LEU A C 1
ATOM 2645 O O . LEU A 1 336 ? -37.501 -21.461 -17.157 1.00 113.04 380 LEU A O 1
ATOM 2650 N N . CYS A 1 337 ? -38.682 -20.696 -15.414 1.00 107.99 381 CYS A N 1
ATOM 2651 C CA . CYS A 1 337 ? -37.682 -19.697 -15.094 1.00 89.80 381 CYS A CA 1
ATOM 2652 C C . CYS A 1 337 ? -36.576 -20.408 -14.362 1.00 90.88 381 CYS A C 1
ATOM 2653 O O . CYS A 1 337 ? -36.832 -21.047 -13.339 1.00 95.72 381 CYS A O 1
ATOM 2656 N N . LYS A 1 338 ? -35.354 -20.320 -14.882 1.00 90.09 382 LYS A N 1
ATOM 2657 C CA . LYS A 1 338 ? -34.240 -21.040 -14.265 1.00 88.44 382 LYS A CA 1
ATOM 2658 C C . LYS A 1 338 ? -33.668 -20.288 -13.070 1.00 87.55 382 LYS A C 1
ATOM 2659 O O . LYS A 1 338 ? -32.781 -20.789 -12.374 1.00 85.19 382 LYS A O 1
ATOM 2665 N N . ILE A 1 339 ? -34.162 -19.075 -12.848 1.00 82.76 383 ILE A N 1
ATOM 2666 C CA . ILE A 1 339 ? -33.816 -18.361 -11.631 1.00 76.44 383 ILE A CA 1
ATOM 2667 C C . ILE A 1 339 ? -34.614 -18.857 -10.442 1.00 79.72 383 ILE A C 1
ATOM 2668 O O . ILE A 1 339 ? -34.043 -19.175 -9.401 1.00 91.76 383 ILE A O 1
ATOM 2673 N N . CYS A 1 340 ? -35.936 -18.899 -10.584 1.00 79.63 384 CYS A N 1
ATOM 2674 C CA . CYS A 1 340 ? -36.791 -19.397 -9.498 1.00 88.01 384 CYS A CA 1
ATOM 2675 C C . CYS A 1 340 ? -37.237 -20.860 -9.605 1.00 86.19 384 CYS A C 1
ATOM 2676 O O . CYS A 1 340 ? -37.731 -21.424 -8.622 1.00 98.49 384 CYS A O 1
ATOM 2679 N N . ALA A 1 341 ? -37.043 -21.472 -10.773 1.00 75.07 385 ALA A N 1
ATOM 2680 C CA . ALA A 1 341 ? -37.552 -22.825 -11.023 1.00 92.25 385 ALA A CA 1
ATOM 2681 C C . ALA A 1 341 ? -39.041 -22.947 -10.706 1.00 108.83 385 ALA A C 1
ATOM 2682 O O . ALA A 1 341 ? -39.487 -24.007 -10.303 1.00 124.46 385 ALA A O 1
ATOM 2684 N N . GLU A 1 342 ? -39.804 -21.875 -10.901 1.00 110.50 386 GLU A N 1
ATOM 2685 C CA . GLU A 1 342 ? -41.177 -21.781 -10.387 1.00 106.38 386 GLU A CA 1
ATOM 2686 C C . GLU A 1 342 ? -42.181 -21.359 -11.461 1.00 100.79 386 GLU A C 1
ATOM 2687 O O . GLU A 1 342 ? -43.109 -22.084 -11.804 1.00 107.29 386 GLU A O 1
ATOM 2693 N N . ASN A 1 343 ? -41.975 -20.160 -11.975 1.00 97.96 387 ASN A N 1
ATOM 2694 C CA . ASN A 1 343 ? -42.821 -19.562 -12.988 1.00 101.68 387 ASN A CA 1
ATOM 2695 C C . ASN A 1 343 ? -42.250 -19.854 -14.360 1.00 104.98 387 ASN A C 1
ATOM 2696 O O . ASN A 1 343 ? -41.058 -20.093 -14.489 1.00 105.82 387 ASN A O 1
ATOM 2701 N N . ASP A 1 344 ? -43.102 -19.936 -15.372 1.00 112.73 388 ASP A N 1
ATOM 2702 C CA . ASP A 1 344 ? -42.612 -19.990 -16.745 1.00 115.43 388 ASP A CA 1
ATOM 2703 C C . ASP A 1 344 ? -41.938 -18.668 -17.119 1.00 115.48 388 ASP A C 1
ATOM 2704 O O . ASP A 1 344 ? -42.217 -17.617 -16.526 1.00 108.92 388 ASP A O 1
ATOM 2709 N N . LYS A 1 345 ? -41.071 -18.708 -18.122 1.00 112.89 389 LYS A N 1
ATOM 2710 C CA . LYS A 1 345 ? -40.412 -17.495 -18.534 1.00 106.21 389 LYS A CA 1
ATOM 2711 C C . LYS A 1 345 ? -41.431 -16.661 -19.285 1.00 110.43 389 LYS A C 1
ATOM 2712 O O . LYS A 1 345 ? -41.905 -17.073 -20.339 1.00 117.76 389 LYS A O 1
ATOM 2718 N N . ASP A 1 346 ? -41.765 -15.494 -18.736 1.00 113.14 390 ASP A N 1
ATOM 2719 C CA . ASP A 1 346 ? -42.644 -14.508 -19.387 1.00 106.79 390 ASP A CA 1
ATOM 2720 C C . ASP A 1 346 ? -41.962 -13.264 -20.000 1.00 96.55 390 ASP A C 1
ATOM 2721 O O . ASP A 1 346 ? -42.642 -12.367 -20.487 1.00 97.59 390 ASP A O 1
ATOM 2726 N N . VAL A 1 347 ? -40.637 -13.176 -19.927 1.00 90.91 391 VAL A N 1
ATOM 2727 C CA . VAL A 1 347 ? -39.935 -11.940 -20.292 1.00 77.08 391 VAL A CA 1
ATOM 2728 C C . VAL A 1 347 ? -38.600 -12.188 -21.002 1.00 78.47 391 VAL A C 1
ATOM 2729 O O . VAL A 1 347 ? -37.882 -13.130 -20.669 1.00 80.58 391 VAL A O 1
ATOM 2733 N N . LYS A 1 348 ? -38.275 -11.353 -21.989 1.00 79.39 392 LYS A N 1
ATOM 2734 C CA . LYS A 1 348 ? -36.998 -11.474 -22.702 1.00 80.11 392 LYS A CA 1
ATOM 2735 C C . LYS A 1 348 ? -36.125 -10.265 -22.458 1.00 89.26 392 LYS A C 1
ATOM 2736 O O . LYS A 1 348 ? -36.544 -9.131 -22.717 1.00 101.53 392 LYS A O 1
ATOM 2742 N N . ILE A 1 349 ? -34.907 -10.490 -21.981 1.00 88.86 393 ILE A N 1
ATOM 2743 C CA . ILE A 1 349 ? -33.973 -9.379 -21.777 1.00 85.99 393 ILE A CA 1
ATOM 2744 C C . ILE A 1 349 ? -33.277 -9.022 -23.083 1.00 88.37 393 ILE A C 1
ATOM 2745 O O . ILE A 1 349 ? -32.826 -9.898 -23.814 1.00 95.91 393 ILE A O 1
ATOM 2750 N N . GLU A 1 350 ? -33.216 -7.732 -23.390 1.00 90.50 394 GLU A N 1
ATOM 2751 C CA . GLU A 1 350 ? -32.529 -7.274 -24.591 1.00 82.57 394 GLU A CA 1
ATOM 2752 C C . GLU A 1 350 ? -31.404 -6.325 -24.172 1.00 82.75 394 GLU A C 1
ATOM 2753 O O . GLU A 1 350 ? -31.568 -5.557 -23.220 1.00 76.76 394 GLU A O 1
ATOM 2759 N N . PRO A 1 351 ? -30.282 -6.329 -24.915 1.00 82.14 395 PRO A N 1
ATOM 2760 C CA . PRO A 1 351 ? -30.000 -7.153 -26.102 1.00 82.61 395 PRO A CA 1
ATOM 2761 C C . PRO A 1 351 ? -29.638 -8.645 -25.897 1.00 87.11 395 PRO A C 1
ATOM 2762 O O . PRO A 1 351 ? -29.740 -9.399 -26.853 1.00 94.41 395 PRO A O 1
ATOM 2766 N N . CYS A 1 352 ? -29.207 -9.065 -24.713 1.00 86.16 396 CYS A N 1
ATOM 2767 C CA . CYS A 1 352 ? -28.555 -10.374 -24.596 1.00 77.95 396 CYS A CA 1
ATOM 2768 C C . CYS A 1 352 ? -29.407 -11.495 -25.167 1.00 86.03 396 CYS A C 1
ATOM 2769 O O . CYS A 1 352 ? -28.888 -12.406 -25.818 1.00 91.60 396 CYS A O 1
ATOM 2772 N N . GLY A 1 353 ? -30.716 -11.410 -24.939 1.00 80.99 397 GLY A N 1
ATOM 2773 C CA . GLY A 1 353 ? -31.654 -12.403 -25.430 1.00 78.32 397 GLY A CA 1
ATOM 2774 C C . GLY A 1 353 ? -32.228 -13.306 -24.352 1.00 89.27 397 GLY A C 1
ATOM 2775 O O . GLY A 1 353 ? -33.204 -14.018 -24.594 1.00 95.42 397 GLY A O 1
ATOM 2776 N N . HIS A 1 354 ? -31.642 -13.272 -23.157 1.00 86.18 398 HIS A N 1
ATOM 2777 C CA . HIS A 1 354 ? -31.991 -14.245 -22.125 1.00 90.07 398 HIS A CA 1
ATOM 2778 C C . HIS A 1 354 ? -33.442 -14.152 -21.638 1.00 92.85 398 HIS A C 1
ATOM 2779 O O . HIS A 1 354 ? -33.973 -13.062 -21.444 1.00 90.90 398 HIS A O 1
ATOM 2786 N N . LEU A 1 355 ? -34.056 -15.320 -21.442 1.00 92.19 399 LEU A N 1
ATOM 2787 C CA . LEU A 1 355 ? -35.434 -15.449 -20.973 1.00 89.18 399 LEU A CA 1
ATOM 2788 C C . LEU A 1 355 ? -35.521 -15.835 -19.489 1.00 86.06 399 LEU A C 1
ATOM 2789 O O . LEU A 1 355 ? -34.688 -16.578 -18.982 1.00 85.15 399 LEU A O 1
ATOM 2794 N N . MET A 1 356 ? -36.526 -15.303 -18.800 1.00 87.04 400 MET A N 1
ATOM 2795 C CA . MET A 1 356 ? -36.753 -15.579 -17.388 1.00 78.18 400 MET A CA 1
ATOM 2796 C C . MET A 1 356 ? -38.131 -15.051 -17.075 1.00 83.47 400 MET A C 1
ATOM 2797 O O . MET A 1 356 ? -38.846 -14.637 -17.987 1.00 83.56 400 MET A O 1
ATOM 2802 N N . CYS A 1 357 ? -38.525 -15.071 -15.807 1.00 80.88 401 CYS A N 1
ATOM 2803 C CA . CYS A 1 357 ? -39.790 -14.444 -15.459 1.00 90.75 401 CYS A CA 1
ATOM 2804 C C . CYS A 1 357 ? -39.608 -13.024 -14.928 1.00 97.20 401 CYS A C 1
ATOM 2805 O O . CYS A 1 357 ? -38.665 -12.728 -14.184 1.00 89.45 401 CYS A O 1
ATOM 2808 N N . THR A 1 358 ? -40.520 -12.150 -15.343 1.00 98.39 402 THR A N 1
ATOM 2809 C CA . THR A 1 358 ? -40.577 -10.779 -14.869 1.00 87.15 402 THR A CA 1
ATOM 2810 C C . THR A 1 358 ? -40.490 -10.720 -13.340 1.00 88.38 402 THR A C 1
ATOM 2811 O O . THR A 1 358 ? -39.822 -9.862 -12.775 1.00 85.66 402 THR A O 1
ATOM 2815 N N . SER A 1 359 ? -41.163 -11.634 -12.660 1.00 95.76 403 SER A N 1
ATOM 2816 C CA . SER A 1 359 ? -41.132 -11.612 -11.209 1.00 92.85 403 SER A CA 1
ATOM 2817 C C . SER A 1 359 ? -39.685 -11.669 -10.697 1.00 91.93 403 SER A C 1
ATOM 2818 O O . SER A 1 359 ? -39.342 -10.960 -9.751 1.00 98.79 403 SER A O 1
ATOM 2821 N N . CYS A 1 360 ? -38.842 -12.492 -11.331 1.00 79.97 404 CYS A N 1
ATOM 2822 C CA . CYS A 1 360 ? -37.432 -12.614 -10.950 1.00 60.21 404 CYS A CA 1
ATOM 2823 C C . CYS A 1 360 ? -36.610 -11.389 -11.401 1.00 72.29 404 CYS A C 1
ATOM 2824 O O . CYS A 1 360 ? -35.775 -10.874 -10.665 1.00 73.32 404 CYS A O 1
ATOM 2827 N N . LEU A 1 361 ? -36.848 -10.903 -12.609 1.00 62.47 405 LEU A N 1
ATOM 2828 C CA . LEU A 1 361 ? -36.052 -9.802 -13.102 1.00 66.35 405 LEU A CA 1
ATOM 2829 C C . LEU A 1 361 ? -36.248 -8.560 -12.220 1.00 74.15 405 LEU A C 1
ATOM 2830 O O . LEU A 1 361 ? -35.329 -7.759 -12.021 1.00 76.28 405 LEU A O 1
ATOM 2835 N N . THR A 1 362 ? -37.451 -8.430 -11.676 1.00 78.17 406 THR A N 1
ATOM 2836 C CA . THR A 1 362 ? -37.786 -7.313 -10.827 1.00 83.31 406 THR A CA 1
ATOM 2837 C C . THR A 1 362 ? -37.019 -7.441 -9.521 1.00 84.15 406 THR A C 1
ATOM 2838 O O . THR A 1 362 ? -36.311 -6.525 -9.105 1.00 94.81 406 THR A O 1
ATOM 2842 N N . SER A 1 363 ? -37.142 -8.591 -8.885 1.00 70.67 407 SER A N 1
ATOM 2843 C CA . SER A 1 363 ? -36.444 -8.826 -7.629 1.00 86.21 407 SER A CA 1
ATOM 2844 C C . SER A 1 363 ? -34.921 -8.606 -7.723 1.00 91.11 407 SER A C 1
ATOM 2845 O O . SER A 1 363 ? -34.301 -8.078 -6.789 1.00 96.53 407 SER A O 1
ATOM 2848 N N . TRP A 1 364 ? -34.318 -9.008 -8.840 1.00 81.88 408 TRP A N 1
ATOM 2849 C CA . TRP A 1 364 ? -32.874 -8.831 -9.020 1.00 79.58 408 TRP A CA 1
ATOM 2850 C C . TRP A 1 364 ? -32.501 -7.340 -9.174 1.00 80.85 408 TRP A C 1
ATOM 2851 O O . TRP A 1 364 ? -31.505 -6.872 -8.607 1.00 77.22 408 TRP A O 1
ATOM 2862 N N . GLN A 1 365 ? -33.322 -6.603 -9.916 1.00 71.79 409 GLN A N 1
ATOM 2863 C CA . GLN A 1 365 ? -33.125 -5.164 -10.071 1.00 77.07 409 GLN A CA 1
ATOM 2864 C C . GLN A 1 365 ? -33.337 -4.377 -8.777 1.00 82.87 409 GLN A C 1
ATOM 2865 O O . GLN A 1 365 ? -32.572 -3.464 -8.476 1.00 74.00 409 GLN A O 1
ATOM 2871 N N . GLU A 1 366 ? -34.357 -4.755 -8.012 1.00 87.58 410 GLU A N 1
ATOM 2872 C CA . GLU A 1 366 ? -34.669 -4.088 -6.754 1.00 96.56 410 GLU A CA 1
ATOM 2873 C C . GLU A 1 366 ? -33.664 -4.428 -5.694 1.00 99.18 410 GLU A C 1
ATOM 2874 O O . GLU A 1 366 ? -33.560 -3.739 -4.681 1.00 102.42 410 GLU A O 1
ATOM 2880 N N . SER A 1 367 ? -32.936 -5.509 -5.928 1.00 104.06 411 SER A N 1
ATOM 2881 C CA . SER A 1 367 ? -31.924 -5.960 -4.997 1.00 99.06 411 SER A CA 1
ATOM 2882 C C . SER A 1 367 ? -30.607 -5.220 -5.251 1.00 88.16 411 SER A C 1
ATOM 2883 O O . SER A 1 367 ? -29.604 -5.469 -4.574 1.00 89.39 411 SER A O 1
ATOM 2886 N N . GLU A 1 368 ? -30.621 -4.293 -6.208 1.00 77.65 412 GLU A N 1
ATOM 2887 C CA . GLU A 1 368 ? -29.410 -3.538 -6.543 1.00 96.04 412 GLU A CA 1
ATOM 2888 C C . GLU A 1 368 ? -28.511 -4.236 -7.567 1.00 89.08 412 GLU A C 1
ATOM 2889 O O . GLU A 1 368 ? -27.394 -3.803 -7.820 1.00 93.10 412 GLU A O 1
ATOM 2895 N N . GLY A 1 369 ? -28.962 -5.367 -8.081 1.00 86.11 413 GLY A N 1
ATOM 2896 C CA . GLY A 1 369 ? -28.142 -6.161 -8.967 1.00 80.79 413 GLY A CA 1
ATOM 2897 C C . GLY A 1 369 ? -27.860 -5.522 -10.301 1.00 83.89 413 GLY A C 1
ATOM 2898 O O . GLY A 1 369 ? -28.768 -5.034 -10.973 1.00 82.14 413 GLY A O 1
ATOM 2899 N N . GLN A 1 370 ? -26.613 -5.640 -10.766 1.00 84.39 414 GLN A N 1
ATOM 2900 C CA . GLN A 1 370 ? -26.206 -5.096 -12.071 1.00 77.43 414 GLN A CA 1
ATOM 2901 C C . GLN A 1 370 ? -26.522 -5.984 -13.281 1.00 80.41 414 GLN A C 1
ATOM 2902 O O . GLN A 1 370 ? -26.066 -7.125 -13.363 1.00 91.93 414 GLN A O 1
ATOM 2908 N N . GLY A 1 371 ? -27.288 -5.439 -14.226 1.00 73.65 415 GLY A N 1
ATOM 2909 C CA . GLY A 1 371 ? -27.530 -6.063 -15.519 1.00 66.69 415 GLY A CA 1
ATOM 2910 C C . GLY A 1 371 ? -28.273 -7.386 -15.562 1.00 67.14 415 GLY A C 1
ATOM 2911 O O . GLY A 1 371 ? -29.012 -7.735 -14.642 1.00 81.11 415 GLY A O 1
ATOM 2912 N N . CYS A 1 372 ? -28.053 -8.129 -16.647 1.00 62.66 416 CYS A N 1
ATOM 2913 C CA . CYS A 1 372 ? -28.597 -9.470 -16.804 1.00 66.07 416 CYS A CA 1
ATOM 2914 C C . CYS A 1 372 ? -27.990 -10.452 -15.782 1.00 75.64 416 CYS A C 1
ATOM 2915 O O . CYS A 1 372 ? -26.775 -10.475 -15.562 1.00 76.14 416 CYS A O 1
ATOM 2918 N N . PRO A 1 373 ? -28.848 -11.253 -15.144 1.00 72.25 417 PRO A N 1
ATOM 2919 C CA . PRO A 1 373 ? -28.527 -12.163 -14.043 1.00 74.15 417 PRO A CA 1
ATOM 2920 C C . PRO A 1 373 ? -27.701 -13.358 -14.509 1.00 81.55 417 PRO A C 1
ATOM 2921 O O . PRO A 1 373 ? -27.103 -14.075 -13.704 1.00 84.54 417 PRO A O 1
ATOM 2925 N N . PHE A 1 374 ? -27.699 -13.554 -15.822 1.00 79.83 418 PHE A N 1
ATOM 2926 C CA . PHE A 1 374 ? -26.977 -14.621 -16.481 1.00 81.36 418 PHE A CA 1
ATOM 2927 C C . PHE A 1 374 ? -25.619 -14.173 -16.993 1.00 90.44 418 PHE A C 1
ATOM 2928 O O . PHE A 1 374 ? -24.577 -14.609 -16.499 1.00 91.61 418 PHE A O 1
ATOM 2936 N N . CYS A 1 375 ? -25.643 -13.329 -18.022 1.00 95.19 419 CYS A N 1
ATOM 2937 C CA . CYS A 1 375 ? -24.425 -12.867 -18.675 1.00 86.39 419 CYS A CA 1
ATOM 2938 C C . CYS A 1 375 ? -23.865 -11.601 -18.033 1.00 84.74 419 CYS A C 1
ATOM 2939 O O . CYS A 1 375 ? -22.709 -11.258 -18.243 1.00 76.79 419 CYS A O 1
ATOM 2942 N N . ARG A 1 376 ? -24.696 -10.922 -17.244 1.00 86.93 420 ARG A N 1
ATOM 2943 C CA . ARG A 1 376 ? -24.293 -9.718 -16.520 1.00 81.72 420 ARG A CA 1
ATOM 2944 C C . ARG A 1 376 ? -24.255 -8.462 -17.407 1.00 85.49 420 ARG A C 1
ATOM 2945 O O . ARG A 1 376 ? -24.024 -7.342 -16.935 1.00 91.35 420 ARG A O 1
ATOM 2953 N N . CYS A 1 377 ? -24.518 -8.654 -18.692 1.00 79.87 421 CYS A N 1
ATOM 2954 C CA . CYS A 1 377 ? -24.541 -7.546 -19.639 1.00 78.94 421 CYS A CA 1
ATOM 2955 C C . CYS A 1 377 ? -25.666 -6.575 -19.291 1.00 77.09 421 CYS A C 1
ATOM 2956 O O . CYS A 1 377 ? -26.545 -6.887 -18.488 1.00 82.23 421 CYS A O 1
ATOM 2959 N N . GLU A 1 378 ? -25.599 -5.376 -19.853 1.00 73.77 422 GLU A N 1
ATOM 2960 C CA . GLU A 1 378 ? -26.570 -4.323 -19.561 1.00 80.44 422 GLU A CA 1
ATOM 2961 C C . GLU A 1 378 ? -27.999 -4.649 -20.018 1.00 78.86 422 GLU A C 1
ATOM 2962 O O . GLU A 1 378 ? -28.213 -5.263 -21.055 1.00 80.68 422 GLU A O 1
ATOM 2968 N N . ILE A 1 379 ? -28.982 -4.222 -19.245 1.00 72.67 423 ILE A N 1
ATOM 2969 C CA . ILE A 1 379 ? -30.355 -4.417 -19.662 1.00 74.55 423 ILE A CA 1
ATOM 2970 C C . ILE A 1 379 ? -30.886 -3.105 -20.254 1.00 78.12 423 ILE A C 1
ATOM 2971 O O . ILE A 1 379 ? -31.209 -2.168 -19.519 1.00 85.77 423 ILE A O 1
ATOM 2976 N N . LYS A 1 380 ? -30.975 -3.052 -21.585 1.00 68.87 424 LYS A N 1
ATOM 2977 C CA . LYS A 1 380 ? -31.444 -1.860 -22.288 1.00 69.20 424 LYS A CA 1
ATOM 2978 C C . LYS A 1 380 ? -32.897 -1.967 -22.718 1.00 71.65 424 LYS A C 1
ATOM 2979 O O . LYS A 1 380 ? -33.475 -1.016 -23.255 1.00 77.39 424 LYS A O 1
ATOM 2985 N N . GLY A 1 381 ? -33.490 -3.129 -22.481 1.00 71.15 425 GLY A N 1
ATOM 2986 C CA . GLY A 1 381 ? -34.829 -3.401 -22.958 1.00 68.70 425 GLY A CA 1
ATOM 2987 C C . GLY A 1 381 ? -35.429 -4.678 -22.410 1.00 78.17 425 GLY A C 1
ATOM 2988 O O . GLY A 1 381 ? -34.735 -5.557 -21.902 1.00 81.42 425 GLY A O 1
ATOM 2989 N N . THR A 1 382 ? -36.747 -4.760 -22.514 1.00 86.31 426 THR A N 1
ATOM 2990 C CA . THR A 1 382 ? -37.496 -5.946 -22.162 1.00 87.13 426 THR A CA 1
ATOM 2991 C C . THR A 1 382 ? -38.630 -6.093 -23.165 1.00 92.90 426 THR A C 1
ATOM 2992 O O . THR A 1 382 ? -39.280 -5.116 -23.547 1.00 101.68 426 THR A O 1
ATOM 2996 N N . GLU A 1 383 ? -38.804 -7.313 -23.647 1.00 82.35 427 GLU A N 1
ATOM 2997 C CA . GLU A 1 383 ? -39.895 -7.657 -24.531 1.00 81.06 427 GLU A CA 1
ATOM 2998 C C . GLU A 1 383 ? -40.689 -8.777 -23.875 1.00 96.05 427 GLU A C 1
ATOM 2999 O O . GLU A 1 383 ? -40.197 -9.899 -23.750 1.00 106.32 427 GLU A O 1
ATOM 3005 N N . PRO A 1 384 ? -41.915 -8.484 -23.430 1.00 109.56 428 PRO A N 1
ATOM 3006 C CA . PRO A 1 384 ? -42.776 -9.530 -22.852 1.00 116.03 428 PRO A CA 1
ATOM 3007 C C . PRO A 1 384 ? -43.060 -10.660 -23.844 1.00 115.12 428 PRO A C 1
ATOM 3008 O O . PRO A 1 384 ? -43.341 -10.395 -25.017 1.00 112.31 428 PRO A O 1
ATOM 3012 N N . ILE A 1 385 ? -42.979 -11.906 -23.378 1.00 108.92 429 ILE A N 1
ATOM 3013 C CA . ILE A 1 385 ? -43.167 -13.057 -24.263 1.00 107.15 429 ILE A CA 1
ATOM 3014 C C . ILE A 1 385 ? -43.825 -14.284 -23.620 1.00 111.21 429 ILE A C 1
ATOM 3015 O O . ILE A 1 385 ? -43.886 -14.421 -22.390 1.00 110.08 429 ILE A O 1
ATOM 3020 N N . VAL A 1 386 ? -44.313 -15.173 -24.481 1.00 109.20 430 VAL A N 1
ATOM 3021 C CA . VAL A 1 386 ? -44.964 -16.406 -24.057 1.00 116.85 430 VAL A CA 1
ATOM 3022 C C . VAL A 1 386 ? -44.429 -17.588 -24.867 1.00 122.12 430 VAL A C 1
ATOM 3023 O O . VAL A 1 386 ? -44.291 -17.509 -26.087 1.00 125.61 430 VAL A O 1
ATOM 3027 N N . VAL A 1 387 ? -44.123 -18.682 -24.183 1.00 122.56 431 VAL A N 1
ATOM 3028 C CA . VAL A 1 387 ? -43.520 -19.838 -24.837 1.00 125.16 431 VAL A CA 1
ATOM 3029 C C . VAL A 1 387 ? -44.549 -20.916 -25.191 1.00 132.98 431 VAL A C 1
ATOM 3030 O O . VAL A 1 387 ? -45.465 -21.189 -24.410 1.00 128.60 431 VAL A O 1
ATOM 3034 N N . ASP A 1 388 ? -44.403 -21.509 -26.377 1.00 139.96 432 ASP A N 1
ATOM 3035 C CA . ASP A 1 388 ? -45.179 -22.692 -26.756 1.00 150.56 432 ASP A CA 1
ATOM 3036 C C . ASP A 1 388 ? -44.334 -23.957 -26.591 1.00 145.49 432 ASP A C 1
ATOM 3037 O O . ASP A 1 388 ? -43.452 -24.227 -27.407 1.00 140.52 432 ASP A O 1
ATOM 3042 N N . PRO A 1 389 ? -44.615 -24.751 -25.547 1.00 142.90 433 PRO A N 1
ATOM 3043 C CA . PRO A 1 389 ? -43.798 -25.941 -25.263 1.00 147.20 433 PRO A CA 1
ATOM 3044 C C . PRO A 1 389 ? -43.840 -26.981 -26.390 1.00 150.11 433 PRO A C 1
ATOM 3045 O O . PRO A 1 389 ? -44.891 -27.153 -26.998 1.00 150.67 433 PRO A O 1
ATOM 3049 N N . PHE A 1 390 ? -42.719 -27.648 -26.666 1.00 140.65 434 PHE A N 1
ATOM 3050 C CA . PHE A 1 390 ? -42.652 -28.666 -27.724 1.00 165.19 434 PHE A CA 1
ATOM 3051 C C . PHE A 1 390 ? -43.438 -29.946 -27.373 1.00 181.48 434 PHE A C 1
ATOM 3052 O O . PHE A 1 390 ? -43.877 -30.686 -28.261 1.00 190.46 434 PHE A O 1
ATOM 3060 N N . ASP A 1 391 ? -43.611 -30.193 -26.076 1.00 181.53 435 ASP A N 1
ATOM 3061 C CA . ASP A 1 391 ? -44.390 -31.330 -25.590 1.00 189.17 435 ASP A CA 1
ATOM 3062 C C . ASP A 1 391 ? -43.926 -32.657 -26.175 1.00 195.19 435 ASP A C 1
ATOM 3063 O O . ASP A 1 391 ? -44.449 -33.710 -25.816 1.00 203.41 435 ASP A O 1
ATOM 3068 N N . SER B 2 4 ? -30.644 8.800 -5.018 1.00 89.39 4 SER B N 1
ATOM 3069 C CA . SER B 2 4 ? -31.233 10.136 -4.927 1.00 108.98 4 SER B CA 1
ATOM 3070 C C . SER B 2 4 ? -30.743 10.990 -6.086 1.00 104.95 4 SER B C 1
ATOM 3071 O O . SER B 2 4 ? -29.924 11.888 -5.910 1.00 100.93 4 SER B O 1
ATOM 3074 N N . ASP B 2 5 ? -31.196 10.644 -7.283 1.00 90.94 5 ASP B N 1
ATOM 3075 C CA . ASP B 2 5 ? -30.827 11.348 -8.494 1.00 76.28 5 ASP B CA 1
ATOM 3076 C C . ASP B 2 5 ? -31.902 12.355 -8.999 1.00 81.14 5 ASP B C 1
ATOM 3077 O O . ASP B 2 5 ? -31.806 12.900 -10.113 1.00 67.70 5 ASP B O 1
ATOM 3082 N N . GLY B 2 6 ? -32.951 12.555 -8.211 1.00 82.42 6 GLY B N 1
ATOM 3083 C CA . GLY B 2 6 ? -33.994 13.482 -8.614 1.00 79.29 6 GLY B CA 1
ATOM 3084 C C . GLY B 2 6 ? -35.218 12.801 -9.199 1.00 77.63 6 GLY B C 1
ATOM 3085 O O . GLY B 2 6 ? -36.283 13.402 -9.313 1.00 65.31 6 GLY B O 1
ATOM 3102 N N . THR B 2 8 ? -38.171 9.772 -9.093 1.00 64.02 8 THR B N 1
ATOM 3103 C CA . THR B 2 8 ? -38.942 9.093 -8.068 1.00 62.96 8 THR B CA 1
ATOM 3104 C C . THR B 2 8 ? -39.788 7.967 -8.646 1.00 73.46 8 THR B C 1
ATOM 3105 O O . THR B 2 8 ? -39.964 7.868 -9.857 1.00 77.83 8 THR B O 1
ATOM 3109 N N . PRO B 2 9 ? -40.277 7.087 -7.775 1.00 77.26 9 PRO B N 1
ATOM 3110 C CA . PRO B 2 9 ? -41.109 5.971 -8.222 1.00 84.83 9 PRO B CA 1
ATOM 3111 C C . PRO B 2 9 ? -42.391 6.461 -8.872 1.00 87.88 9 PRO B C 1
ATOM 3112 O O . PRO B 2 9 ? -42.966 7.463 -8.462 1.00 80.82 9 PRO B O 1
ATOM 3116 N N . GLU B 2 10 ? -42.831 5.734 -9.888 1.00 95.79 10 GLU B N 1
ATOM 3117 C CA . GLU B 2 10 ? -44.006 6.107 -10.652 1.00 94.54 10 GLU B CA 1
ATOM 3118 C C . GLU B 2 10 ? -45.238 6.226 -9.777 1.00 88.22 10 GLU B C 1
ATOM 3119 O O . GLU B 2 10 ? -45.404 5.461 -8.836 1.00 94.57 10 GLU B O 1
ATOM 3125 N N . PRO B 2 11 ? -46.123 7.171 -10.107 1.00 79.61 11 PRO B N 1
ATOM 3126 C CA . PRO B 2 11 ? -47.396 7.266 -9.389 1.00 85.32 11 PRO B CA 1
ATOM 3127 C C . PRO B 2 11 ? -48.267 6.029 -9.616 1.00 94.04 11 PRO B C 1
ATOM 3128 O O . PRO B 2 11 ? -48.264 5.456 -10.713 1.00 95.84 11 PRO B O 1
ATOM 3132 N N . ALA B 2 12 ? -48.996 5.624 -8.578 1.00 98.00 12 ALA B N 1
ATOM 3133 C CA . ALA B 2 12 ? -49.846 4.443 -8.655 1.00 102.16 12 ALA B CA 1
ATOM 3134 C C . ALA B 2 12 ? -51.225 4.698 -8.047 1.00 100.54 12 ALA B C 1
ATOM 3135 O O . ALA B 2 12 ? -51.391 4.675 -6.829 1.00 96.29 12 ALA B O 1
ATOM 3137 N N . ALA C 3 2 ? -36.802 -19.652 -5.102 1.00 117.84 2 ALA C N 1
ATOM 3138 C CA . ALA C 3 2 ? -36.659 -19.732 -3.652 1.00 109.10 2 ALA C CA 1
ATOM 3139 C C . ALA C 3 2 ? -36.571 -21.191 -3.215 1.00 102.56 2 ALA C C 1
ATOM 3140 O O . ALA C 3 2 ? -35.566 -21.858 -3.466 1.00 92.36 2 ALA C O 1
ATOM 3142 N N . LEU C 3 3 ? -37.624 -21.690 -2.570 1.00 102.69 3 LEU C N 1
ATOM 3143 C CA . LEU C 3 3 ? -37.614 -23.069 -2.099 1.00 99.20 3 LEU C CA 1
ATOM 3144 C C . LEU C 3 3 ? -37.438 -23.992 -3.289 1.00 100.40 3 LEU C C 1
ATOM 3145 O O . LEU C 3 3 ? -36.578 -24.873 -3.283 1.00 101.14 3 LEU C O 1
ATOM 3150 N N . LYS C 3 4 ? -38.244 -23.770 -4.321 1.00 102.93 4 LYS C N 1
ATOM 3151 C CA . LYS C 3 4 ? -38.125 -24.546 -5.544 1.00 102.38 4 LYS C CA 1
ATOM 3152 C C . LYS C 3 4 ? -36.708 -24.495 -6.122 1.00 92.84 4 LYS C C 1
ATOM 3153 O O . LYS C 3 4 ? -36.180 -25.507 -6.589 1.00 95.16 4 LYS C O 1
ATOM 3159 N N . ARG C 3 5 ? -36.092 -23.320 -6.086 1.00 88.08 5 ARG C N 1
ATOM 3160 C CA . ARG C 3 5 ? -34.760 -23.163 -6.652 1.00 84.14 5 ARG C CA 1
ATOM 3161 C C . ARG C 3 5 ? -33.736 -24.017 -5.911 1.00 86.42 5 ARG C C 1
ATOM 3162 O O . ARG C 3 5 ? -32.993 -24.771 -6.529 1.00 87.36 5 ARG C O 1
ATOM 3170 N N . ILE C 3 6 ? -33.705 -23.905 -4.589 1.00 86.33 6 ILE C N 1
ATOM 3171 C CA . ILE C 3 6 ? -32.879 -24.796 -3.772 1.00 88.52 6 ILE C CA 1
ATOM 3172 C C . ILE C 3 6 ? -33.116 -26.295 -4.068 1.00 91.40 6 ILE C C 1
ATOM 3173 O O . ILE C 3 6 ? -32.178 -27.091 -4.033 1.00 76.58 6 ILE C O 1
ATOM 3178 N N . HIS C 3 7 ? -34.366 -26.660 -4.354 1.00 87.90 7 HIS C N 1
ATOM 3179 C CA . HIS C 3 7 ? -34.732 -28.027 -4.739 1.00 86.64 7 HIS C CA 1
ATOM 3180 C C . HIS C 3 7 ? -34.213 -28.425 -6.120 1.00 93.82 7 HIS C C 1
ATOM 3181 O O . HIS C 3 7 ? -33.877 -29.593 -6.349 1.00 93.08 7 HIS C O 1
ATOM 3188 N N . LYS C 3 8 ? -34.174 -27.464 -7.041 1.00 89.40 8 LYS C N 1
ATOM 3189 C CA . LYS C 3 8 ? -33.623 -27.704 -8.366 1.00 90.57 8 LYS C CA 1
ATOM 3190 C C . LYS C 3 8 ? -32.113 -27.889 -8.231 1.00 93.32 8 LYS C C 1
ATOM 3191 O O . LYS C 3 8 ? -31.521 -28.750 -8.875 1.00 89.79 8 LYS C O 1
ATOM 3197 N N . GLU C 3 9 ? -31.504 -27.072 -7.379 1.00 86.20 9 GLU C N 1
ATOM 3198 C CA . GLU C 3 9 ? -30.064 -27.079 -7.172 1.00 82.22 9 GLU C CA 1
ATOM 3199 C C . GLU C 3 9 ? -29.599 -28.395 -6.602 1.00 97.36 9 GLU C C 1
ATOM 3200 O O . GLU C 3 9 ? -28.612 -28.959 -7.066 1.00 104.62 9 GLU C O 1
ATOM 3206 N N . LEU C 3 10 ? -30.291 -28.876 -5.570 1.00 102.44 10 LEU C N 1
ATOM 3207 C CA . LEU C 3 10 ? -29.911 -30.140 -4.951 1.00 97.16 10 LEU C CA 1
ATOM 3208 C C . LEU C 3 10 ? -30.097 -31.251 -5.967 1.00 95.49 10 LEU C C 1
ATOM 3209 O O . LEU C 3 10 ? -29.299 -32.175 -6.030 1.00 92.31 10 LEU C O 1
ATOM 3214 N N . ASN C 3 11 ? -31.159 -31.139 -6.760 1.00 96.92 11 ASN C N 1
ATOM 3215 C CA . ASN C 3 11 ? -31.390 -32.021 -7.894 1.00 100.01 11 ASN C CA 1
ATOM 3216 C C . ASN C 3 11 ? -30.255 -31.965 -8.932 1.00 98.89 11 ASN C C 1
ATOM 3217 O O . ASN C 3 11 ? -29.686 -32.998 -9.286 1.00 101.24 11 ASN C O 1
ATOM 3222 N N . ASP C 3 12 ? -29.920 -30.765 -9.414 1.00 105.46 12 ASP C N 1
ATOM 3223 C CA . ASP C 3 12 ? -28.875 -30.604 -10.441 1.00 100.35 12 ASP C CA 1
ATOM 3224 C C . ASP C 3 12 ? -27.488 -31.022 -9.947 1.00 97.21 12 ASP C C 1
ATOM 3225 O O . ASP C 3 12 ? -26.621 -31.380 -10.733 1.00 95.42 12 ASP C O 1
ATOM 3230 N N . LEU C 3 13 ? -27.296 -30.973 -8.637 1.00 99.92 13 LEU C N 1
ATOM 3231 C CA . LEU C 3 13 ? -26.030 -31.337 -8.025 1.00 102.06 13 LEU C CA 1
ATOM 3232 C C . LEU C 3 13 ? -25.852 -32.842 -8.042 1.00 111.87 13 LEU C C 1
ATOM 3233 O O . LEU C 3 13 ? -24.740 -33.344 -8.199 1.00 123.12 13 LEU C O 1
ATOM 3238 N N . ALA C 3 14 ? -26.949 -33.569 -7.873 1.00 117.64 14 ALA C N 1
ATOM 3239 C CA . ALA C 3 14 ? -26.887 -35.028 -7.941 1.00 117.66 14 ALA C CA 1
ATOM 3240 C C . ALA C 3 14 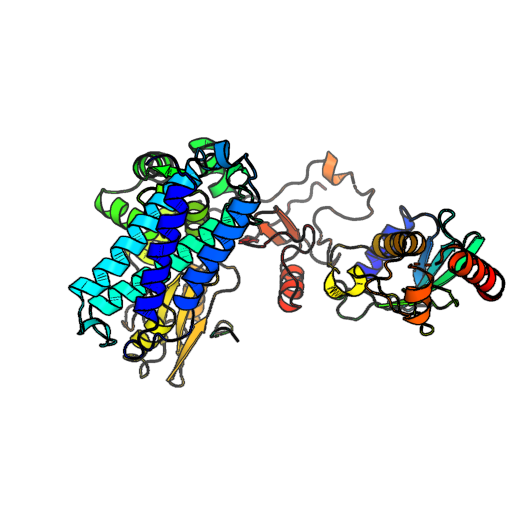? -26.688 -35.498 -9.383 1.00 123.84 14 ALA C C 1
ATOM 3241 O O . ALA C 3 14 ? -25.834 -36.332 -9.641 1.00 109.54 14 ALA C O 1
ATOM 3243 N N . ARG C 3 15 ? -27.445 -34.945 -10.329 1.00 139.03 15 ARG C N 1
ATOM 3244 C CA . ARG C 3 15 ? -27.333 -35.403 -11.715 1.00 147.70 15 ARG C CA 1
ATOM 3245 C C . ARG C 3 15 ? -25.878 -35.485 -12.173 1.00 146.22 15 ARG C C 1
ATOM 3246 O O . ARG C 3 15 ? -25.365 -36.576 -12.400 1.00 141.04 15 ARG C O 1
ATOM 3254 N N . ASP C 3 16 ? -25.222 -34.341 -12.339 1.00 145.13 16 ASP C N 1
ATOM 3255 C CA . ASP C 3 16 ? -23.776 -34.327 -12.554 1.00 142.03 16 ASP C CA 1
ATOM 3256 C C . ASP C 3 16 ? -23.019 -33.529 -11.481 1.00 127.35 16 ASP C C 1
ATOM 3257 O O . ASP C 3 16 ? -23.032 -32.314 -11.525 1.00 97.80 16 ASP C O 1
ATOM 3262 N N . PRO C 3 17 ? -22.317 -34.198 -10.543 1.00 130.00 17 PRO C N 1
ATOM 3263 C CA . PRO C 3 17 ? -21.652 -33.383 -9.512 1.00 127.42 17 PRO C CA 1
ATOM 3264 C C . PRO C 3 17 ? -20.201 -32.981 -9.834 1.00 135.20 17 PRO C C 1
ATOM 3265 O O . PRO C 3 17 ? -19.625 -33.509 -10.789 1.00 147.39 17 PRO C O 1
ATOM 3269 N N . PRO C 3 18 ? -19.607 -32.085 -9.012 1.00 128.22 18 PRO C N 1
ATOM 3270 C CA . PRO C 3 18 ? -18.221 -31.600 -9.111 1.00 130.35 18 PRO C CA 1
ATOM 3271 C C . PRO C 3 18 ? -17.216 -32.548 -8.469 1.00 127.68 18 PRO C C 1
ATOM 3272 O O . PRO C 3 18 ? -17.583 -33.220 -7.508 1.00 129.31 18 PRO C O 1
ATOM 3276 N N . ALA C 3 19 ? -15.973 -32.564 -8.942 1.00 126.59 19 ALA C N 1
ATOM 3277 C CA . ALA C 3 19 ? -14.961 -33.439 -8.349 1.00 129.11 19 ALA C CA 1
ATOM 3278 C C . ALA C 3 19 ? -14.221 -32.809 -7.163 1.00 127.43 19 ALA C C 1
ATOM 3279 O O . ALA C 3 19 ? -13.906 -31.619 -7.171 1.00 110.56 19 ALA C O 1
ATOM 3281 N N . GLN C 3 20 ? -13.933 -33.636 -6.160 1.00 136.90 20 GLN C N 1
ATOM 3282 C CA . GLN C 3 20 ? -13.250 -33.211 -4.936 1.00 137.82 20 GLN C CA 1
ATOM 3283 C C . GLN C 3 20 ? -14.219 -32.600 -3.929 1.00 137.34 20 GLN C C 1
ATOM 3284 O O . GLN C 3 20 ? -13.805 -32.164 -2.855 1.00 139.13 20 GLN C O 1
ATOM 3290 N N . CYS C 3 21 ? -15.499 -32.532 -4.294 1.00 132.56 21 CYS C N 1
ATOM 3291 C CA . CYS C 3 21 ? -16.517 -31.982 -3.396 1.00 122.98 21 CYS C CA 1
ATOM 3292 C C . CYS C 3 21 ? -17.967 -32.411 -3.672 1.00 129.79 21 CYS C C 1
ATOM 3293 O O . CYS C 3 21 ? -18.269 -32.995 -4.713 1.00 141.37 21 CYS C O 1
ATOM 3296 N N . SER C 3 22 ? -18.848 -32.111 -2.716 1.00 118.10 22 SER C N 1
ATOM 3297 C CA . SER C 3 22 ? -20.260 -32.494 -2.757 1.00 99.43 22 SER C CA 1
ATOM 3298 C C . SER C 3 22 ? -20.975 -31.859 -1.559 1.00 97.26 22 SER C C 1
ATOM 3299 O O . SER C 3 22 ? -20.331 -31.297 -0.664 1.00 95.98 22 SER C O 1
ATOM 3302 N N . ALA C 3 23 ? -22.304 -31.922 -1.555 1.00 94.62 23 ALA C N 1
ATOM 3303 C CA . ALA C 3 23 ? -23.089 -31.328 -0.471 1.00 97.84 23 ALA C CA 1
ATOM 3304 C C . ALA C 3 23 ? -24.562 -31.724 -0.536 1.00 97.05 23 ALA C C 1
ATOM 3305 O O . ALA C 3 23 ? -25.007 -32.366 -1.490 1.00 100.70 23 ALA C O 1
ATOM 3307 N N . GLY C 3 24 ? -25.324 -31.293 0.465 1.00 93.38 24 GLY C N 1
ATOM 3308 C CA . GLY C 3 24 ? -26.728 -31.642 0.558 1.00 93.61 24 GLY C CA 1
ATOM 3309 C C . GLY C 3 24 ? -27.327 -31.265 1.895 1.00 92.08 24 GLY C C 1
ATOM 3310 O O . GLY C 3 24 ? -26.608 -30.954 2.836 1.00 85.13 24 GLY C O 1
ATOM 3311 N N . PRO C 3 25 ? -28.658 -31.277 1.986 1.00 99.24 25 PRO C N 1
ATOM 3312 C CA . PRO C 3 25 ? -29.319 -30.790 3.197 1.00 97.89 25 PRO C CA 1
ATOM 3313 C C . PRO C 3 25 ? -28.974 -31.580 4.435 1.00 100.86 25 PRO C C 1
ATOM 3314 O O . PRO C 3 25 ? -28.609 -32.750 4.367 1.00 99.89 25 PRO C O 1
ATOM 3318 N N . VAL C 3 26 ? -29.073 -30.900 5.567 1.00 109.51 26 VAL C N 1
ATOM 3319 C CA . VAL C 3 26 ? -28.845 -31.496 6.864 1.00 115.73 26 VAL C CA 1
ATOM 3320 C C . VAL C 3 26 ? -30.211 -31.579 7.507 1.00 112.68 26 VAL C C 1
ATOM 3321 O O . VAL C 3 26 ? -30.885 -30.554 7.665 1.00 115.72 26 VAL C O 1
ATOM 3325 N N . GLY C 3 27 ? -30.625 -32.797 7.854 1.00 101.33 27 GLY C N 1
ATOM 3326 C CA . GLY C 3 27 ? -31.958 -33.038 8.381 1.00 98.50 27 GLY C CA 1
ATOM 3327 C C . GLY C 3 27 ? -33.066 -32.745 7.380 1.00 105.46 27 GLY C C 1
ATOM 3328 O O . GLY C 3 27 ? -32.952 -33.065 6.190 1.00 96.54 27 GLY C O 1
ATOM 3329 N N . ASP C 3 28 ? -34.140 -32.122 7.864 1.00 114.71 28 ASP C N 1
ATOM 3330 C CA . ASP C 3 28 ? -35.275 -31.745 7.017 1.00 114.16 28 ASP C CA 1
ATOM 3331 C C . ASP C 3 28 ? -35.203 -30.291 6.464 1.00 114.84 28 ASP C C 1
ATOM 3332 O O . ASP C 3 28 ? -36.081 -29.864 5.701 1.00 113.14 28 ASP C O 1
ATOM 3337 N N . ASP C 3 29 ? -34.148 -29.554 6.827 1.00 105.43 29 ASP C N 1
ATOM 3338 C CA . ASP C 3 29 ? -34.040 -28.133 6.501 1.00 96.08 29 ASP C CA 1
ATOM 3339 C C . ASP C 3 29 ? -33.310 -27.975 5.189 1.00 95.60 29 ASP C C 1
ATOM 3340 O O . ASP C 3 29 ? -32.112 -28.228 5.117 1.00 99.77 29 ASP C O 1
ATOM 3345 N N . MET C 3 30 ? -34.032 -27.536 4.160 1.00 94.60 30 MET C N 1
ATOM 3346 C CA . MET C 3 30 ? -33.450 -27.322 2.831 1.00 95.78 30 MET C CA 1
ATOM 3347 C C . MET C 3 30 ? -32.545 -26.099 2.752 1.00 83.63 30 MET C C 1
ATOM 3348 O O . MET C 3 30 ? -31.885 -25.890 1.750 1.00 83.27 30 MET C O 1
ATOM 3353 N N . PHE C 3 31 ? -32.528 -25.285 3.800 1.00 85.29 31 PHE C N 1
ATOM 3354 C CA . PHE C 3 31 ? -31.725 -24.065 3.791 1.00 84.87 31 PHE C CA 1
ATOM 3355 C C . PHE C 3 31 ? -30.356 -24.259 4.452 1.00 80.59 31 PHE C C 1
ATOM 3356 O O . PHE C 3 31 ? -29.537 -23.346 4.443 1.00 76.25 31 PHE C O 1
ATOM 3364 N N . HIS C 3 32 ? -30.107 -25.444 5.011 1.00 85.20 32 HIS C N 1
ATOM 3365 C CA . HIS C 3 32 ? -28.797 -25.753 5.596 1.00 94.22 32 HIS C CA 1
ATOM 3366 C C . HIS C 3 32 ? -28.183 -26.991 4.947 1.00 95.45 32 HIS C C 1
ATOM 3367 O O . HIS C 3 32 ? -28.771 -28.073 4.963 1.00 104.81 32 HIS C O 1
ATOM 3374 N N . TRP C 3 33 ? -26.978 -26.849 4.408 1.00 80.24 33 TRP C N 1
ATOM 3375 C CA . TRP C 3 33 ? -26.300 -27.980 3.787 1.00 79.75 33 TRP C CA 1
ATOM 3376 C C . TRP C 3 33 ? -24.905 -28.185 4.349 1.00 91.45 33 TRP C C 1
ATOM 3377 O O . TRP C 3 33 ? -24.221 -27.224 4.703 1.00 87.02 33 TRP C O 1
ATOM 3388 N N . GLN C 3 34 ? -24.472 -29.440 4.398 1.00 92.17 34 GLN C N 1
ATOM 3389 C CA . GLN C 3 34 ? -23.085 -29.735 4.701 1.00 90.27 34 GLN C CA 1
ATOM 3390 C C . GLN C 3 34 ? -22.477 -30.066 3.380 1.00 86.15 34 GLN C C 1
ATOM 3391 O O . GLN C 3 34 ? -23.088 -30.709 2.526 1.00 81.30 34 GLN C O 1
ATOM 3397 N N . ALA C 3 35 ? -21.260 -29.602 3.216 1.00 86.07 35 ALA C N 1
ATOM 3398 C CA . ALA C 3 35 ? -20.561 -29.746 1.952 1.00 93.73 35 ALA C CA 1
ATOM 3399 C C . ALA C 3 35 ? -19.144 -30.213 2.224 1.00 109.16 35 ALA C C 1
ATOM 3400 O O . ALA C 3 35 ? -18.502 -29.767 3.179 1.00 118.44 35 ALA C O 1
ATOM 3402 N N . THR C 3 36 ? -18.651 -31.103 1.373 1.00 107.10 36 THR C N 1
ATOM 3403 C CA . THR C 3 36 ? -17.350 -31.713 1.589 1.00 107.33 36 THR C CA 1
ATOM 3404 C C . THR C 3 36 ? -16.383 -31.232 0.529 1.00 104.90 36 THR C C 1
ATOM 3405 O O . THR C 3 36 ? -16.740 -31.148 -0.637 1.00 111.44 36 THR C O 1
ATOM 3409 N N . ILE C 3 37 ? -15.163 -30.905 0.926 1.00 94.38 37 ILE C N 1
ATOM 3410 C CA . ILE C 3 37 ? -14.176 -30.492 -0.051 1.00 103.55 37 ILE C CA 1
ATOM 3411 C C . ILE C 3 37 ? -12.885 -31.246 0.171 1.00 116.22 37 ILE C C 1
ATOM 3412 O O . ILE C 3 37 ? -12.267 -31.079 1.215 1.00 127.29 37 ILE C O 1
ATOM 3417 N N . MET C 3 38 ? -12.483 -32.074 -0.799 1.00 122.47 38 MET C N 1
ATOM 3418 C CA . MET C 3 38 ? -11.215 -32.824 -0.718 1.00 132.74 38 MET C CA 1
ATOM 3419 C C . MET C 3 38 ? -10.036 -31.943 -1.120 1.00 133.39 38 MET C C 1
ATOM 3420 O O . MET C 3 38 ? -10.150 -31.105 -2.028 1.00 134.70 38 MET C O 1
ATOM 3425 N N . GLY C 3 39 ? -8.905 -32.132 -0.447 1.00 133.36 39 GLY C N 1
ATOM 3426 C CA . GLY C 3 39 ? -7.768 -31.272 -0.686 1.00 130.14 39 GLY C CA 1
ATOM 3427 C C . GLY C 3 39 ? -7.214 -31.452 -2.081 1.00 136.48 39 GLY C C 1
ATOM 3428 O O . GLY C 3 39 ? -6.741 -32.539 -2.441 1.00 138.36 39 GLY C O 1
ATOM 3429 N N . PRO C 3 40 ? -7.226 -30.365 -2.865 1.00 146.23 40 PRO C N 1
ATOM 3430 C CA . PRO C 3 40 ? -6.655 -30.369 -4.214 1.00 150.92 40 PRO C CA 1
ATOM 3431 C C . PRO C 3 40 ? -5.182 -30.805 -4.181 1.00 144.47 40 PRO C C 1
ATOM 3432 O O . PRO C 3 40 ? -4.503 -30.620 -3.169 1.00 138.54 40 PRO C O 1
ATOM 3436 N N . ASN C 3 41 ? -4.705 -31.397 -5.270 1.00 141.96 41 ASN C N 1
ATOM 3437 C CA . ASN C 3 41 ? -3.318 -31.839 -5.347 1.00 140.61 41 ASN C CA 1
ATOM 3438 C C . ASN C 3 41 ? -2.331 -30.723 -5.679 1.00 149.22 41 ASN C C 1
ATOM 3439 O O . ASN C 3 41 ? -1.171 -30.777 -5.279 1.00 146.33 41 ASN C O 1
ATOM 3444 N N . ASP C 3 42 ? -2.796 -29.711 -6.404 1.00 162.43 42 ASP C N 1
ATOM 3445 C CA . ASP C 3 42 ? -1.999 -28.509 -6.628 1.00 168.32 42 ASP C CA 1
ATOM 3446 C C . ASP C 3 42 ? -1.535 -27.965 -5.272 1.00 162.64 42 ASP C C 1
ATOM 3447 O O . ASP C 3 42 ? -0.369 -27.591 -5.105 1.00 160.74 42 ASP C O 1
ATOM 3452 N N . SER C 3 43 ? -2.461 -27.971 -4.310 1.00 150.85 43 SER C N 1
ATOM 3453 C CA . SER C 3 43 ? -2.299 -27.359 -2.984 1.00 147.95 43 SER C CA 1
ATOM 3454 C C . SER C 3 43 ? -1.616 -28.203 -1.892 1.00 150.93 43 SER C C 1
ATOM 3455 O O . SER C 3 43 ? -1.496 -29.424 -2.019 1.00 147.30 43 SER C O 1
ATOM 3458 N N . PRO C 3 44 ? -1.191 -27.537 -0.796 1.00 153.93 44 PRO C N 1
ATOM 3459 C CA . PRO C 3 44 ? -0.591 -28.130 0.412 1.00 151.79 44 PRO C CA 1
ATOM 3460 C C . PRO C 3 44 ? -1.565 -28.967 1.254 1.00 143.02 44 PRO C C 1
ATOM 3461 O O . PRO C 3 44 ? -1.123 -29.796 2.058 1.00 129.13 44 PRO C O 1
ATOM 3465 N N . TYR C 3 45 ? -2.865 -28.758 1.049 1.00 137.19 45 TYR C N 1
ATOM 3466 C CA . TYR C 3 45 ? -3.924 -29.386 1.843 1.00 132.38 45 TYR C CA 1
ATOM 3467 C C . TYR C 3 45 ? -4.180 -30.782 1.323 1.00 128.49 45 TYR C C 1
ATOM 3468 O O . TYR C 3 45 ? -5.082 -31.471 1.797 1.00 124.53 45 TYR C O 1
ATOM 3477 N N . GLN C 3 46 ? -3.367 -31.188 0.350 1.00 127.70 46 GLN C N 1
ATOM 3478 C CA . GLN C 3 46 ? -3.555 -32.448 -0.366 1.00 131.31 46 GLN C CA 1
ATOM 3479 C C . GLN C 3 46 ? -3.769 -33.602 0.609 1.00 134.41 46 GLN C C 1
ATOM 3480 O O . GLN C 3 46 ? -3.005 -33.783 1.554 1.00 138.21 46 GLN C O 1
ATOM 3486 N N . GLY C 3 47 ? -4.832 -34.366 0.382 1.00 132.95 47 GLY C N 1
ATOM 3487 C CA . GLY C 3 47 ? -5.147 -35.495 1.231 1.00 133.84 47 GLY C CA 1
ATOM 3488 C C . GLY C 3 47 ? -6.070 -35.137 2.373 1.00 134.24 47 GLY C C 1
ATOM 3489 O O . GLY C 3 47 ? -6.402 -35.991 3.191 1.00 135.39 47 GLY C O 1
ATOM 3490 N N . GLY C 3 48 ? -6.482 -33.874 2.439 1.00 134.58 48 GLY C N 1
ATOM 3491 C CA . GLY C 3 48 ? -7.372 -33.422 3.494 1.00 127.71 48 GLY C CA 1
ATOM 3492 C C . GLY C 3 48 ? -8.838 -33.463 3.112 1.00 134.56 48 GLY C C 1
ATOM 3493 O O . GLY C 3 48 ? -9.192 -33.373 1.934 1.00 130.56 48 GLY C O 1
ATOM 3494 N N . VAL C 3 49 ? -9.695 -33.591 4.118 1.00 123.61 49 VAL C N 1
ATOM 3495 C CA . VAL C 3 49 ? -11.142 -33.535 3.920 1.00 129.39 49 VAL C CA 1
ATOM 3496 C C . VAL C 3 49 ? -11.774 -32.396 4.739 1.00 125.02 49 VAL C C 1
ATOM 3497 O O . VAL C 3 49 ? -11.877 -32.504 5.961 1.00 136.06 49 VAL C O 1
ATOM 3501 N N . PHE C 3 50 ? -12.229 -31.333 4.074 1.00 110.48 50 PHE C N 1
ATOM 3502 C CA . PHE C 3 50 ? -12.835 -30.180 4.767 1.00 96.87 50 PHE C CA 1
ATOM 3503 C C . PHE C 3 50 ? -14.334 -30.114 4.547 1.00 97.59 50 PHE C C 1
ATOM 3504 O O . PHE C 3 50 ? -14.817 -30.341 3.438 1.00 100.93 50 PHE C O 1
ATOM 3512 N N . PHE C 3 51 ? -15.064 -29.794 5.611 1.00 100.27 51 PHE C N 1
ATOM 3513 C CA . PHE C 3 51 ? -16.523 -29.692 5.565 1.00 102.48 51 PHE C CA 1
ATOM 3514 C C . PHE C 3 51 ? -16.939 -28.243 5.736 1.00 95.99 51 PHE C C 1
ATOM 3515 O O . PHE C 3 51 ? -16.341 -27.524 6.527 1.00 96.22 51 PHE C O 1
ATOM 3523 N N . LEU C 3 52 ? -17.984 -27.820 5.034 1.00 95.72 52 LEU C N 1
ATOM 3524 C CA . LEU C 3 52 ? -18.475 -26.448 5.165 1.00 94.84 52 LEU C CA 1
ATOM 3525 C C . LEU C 3 52 ? -19.970 -26.443 5.466 1.00 93.68 52 LEU C C 1
ATOM 3526 O O . LEU C 3 52 ? -20.652 -27.408 5.135 1.00 103.58 52 LEU C O 1
ATOM 3531 N N . THR C 3 53 ? -20.483 -25.386 6.101 1.00 70.86 53 THR C N 1
ATOM 3532 C CA . THR C 3 53 ? -21.941 -25.186 6.133 1.00 64.00 53 THR C CA 1
ATOM 3533 C C . THR C 3 53 ? -22.350 -24.187 5.072 1.00 72.76 53 THR C C 1
ATOM 3534 O O . THR C 3 53 ? -21.606 -23.270 4.760 1.00 77.77 53 THR C O 1
ATOM 3538 N N . ILE C 3 54 ? -23.513 -24.416 4.477 1.00 74.57 54 ILE C N 1
ATOM 3539 C CA . ILE C 3 54 ? -24.086 -23.513 3.497 1.00 75.08 54 ILE C CA 1
ATOM 3540 C C . ILE C 3 54 ? -25.449 -23.099 4.014 1.00 74.65 54 ILE C C 1
ATOM 3541 O O . ILE C 3 54 ? -26.310 -23.935 4.234 1.00 91.58 54 ILE C O 1
ATOM 3546 N N . HIS C 3 55 ? -25.649 -21.806 4.215 1.00 72.34 55 HIS C N 1
ATOM 3547 C CA . HIS C 3 55 ? -26.957 -21.305 4.614 1.00 76.68 55 HIS C CA 1
ATOM 3548 C C . HIS C 3 55 ? -27.547 -20.433 3.502 1.00 75.64 55 HIS C C 1
ATOM 3549 O O . HIS C 3 55 ? -26.967 -19.408 3.132 1.00 71.27 55 HIS C O 1
ATOM 3556 N N . PHE C 3 56 ? -28.689 -20.850 2.966 1.00 63.08 56 PHE C N 1
ATOM 3557 C CA . PHE C 3 56 ? -29.410 -20.053 1.980 1.00 61.07 56 PHE C CA 1
ATOM 3558 C C . PHE C 3 56 ? -30.291 -18.988 2.645 1.00 72.70 56 PHE C C 1
ATOM 3559 O O . PHE C 3 56 ? -31.267 -19.322 3.318 1.00 81.43 56 PHE C O 1
ATOM 3567 N N . PRO C 3 57 ? -29.973 -17.699 2.435 1.00 68.87 57 PRO C N 1
ATOM 3568 C CA . PRO C 3 57 ? -30.807 -16.691 3.075 1.00 64.16 57 PRO C CA 1
ATOM 3569 C C . PRO C 3 57 ? -32.149 -16.641 2.339 1.00 70.38 57 PRO C C 1
ATOM 3570 O O . PRO C 3 57 ? -32.233 -17.181 1.245 1.00 73.49 57 PRO C O 1
ATOM 3574 N N . THR C 3 58 ? -33.179 -16.044 2.932 1.00 77.90 58 THR C N 1
ATOM 3575 C CA . THR C 3 58 ? -34.514 -16.025 2.321 1.00 88.28 58 THR C CA 1
ATOM 3576 C C . THR C 3 58 ? -34.509 -15.227 1.008 1.00 94.10 58 THR C C 1
ATOM 3577 O O . THR C 3 58 ? -35.383 -15.387 0.148 1.00 88.05 58 THR C O 1
ATOM 3581 N N . ASP C 3 59 ? -33.486 -14.392 0.863 1.00 98.18 59 ASP C N 1
ATOM 3582 C CA . ASP C 3 59 ? -33.259 -13.586 -0.327 1.00 90.61 59 ASP C CA 1
ATOM 3583 C C . ASP C 3 59 ? -32.676 -14.361 -1.507 1.00 88.74 59 ASP C C 1
ATOM 3584 O O . ASP C 3 59 ? -32.717 -13.873 -2.634 1.00 88.78 59 ASP C O 1
ATOM 3589 N N . TYR C 3 60 ? -32.102 -15.539 -1.251 1.00 81.17 60 TYR C N 1
ATOM 3590 C CA . TYR C 3 60 ? -31.502 -16.364 -2.313 1.00 79.96 60 TYR C CA 1
ATOM 3591 C C . TYR C 3 60 ? -32.570 -16.612 -3.352 1.00 77.87 60 TYR C C 1
ATOM 3592 O O . TYR C 3 60 ? -33.750 -16.630 -3.013 1.00 87.15 60 TYR C O 1
ATOM 3601 N N . PRO C 3 61 ? -32.196 -16.761 -4.629 1.00 75.84 61 PRO C N 1
ATOM 3602 C CA . PRO C 3 61 ? -30.951 -16.610 -5.388 1.00 75.90 61 PRO C CA 1
ATOM 3603 C C . PRO C 3 61 ? -30.475 -15.155 -5.609 1.00 72.16 61 PRO C C 1
ATOM 3604 O O . PRO C 3 61 ? -29.400 -14.975 -6.196 1.00 68.45 61 PRO C O 1
ATOM 3608 N N . PHE C 3 62 ? -31.283 -14.148 -5.281 1.00 76.67 62 PHE C N 1
ATOM 3609 C CA . PHE C 3 62 ? -30.868 -12.751 -5.517 1.00 73.40 62 PHE C CA 1
ATOM 3610 C C . PHE C 3 62 ? -29.760 -12.254 -4.607 1.00 73.12 62 PHE C C 1
ATOM 3611 O O . PHE C 3 62 ? -29.024 -11.354 -4.979 1.00 74.99 62 PHE C O 1
ATOM 3619 N N . LYS C 3 63 ? -29.635 -12.873 -3.438 1.00 79.65 63 LYS C N 1
ATOM 3620 C CA . LYS C 3 63 ? -28.464 -12.729 -2.570 1.00 80.08 63 LYS C CA 1
ATOM 3621 C C . LYS C 3 63 ? -27.750 -14.068 -2.547 1.00 75.73 63 LYS C C 1
ATOM 3622 O O . LYS C 3 63 ? -28.378 -15.096 -2.742 1.00 80.99 63 LYS C O 1
ATOM 3628 N N . PRO C 3 64 ? -26.432 -14.071 -2.307 1.00 83.65 64 PRO C N 1
ATOM 3629 C CA . PRO C 3 64 ? -25.654 -15.321 -2.358 1.00 75.68 64 PRO C CA 1
ATOM 3630 C C . PRO C 3 64 ? -25.840 -16.195 -1.132 1.00 74.03 64 PRO C C 1
ATOM 3631 O O . PRO C 3 64 ? -26.316 -15.728 -0.104 1.00 82.68 64 PRO C O 1
ATOM 3635 N N . PRO C 3 65 ? -25.471 -17.474 -1.235 1.00 76.58 65 PRO C N 1
ATOM 3636 C CA . PRO C 3 65 ? -25.548 -18.293 -0.033 1.00 74.62 65 PRO C CA 1
ATOM 3637 C C . PRO C 3 65 ? -24.417 -17.915 0.901 1.00 76.71 65 PRO C C 1
ATOM 3638 O O . PRO C 3 65 ? -23.400 -17.403 0.443 1.00 85.11 65 PRO C O 1
ATOM 3642 N N . LYS C 3 66 ? -24.603 -18.147 2.190 1.00 72.30 66 LYS C N 1
ATOM 3643 C CA . LYS C 3 66 ? -23.560 -17.916 3.155 1.00 58.09 66 LYS C CA 1
ATOM 3644 C C . LYS C 3 66 ? -22.797 -19.258 3.349 1.00 71.07 66 LYS C C 1
ATOM 3645 O O . LYS C 3 66 ? -23.326 -20.259 3.875 1.00 65.58 66 LYS C O 1
ATOM 3651 N N . VAL C 3 67 ? -21.543 -19.269 2.912 1.00 79.32 67 VAL C N 1
ATOM 3652 C CA . VAL C 3 67 ? -20.702 -20.456 2.968 1.00 73.81 67 VAL C CA 1
ATOM 3653 C C . VAL C 3 67 ? -19.536 -20.260 3.935 1.00 75.03 67 VAL C C 1
ATOM 3654 O O . VAL C 3 67 ? -18.830 -19.248 3.859 1.00 82.17 67 VAL C O 1
ATOM 3658 N N . ALA C 3 68 ? -19.327 -21.232 4.822 1.00 85.00 68 ALA C N 1
ATOM 3659 C CA . ALA C 3 68 ? -18.226 -21.200 5.781 1.00 92.17 68 ALA C CA 1
ATOM 3660 C C . ALA C 3 68 ? -17.612 -22.582 6.009 1.00 98.43 68 ALA C C 1
ATOM 3661 O O . ALA C 3 68 ? -18.306 -23.596 6.008 1.00 110.90 68 ALA C O 1
ATOM 3663 N N . PHE C 3 69 ? -16.308 -22.610 6.241 1.00 94.26 69 PHE C N 1
ATOM 3664 C CA . PHE C 3 69 ? -15.630 -23.843 6.584 1.00 91.61 69 PHE C CA 1
ATOM 3665 C C . PHE C 3 69 ? -15.852 -24.185 8.029 1.00 95.81 69 PHE C C 1
ATOM 3666 O O . PHE C 3 69 ? -15.578 -23.376 8.908 1.00 100.31 69 PHE C O 1
ATOM 3674 N N . THR C 3 70 ? -16.354 -25.393 8.262 1.00 101.94 70 THR C N 1
ATOM 3675 C CA . THR C 3 70 ? -16.488 -25.955 9.603 1.00 93.17 70 THR C CA 1
ATOM 3676 C C . THR C 3 70 ? -15.172 -26.573 10.085 1.00 105.97 70 THR C C 1
ATOM 3677 O O . THR C 3 70 ? -14.809 -26.426 11.250 1.00 122.93 70 THR C O 1
ATOM 3681 N N . THR C 3 71 ? -14.440 -27.223 9.183 1.00 103.05 71 THR C N 1
ATOM 3682 C CA . THR C 3 71 ? -13.161 -27.841 9.528 1.00 98.74 71 THR C CA 1
ATOM 3683 C C . THR C 3 71 ? -12.017 -26.842 9.451 1.00 103.14 71 THR C C 1
ATOM 3684 O O . THR C 3 71 ? -11.855 -26.176 8.435 1.00 112.85 71 THR C O 1
ATOM 3688 N N . ARG C 3 72 ? -11.206 -26.765 10.506 1.00 98.20 72 ARG C N 1
ATOM 3689 C CA . ARG C 3 72 ? -10.072 -25.840 10.548 1.00 91.98 72 ARG C CA 1
ATOM 3690 C C . ARG C 3 72 ? -9.212 -25.976 9.312 1.00 100.91 72 ARG C C 1
ATOM 3691 O O . ARG C 3 72 ? -8.957 -27.083 8.853 1.00 124.88 72 ARG C O 1
ATOM 3699 N N . ILE C 3 73 ? -8.765 -24.843 8.783 1.00 106.84 73 ILE C N 1
ATOM 3700 C CA . ILE C 3 73 ? -7.889 -24.800 7.613 1.00 111.35 73 ILE C CA 1
ATOM 3701 C C . ILE C 3 73 ? -6.874 -23.662 7.751 1.00 117.39 73 ILE C C 1
ATOM 3702 O O . ILE C 3 73 ? -7.099 -22.690 8.481 1.00 115.86 73 ILE C O 1
ATOM 3707 N N . TYR C 3 74 ? -5.752 -23.787 7.054 1.00 126.27 74 TYR C N 1
ATOM 3708 C CA . TYR C 3 74 ? -4.735 -22.751 7.078 1.00 135.69 74 TYR C CA 1
ATOM 3709 C C . TYR C 3 74 ? -4.703 -22.079 5.709 1.00 140.01 74 TYR C C 1
ATOM 3710 O O . TYR C 3 74 ? -4.227 -22.668 4.733 1.00 148.15 74 TYR C O 1
ATOM 3719 N N . HIS C 3 75 ? -5.240 -20.861 5.640 1.00 125.03 75 HIS C N 1
ATOM 3720 C CA . HIS C 3 75 ? -5.326 -20.120 4.387 1.00 114.64 75 HIS C CA 1
ATOM 3721 C C . HIS C 3 75 ? -5.300 -18.616 4.662 1.00 118.01 75 HIS C C 1
ATOM 3722 O O . HIS C 3 75 ? -5.812 -18.168 5.687 1.00 117.66 75 HIS C O 1
ATOM 3729 N N . PRO C 3 76 ? -4.717 -17.825 3.752 1.00 119.53 76 PRO C N 1
ATOM 3730 C CA . PRO C 3 76 ? -4.837 -16.374 3.921 1.00 118.86 76 PRO C CA 1
ATOM 3731 C C . PRO C 3 76 ? -6.258 -15.849 3.637 1.00 121.86 76 PRO C C 1
ATOM 3732 O O . PRO C 3 76 ? -6.598 -14.720 4.026 1.00 114.30 76 PRO C O 1
ATOM 3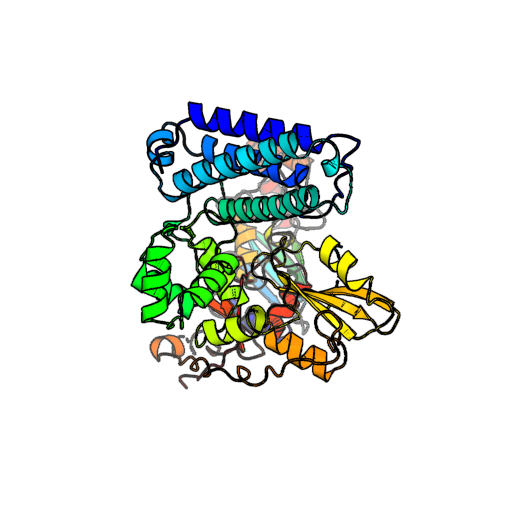736 N N . ASN C 3 77 ? -7.054 -16.646 2.926 1.00 119.03 77 ASN C N 1
ATOM 3737 C CA . ASN C 3 77 ? -8.448 -16.297 2.639 1.00 105.93 77 ASN C CA 1
ATOM 3738 C C . ASN C 3 77 ? -9.490 -16.953 3.539 1.00 97.52 77 ASN C C 1
ATOM 3739 O O . ASN C 3 77 ? -10.690 -16.803 3.318 1.00 89.94 77 ASN C O 1
ATOM 3744 N N . ILE C 3 78 ? -9.036 -17.702 4.532 1.00 88.56 78 ILE C N 1
ATOM 3745 C CA . ILE C 3 78 ? -9.977 -18.276 5.464 1.00 84.51 78 ILE C CA 1
ATOM 3746 C C . ILE C 3 78 ? -9.745 -17.922 6.930 1.00 96.30 78 ILE C C 1
ATOM 3747 O O . ILE C 3 78 ? -8.676 -18.101 7.491 1.00 112.18 78 ILE C O 1
ATOM 3752 N N . ASN C 3 79 ? -10.803 -17.410 7.525 1.00 102.18 79 ASN C N 1
ATOM 3753 C CA . ASN C 3 79 ? -10.845 -16.974 8.900 1.00 101.67 79 ASN C CA 1
ATOM 3754 C C . ASN C 3 79 ? -10.735 -18.173 9.838 1.00 99.22 79 ASN C C 1
ATOM 3755 O O . ASN C 3 79 ? -10.927 -19.305 9.413 1.00 90.80 79 ASN C O 1
ATOM 3760 N N . SER C 3 80 ? -10.410 -17.931 11.104 1.00 93.41 80 SER C N 1
ATOM 3761 C CA . SER C 3 80 ? -10.581 -18.960 12.123 1.00 91.34 80 SER C CA 1
ATOM 3762 C C . SER C 3 80 ? -12.074 -19.156 12.386 1.00 91.30 80 SER C C 1
ATOM 3763 O O . SER C 3 80 ? -12.489 -20.139 13.020 1.00 88.29 80 SER C O 1
ATOM 3766 N N . ASN C 3 81 ? -12.872 -18.199 11.914 1.00 101.94 81 ASN C N 1
ATOM 3767 C CA . ASN C 3 81 ? -14.327 -18.313 11.951 1.00 94.64 81 ASN C CA 1
ATOM 3768 C C . ASN C 3 81 ? -14.770 -19.256 10.850 1.00 83.54 81 ASN C C 1
ATOM 3769 O O . ASN C 3 81 ? -15.868 -19.794 10.894 1.00 69.93 81 ASN C O 1
ATOM 3774 N N . GLY C 3 82 ? -13.884 -19.463 9.877 1.00 81.46 82 GLY C N 1
ATOM 3775 C CA . GLY C 3 82 ? -14.180 -20.259 8.700 1.00 84.70 82 GLY C CA 1
ATOM 3776 C C . GLY C 3 82 ? -14.832 -19.464 7.575 1.00 89.64 82 GLY C C 1
ATOM 3777 O O . GLY C 3 82 ? -15.249 -20.047 6.560 1.00 81.54 82 GLY C O 1
ATOM 3778 N N . SER C 3 83 ? -14.930 -18.143 7.753 1.00 79.58 83 SER C N 1
ATOM 3779 C CA . SER C 3 83 ? -15.470 -17.289 6.710 1.00 88.88 83 SER C CA 1
ATOM 3780 C C . SER C 3 83 ? -14.499 -17.257 5.549 1.00 96.50 83 SER C C 1
ATOM 3781 O O . SER C 3 83 ? -13.285 -17.209 5.752 1.00 92.23 83 SER C O 1
ATOM 3784 N N . ILE C 3 84 ? -15.042 -17.304 4.336 1.00 99.35 84 ILE C N 1
ATOM 3785 C CA . ILE C 3 84 ? -14.226 -17.399 3.136 1.00 97.81 84 ILE C CA 1
ATOM 3786 C C . ILE C 3 84 ? -14.291 -16.107 2.367 1.00 100.19 84 ILE C C 1
ATOM 3787 O O . ILE C 3 84 ? -15.343 -15.485 2.289 1.00 103.32 84 ILE C O 1
ATOM 3792 N N . CYS C 3 85 ? -13.166 -15.722 1.777 1.00 124.88 85 CYS C N 1
ATOM 3793 C CA . CYS C 3 85 ? -13.034 -14.427 1.115 1.00 123.68 85 CYS C CA 1
ATOM 3794 C C . CYS C 3 85 ? -13.274 -14.372 -0.406 1.00 127.68 85 CYS C C 1
ATOM 3795 O O . CYS C 3 85 ? -12.994 -13.354 -1.031 1.00 138.77 85 CYS C O 1
ATOM 3798 N N . LEU C 3 86 ? -13.745 -15.463 -1.001 1.00 120.39 86 LEU C N 1
ATOM 3799 C CA . LEU C 3 86 ? -14.111 -15.468 -2.419 1.00 116.25 86 LEU C CA 1
ATOM 3800 C C . LEU C 3 86 ? -15.087 -14.331 -2.788 1.00 115.46 86 LEU C C 1
ATOM 3801 O O . LEU C 3 86 ? -16.025 -14.035 -2.047 1.00 117.29 86 LEU C O 1
ATOM 3806 N N . ASP C 3 87 ? -14.861 -13.702 -3.939 1.00 104.35 87 ASP C N 1
ATOM 3807 C CA . ASP C 3 87 ? -15.587 -12.494 -4.305 1.00 111.14 87 ASP C CA 1
ATOM 3808 C C . ASP C 3 87 ? -16.984 -12.776 -4.835 1.00 108.46 87 ASP C C 1
ATOM 3809 O O . ASP C 3 87 ? -17.910 -11.991 -4.612 1.00 115.40 87 ASP C O 1
ATOM 3814 N N . ILE C 3 88 ? -17.146 -13.883 -5.545 1.00 100.22 88 ILE C N 1
ATOM 3815 C CA . ILE C 3 88 ? -18.475 -14.224 -6.040 1.00 100.54 88 ILE C CA 1
ATOM 3816 C C . ILE C 3 88 ? -19.395 -14.649 -4.920 1.00 91.53 88 ILE C C 1
ATOM 3817 O O . ILE C 3 88 ? -20.565 -14.929 -5.143 1.00 87.01 88 ILE C O 1
ATOM 3822 N N . LEU C 3 89 ? -18.854 -14.710 -3.717 1.00 95.64 89 LEU C N 1
ATOM 3823 C CA . LEU C 3 89 ? -19.695 -14.823 -2.549 1.00 97.23 89 LEU C CA 1
ATOM 3824 C C . LEU C 3 89 ? -20.158 -13.444 -2.076 1.00 93.27 89 LEU C C 1
ATOM 3825 O O . LEU C 3 89 ? -20.968 -13.341 -1.151 1.00 76.05 89 LEU C O 1
ATOM 3830 N N . ARG C 3 90 ? -19.607 -12.379 -2.654 1.00 94.50 90 ARG C N 1
ATOM 3831 C CA . ARG C 3 90 ? -20.074 -11.051 -2.262 1.00 104.32 90 ARG C CA 1
ATOM 3832 C C . ARG C 3 90 ? -20.516 -10.120 -3.397 1.00 94.94 90 ARG C C 1
ATOM 3833 O O . ARG C 3 90 ? -21.703 -10.053 -3.735 1.00 91.81 90 ARG C O 1
ATOM 3841 N N . SER C 3 91 ? -19.552 -9.446 -4.011 1.00 86.36 91 SER C N 1
ATOM 3842 C CA . SER C 3 91 ? -19.860 -8.404 -4.977 1.00 97.97 91 SER C CA 1
ATOM 3843 C C . SER C 3 91 ? -20.127 -9.037 -6.328 1.00 99.49 91 SER C C 1
ATOM 3844 O O . SER C 3 91 ? -20.836 -8.479 -7.175 1.00 91.43 91 SER C O 1
ATOM 3847 N N . GLN C 3 92 ? -19.529 -10.205 -6.530 1.00 89.94 92 GLN C N 1
ATOM 3848 C CA . GLN C 3 92 ? -19.574 -10.836 -7.829 1.00 93.05 92 GLN C CA 1
ATOM 3849 C C . GLN C 3 92 ? -20.646 -11.925 -7.963 1.00 87.52 92 GLN C C 1
ATOM 3850 O O . GLN C 3 92 ? -20.813 -12.522 -9.029 1.00 100.04 92 GLN C O 1
ATOM 3856 N N . TRP C 3 93 ? -21.388 -12.169 -6.893 1.00 73.58 93 TRP C N 1
ATOM 3857 C CA . TRP C 3 93 ? -22.519 -13.084 -6.973 1.00 73.75 93 TRP C CA 1
ATOM 3858 C C . TRP C 3 93 ? -23.498 -12.621 -8.057 1.00 79.49 93 TRP C C 1
ATOM 3859 O O . TRP C 3 93 ? -23.614 -11.422 -8.319 1.00 82.40 93 TRP C O 1
ATOM 3870 N N . SER C 3 94 ? -24.137 -13.575 -8.729 1.00 77.89 94 SER C N 1
ATOM 3871 C CA . SER C 3 94 ? -25.222 -13.310 -9.677 1.00 74.23 94 SER C CA 1
ATOM 3872 C C . SER C 3 94 ? -26.179 -14.506 -9.631 1.00 87.64 94 SER C C 1
ATOM 3873 O O . SER C 3 94 ? -25.748 -15.653 -9.484 1.00 85.57 94 SER C O 1
ATOM 3876 N N . PRO C 3 95 ? -27.479 -14.250 -9.783 1.00 85.71 95 PRO C N 1
ATOM 3877 C CA . PRO C 3 95 ? -28.512 -15.262 -9.509 1.00 75.29 95 PRO C CA 1
ATOM 3878 C C . PRO C 3 95 ? -28.397 -16.581 -10.273 1.00 66.91 95 PRO C C 1
ATOM 3879 O O . PRO C 3 95 ? -28.858 -17.567 -9.730 1.00 77.93 95 PRO C O 1
ATOM 3883 N N . ALA C 3 96 ? -27.841 -16.629 -11.482 1.00 72.98 96 ALA C N 1
ATOM 3884 C CA . ALA C 3 96 ? -27.831 -17.910 -12.214 1.00 68.02 96 ALA C CA 1
ATOM 3885 C C . ALA C 3 96 ? -26.684 -18.844 -11.819 1.00 68.26 96 ALA C C 1
ATOM 3886 O O . ALA C 3 96 ? -26.608 -19.953 -12.325 1.00 93.84 96 ALA C O 1
ATOM 3888 N N . LEU C 3 97 ? -25.794 -18.376 -10.943 1.00 85.28 97 LEU C N 1
ATOM 3889 C CA . LEU C 3 97 ? -24.711 -19.191 -10.403 1.00 83.87 97 LEU C CA 1
ATOM 3890 C C . LEU C 3 97 ? -25.250 -20.335 -9.547 1.00 97.05 97 LEU C C 1
ATOM 3891 O O . LEU C 3 97 ? -26.241 -20.187 -8.819 1.00 95.99 97 LEU C O 1
ATOM 3896 N N . THR C 3 98 ? -24.567 -21.470 -9.632 1.00 97.53 98 THR C N 1
ATOM 3897 C CA . THR C 3 98 ? -25.029 -22.687 -9.010 1.00 95.86 98 THR C CA 1
ATOM 3898 C C . THR C 3 98 ? -24.054 -23.044 -7.908 1.00 96.26 98 THR C C 1
ATOM 3899 O O . THR C 3 98 ? -22.902 -22.602 -7.923 1.00 104.17 98 THR C O 1
ATOM 3903 N N . ILE C 3 99 ? -24.524 -23.809 -6.931 1.00 93.08 99 ILE C N 1
ATOM 3904 C CA . ILE C 3 99 ? -23.681 -24.215 -5.814 1.00 94.05 99 ILE C CA 1
ATOM 3905 C C . ILE C 3 99 ? -22.444 -25.001 -6.280 1.00 99.71 99 ILE C C 1
ATOM 3906 O O . ILE C 3 99 ? -21.357 -24.857 -5.719 1.00 101.95 99 ILE C O 1
ATOM 3911 N N . SER C 3 100 ? -22.596 -25.811 -7.319 1.00 77.93 100 SER C N 1
ATOM 3912 C CA . SER C 3 100 ? -21.440 -26.516 -7.841 1.00 92.63 100 SER C CA 1
ATOM 3913 C C . SER C 3 100 ? -20.330 -25.522 -8.219 1.00 96.23 100 SER C C 1
ATOM 3914 O O . SER C 3 100 ? -19.142 -25.776 -7.975 1.00 87.98 100 SER C O 1
ATOM 3917 N N . LYS C 3 101 ? -20.722 -24.385 -8.795 1.00 99.55 101 LYS C N 1
ATOM 3918 C CA . LYS C 3 101 ? -19.752 -23.372 -9.202 1.00 100.38 101 LYS C CA 1
ATOM 3919 C C . LYS C 3 101 ? -19.094 -22.721 -7.995 1.00 99.60 101 LYS C C 1
ATOM 3920 O O . LYS C 3 101 ? -17.887 -22.498 -7.991 1.00 98.87 101 LYS C O 1
ATOM 3926 N N . VAL C 3 102 ? -19.881 -22.421 -6.966 1.00 92.13 102 VAL C N 1
ATOM 3927 C CA . VAL C 3 102 ? -19.311 -21.875 -5.742 1.00 80.99 102 VAL C CA 1
ATOM 3928 C C . VAL C 3 102 ? -18.306 -22.857 -5.148 1.00 83.90 102 VAL C C 1
ATOM 3929 O O . VAL C 3 102 ? -17.222 -22.460 -4.737 1.00 90.58 102 VAL C O 1
ATOM 3933 N N . LEU C 3 103 ? -18.660 -24.141 -5.117 1.00 80.02 103 LEU C N 1
ATOM 3934 C CA . LEU C 3 103 ? -17.726 -25.179 -4.651 1.00 87.74 103 LEU C CA 1
ATOM 3935 C C . LEU C 3 103 ? -16.426 -25.283 -5.479 1.00 91.08 103 LEU C C 1
ATOM 3936 O O . LEU C 3 103 ? -15.328 -25.231 -4.918 1.00 94.33 103 LEU C O 1
ATOM 3941 N N . LEU C 3 104 ? -16.539 -25.413 -6.797 1.00 89.40 104 LEU C N 1
ATOM 3942 C CA . LEU C 3 104 ? -15.345 -25.428 -7.642 1.00 97.09 104 LEU C CA 1
ATOM 3943 C C . LEU C 3 104 ? -14.481 -24.193 -7.393 1.00 94.26 104 LEU C C 1
ATOM 3944 O O . LEU C 3 104 ? -13.250 -24.266 -7.369 1.00 94.94 104 LEU C O 1
ATOM 3949 N N . SER C 3 105 ? -15.145 -23.055 -7.222 1.00 86.97 105 SER C N 1
ATOM 3950 C CA . SER C 3 105 ? -14.464 -21.783 -7.098 1.00 98.05 105 SER C CA 1
ATOM 3951 C C . SER C 3 105 ? -13.658 -21.768 -5.834 1.00 100.68 105 SER C C 1
ATOM 3952 O O . SER C 3 105 ? -12.649 -21.073 -5.752 1.00 112.68 105 SER C O 1
ATOM 3955 N N . ILE C 3 106 ? -14.122 -22.518 -4.840 1.00 88.26 106 ILE C N 1
ATOM 3956 C CA . ILE C 3 106 ? -13.422 -22.588 -3.564 1.00 91.08 106 ILE C CA 1
ATOM 3957 C C . ILE C 3 106 ? -12.211 -23.541 -3.643 1.00 101.57 106 ILE C C 1
ATOM 3958 O O . ILE C 3 106 ? -11.168 -23.300 -3.031 1.00 102.14 106 ILE C O 1
ATOM 3963 N N . CYS C 3 107 ? -12.344 -24.621 -4.402 1.00 100.38 107 CYS C N 1
ATOM 3964 C CA . CYS C 3 107 ? -11.189 -25.465 -4.682 1.00 104.75 107 CYS C CA 1
ATOM 3965 C C . CYS C 3 107 ? -10.195 -24.659 -5.506 1.00 106.25 107 CYS C C 1
ATOM 3966 O O . CYS C 3 107 ? -8.993 -24.673 -5.240 1.00 103.84 107 CYS C O 1
ATOM 3969 N N . SER C 3 108 ? -10.710 -23.939 -6.496 1.00 109.85 108 SER C N 1
ATOM 3970 C CA . SER C 3 108 ? -9.872 -23.073 -7.313 1.00 114.87 108 SER C CA 1
ATOM 3971 C C . SER C 3 108 ? -9.148 -22.063 -6.425 1.00 114.08 108 SER C C 1
ATOM 3972 O O . SER C 3 108 ? -7.961 -21.819 -6.589 1.00 121.98 108 SER C O 1
ATOM 3975 N N . LEU C 3 109 ? -9.866 -21.494 -5.467 1.00 106.75 109 LEU C N 1
ATOM 3976 C CA . LEU C 3 109 ? -9.255 -20.619 -4.466 1.00 107.97 109 LEU C CA 1
ATOM 3977 C C . LEU C 3 109 ? -8.276 -21.349 -3.541 1.00 114.56 109 LEU C C 1
ATOM 3978 O O . LEU C 3 109 ? -7.265 -20.772 -3.134 1.00 119.43 109 LEU C O 1
ATOM 3983 N N . LEU C 3 110 ? -8.584 -22.603 -3.202 1.00 110.75 110 LEU C N 1
ATOM 3984 C CA . LEU C 3 110 ? -7.703 -23.418 -2.351 1.00 122.32 110 LEU C CA 1
ATOM 3985 C C . LEU C 3 110 ? -6.318 -23.668 -2.964 1.00 128.24 110 LEU C C 1
ATOM 3986 O O . LEU C 3 110 ? -5.313 -23.730 -2.249 1.00 123.53 110 LEU C O 1
ATOM 3991 N N . CYS C 3 111 ? -6.275 -23.843 -4.282 1.00 125.15 111 CYS C N 1
ATOM 3992 C CA . CYS C 3 111 ? -5.009 -24.074 -4.958 1.00 125.11 111 CYS C CA 1
ATOM 3993 C C . CYS C 3 111 ? -4.300 -22.779 -5.382 1.00 129.50 111 CYS C C 1
ATOM 3994 O O . CYS C 3 111 ? -3.108 -22.797 -5.697 1.00 142.71 111 CYS C O 1
ATOM 3997 N N . ASP C 3 112 ? -5.031 -21.663 -5.393 1.00 170.60 112 ASP C N 1
ATOM 3998 C CA . ASP C 3 112 ? -4.462 -20.366 -5.782 1.00 162.60 112 ASP C CA 1
ATOM 3999 C C . ASP C 3 112 ? -5.043 -19.187 -4.995 1.00 152.96 112 ASP C C 1
ATOM 4000 O O . ASP C 3 112 ? -5.931 -18.495 -5.485 1.00 148.04 112 ASP C O 1
ATOM 4005 N N . PRO C 3 113 ? -4.550 -18.964 -3.768 1.00 156.30 113 PRO C N 1
ATOM 4006 C CA . PRO C 3 113 ? -5.004 -17.884 -2.878 1.00 160.96 113 PRO C CA 1
ATOM 4007 C C . PRO C 3 113 ? -4.494 -16.502 -3.300 1.00 171.61 113 PRO C C 1
ATOM 4008 O O . PRO C 3 113 ? -3.357 -16.407 -3.766 1.00 183.05 113 PRO C O 1
ATOM 4012 N N . ASN C 3 114 ? -5.301 -15.454 -3.121 1.00 164.15 114 ASN C N 1
ATOM 4013 C CA . ASN C 3 114 ? -4.860 -14.092 -3.449 1.00 160.64 114 ASN C CA 1
ATOM 4014 C C . ASN C 3 114 ? -4.545 -13.265 -2.202 1.00 153.59 114 ASN C C 1
ATOM 4015 O O . ASN C 3 114 ? -5.453 -12.799 -1.518 1.00 145.29 114 ASN C O 1
ATOM 4020 N N . PRO C 3 115 ? -3.250 -13.055 -1.920 1.00 153.61 115 PRO C N 1
ATOM 4021 C CA . PRO C 3 115 ? -2.827 -12.380 -0.687 1.00 153.59 115 PRO C CA 1
ATOM 4022 C C . PRO C 3 115 ? -3.117 -10.875 -0.663 1.00 157.20 115 PRO C C 1
ATOM 4023 O O . PRO C 3 115 ? -3.157 -10.290 0.422 1.00 152.68 115 PRO C O 1
ATOM 4027 N N . ASP C 3 116 ? -3.305 -10.265 -1.833 1.00 162.72 116 ASP C N 1
ATOM 4028 C CA . ASP C 3 116 ? -3.472 -8.814 -1.921 1.00 163.46 116 ASP C CA 1
ATOM 4029 C C . ASP C 3 116 ? -4.824 -8.379 -1.370 1.00 157.81 116 ASP C C 1
ATOM 4030 O O . ASP C 3 116 ? -5.094 -7.187 -1.212 1.00 158.59 116 ASP C O 1
ATOM 4035 N N . ASP C 3 117 ? -5.666 -9.368 -1.087 1.00 149.00 117 ASP C N 1
ATOM 4036 C CA . ASP C 3 117 ? -6.969 -9.151 -0.474 1.00 141.06 117 ASP C CA 1
ATOM 4037 C C . ASP C 3 117 ? -7.245 -10.272 0.532 1.00 130.58 117 ASP C C 1
ATOM 4038 O O . ASP C 3 117 ? -8.169 -11.067 0.347 1.00 127.06 117 ASP C O 1
ATOM 4043 N N . PRO C 3 118 ? -6.449 -10.344 1.611 1.00 123.10 118 PRO C N 1
ATOM 4044 C CA . PRO C 3 118 ? -6.540 -11.579 2.386 1.00 121.48 118 PRO C CA 1
ATOM 4045 C C . PRO C 3 118 ? -7.597 -11.477 3.461 1.00 124.33 118 PRO C C 1
ATOM 4046 O O . PRO C 3 118 ? -8.119 -10.387 3.694 1.00 125.57 118 PRO C O 1
ATOM 4050 N N . LEU C 3 119 ? -7.910 -12.595 4.111 1.00 120.88 119 LEU C N 1
ATOM 4051 C CA . LEU C 3 119 ? -8.641 -12.552 5.365 1.00 117.01 119 LEU C CA 1
ATOM 4052 C C . LEU C 3 119 ? -7.756 -12.758 6.609 1.00 119.10 119 LEU C C 1
ATOM 4053 O O . LEU C 3 119 ? -8.188 -12.512 7.731 1.00 119.72 119 LEU C O 1
ATOM 4058 N N . VAL C 3 120 ? -6.535 -13.249 6.416 1.00 123.59 120 VAL C N 1
ATOM 4059 C CA . VAL C 3 120 ? -5.567 -13.327 7.515 1.00 124.02 120 VAL C CA 1
ATOM 4060 C C . VAL C 3 120 ? -4.259 -12.571 7.229 1.00 128.61 120 VAL C C 1
ATOM 4061 O O . VAL C 3 120 ? -3.423 -13.039 6.450 1.00 129.05 120 VAL C O 1
ATOM 4065 N N . PRO C 3 121 ? -4.062 -11.421 7.889 1.00 132.18 121 PRO C N 1
ATOM 4066 C CA . PRO C 3 121 ? -2.883 -10.575 7.659 1.00 140.09 121 PRO C CA 1
ATOM 4067 C C . PRO C 3 121 ? -1.547 -11.287 7.885 1.00 142.26 121 PRO C C 1
ATOM 4068 O O . PRO C 3 121 ? -0.564 -11.006 7.194 1.00 137.00 121 PRO C O 1
ATOM 4072 N N . GLU C 3 122 ? -1.507 -12.199 8.844 1.00 148.23 122 GLU C N 1
ATOM 4073 C CA . GLU C 3 122 ? -0.270 -12.907 9.126 1.00 155.46 122 GLU C CA 1
ATOM 4074 C C . GLU C 3 122 ? 0.133 -13.795 7.951 1.00 157.17 122 GLU C C 1
ATOM 4075 O O . GLU C 3 122 ? 1.280 -13.764 7.502 1.00 165.21 122 GLU C O 1
ATOM 4081 N N . ILE C 3 123 ? -0.818 -14.579 7.452 1.00 146.71 123 ILE C N 1
ATOM 4082 C CA . ILE C 3 123 ? -0.527 -15.559 6.410 1.00 139.86 123 ILE C CA 1
ATOM 4083 C C . ILE C 3 123 ? -0.409 -14.915 5.029 1.00 133.50 123 ILE C C 1
ATOM 4084 O O . ILE C 3 123 ? 0.128 -15.512 4.096 1.00 135.39 123 ILE C O 1
ATOM 4089 N N . ALA C 3 124 ? -0.911 -13.693 4.905 1.00 123.93 124 ALA C N 1
ATOM 4090 C CA . ALA C 3 124 ? -0.721 -12.934 3.679 1.00 129.80 124 ALA C CA 1
ATOM 4091 C C . ALA C 3 124 ? 0.756 -12.545 3.534 1.00 139.21 124 ALA C C 1
ATOM 4092 O O . ALA C 3 124 ? 1.369 -12.737 2.476 1.00 140.29 124 ALA C O 1
ATOM 4094 N N . ARG C 3 125 ? 1.318 -12.001 4.612 1.00 140.89 125 ARG C N 1
ATOM 4095 C CA . ARG C 3 125 ? 2.719 -11.588 4.648 1.00 145.50 125 ARG C CA 1
ATOM 4096 C C . ARG C 3 125 ? 3.632 -12.755 4.296 1.00 153.08 125 ARG C C 1
ATOM 4097 O O . ARG C 3 125 ? 4.508 -12.645 3.432 1.00 158.65 125 ARG C O 1
ATOM 4105 N N . ILE C 3 126 ? 3.416 -13.875 4.978 1.00 151.18 126 ILE C N 1
ATOM 4106 C CA . ILE C 3 126 ? 4.187 -15.089 4.745 1.00 148.96 126 ILE C CA 1
ATOM 4107 C C . ILE C 3 126 ? 4.026 -15.579 3.310 1.00 138.76 126 ILE C C 1
ATOM 4108 O O . ILE C 3 126 ? 5.005 -15.711 2.582 1.00 135.99 126 ILE C O 1
ATOM 4113 N N . TYR C 3 127 ? 2.786 -15.822 2.898 1.00 131.56 127 TYR C N 1
ATOM 4114 C CA . TYR C 3 127 ? 2.528 -16.372 1.577 1.00 134.80 127 TYR C CA 1
ATOM 4115 C C . TYR C 3 127 ? 3.298 -15.599 0.512 1.00 147.56 127 TYR C C 1
ATOM 4116 O O . TYR C 3 127 ? 4.035 -16.174 -0.300 1.00 124.96 127 TYR C O 1
ATOM 4125 N N . LYS C 3 128 ? 3.128 -14.283 0.536 1.00 148.11 128 LYS C N 1
ATOM 4126 C CA . LYS C 3 128 ? 3.719 -13.422 -0.471 1.00 148.76 128 LYS C CA 1
ATOM 4127 C C . LYS C 3 128 ? 5.162 -13.081 -0.134 1.00 148.20 128 LYS C C 1
ATOM 4128 O O . LYS C 3 128 ? 6.087 -13.741 -0.604 1.00 153.55 128 LYS C O 1
ATOM 4130 N N . ASP C 3 130 ? 7.347 -15.923 1.321 1.00 141.14 130 ASP C N 1
ATOM 4131 C CA . ASP C 3 130 ? 7.987 -17.184 1.665 1.00 155.32 130 ASP C CA 1
ATOM 4132 C C . ASP C 3 130 ? 7.095 -18.409 1.468 1.00 157.42 130 ASP C C 1
ATOM 4133 O O . ASP C 3 130 ? 6.420 -18.847 2.392 1.00 153.39 130 ASP C O 1
ATOM 4138 N N . ARG C 3 131 ? 7.124 -18.979 0.269 1.00 142.49 131 ARG C N 1
ATOM 4139 C CA . ARG C 3 131 ? 6.409 -20.220 -0.018 1.00 145.44 131 ARG C CA 1
ATOM 4140 C C . ARG C 3 131 ? 6.746 -21.357 0.962 1.00 151.04 131 ARG C C 1
ATOM 4141 O O . ARG C 3 131 ? 5.849 -21.918 1.586 1.00 150.59 131 ARG C O 1
ATOM 4143 N N . GLU C 3 132 ? 8.029 -21.689 1.104 1.00 156.55 132 GLU C N 1
ATOM 4144 C CA . GLU C 3 132 ? 8.446 -22.867 1.879 1.00 161.20 132 GLU C CA 1
ATOM 4145 C C . GLU C 3 132 ? 7.809 -22.976 3.274 1.00 164.18 132 GLU C C 1
ATOM 4146 O O . GLU C 3 132 ? 7.495 -24.083 3.731 1.00 165.01 132 GLU C O 1
ATOM 4148 N N . LYS C 3 133 ? 7.640 -21.842 3.954 1.00 159.90 133 LYS C N 1
ATOM 4149 C CA . LYS C 3 133 ? 7.025 -21.850 5.282 1.00 161.66 133 LYS C CA 1
ATOM 4150 C C . LYS C 3 133 ? 5.500 -21.966 5.215 1.00 166.93 133 LYS C C 1
ATOM 4151 O O . LYS C 3 133 ? 4.898 -22.667 6.037 1.00 170.68 133 LYS C O 1
ATOM 4157 N N . TYR C 3 134 ? 4.888 -21.294 4.236 1.00 164.03 134 TYR C N 1
ATOM 4158 C CA . TYR C 3 134 ? 3.433 -21.335 4.061 1.00 154.56 134 TYR C CA 1
ATOM 4159 C C . TYR C 3 134 ? 2.940 -22.727 3.634 1.00 143.58 134 TYR C C 1
ATOM 4160 O O . TYR C 3 134 ? 1.967 -23.237 4.186 1.00 131.71 134 TYR C O 1
ATOM 4162 N N . ASN C 3 135 ? 3.615 -23.348 2.667 1.00 146.04 135 ASN C N 1
ATOM 4163 C CA . ASN C 3 135 ? 3.304 -24.732 2.292 1.00 142.10 135 ASN C CA 1
ATOM 4164 C C . ASN C 3 135 ? 3.419 -25.661 3.494 1.00 132.72 135 ASN C C 1
ATOM 4165 O O . ASN C 3 135 ? 2.492 -26.408 3.807 1.00 117.88 135 ASN C O 1
ATOM 4170 N N . ARG C 3 136 ? 4.567 -25.596 4.163 1.00 139.50 136 ARG C N 1
ATOM 4171 C CA . ARG C 3 136 ? 4.866 -26.467 5.291 1.00 138.94 136 ARG C CA 1
ATOM 4172 C C . ARG C 3 136 ? 3.767 -26.473 6.364 1.00 139.69 136 ARG C C 1
ATOM 4173 O O . ARG C 3 136 ? 3.291 -27.541 6.753 1.00 134.77 136 ARG C O 1
ATOM 4175 N N . ILE C 3 137 ? 3.364 -25.287 6.828 1.00 145.90 137 ILE C N 1
ATOM 4176 C CA . ILE C 3 137 ? 2.305 -25.143 7.847 1.00 150.02 137 ILE C CA 1
ATOM 4177 C C . ILE C 3 137 ? 0.904 -25.565 7.374 1.00 146.09 137 ILE C C 1
ATOM 4178 O O . ILE C 3 137 ? 0.162 -26.219 8.114 1.00 145.83 137 ILE C O 1
ATOM 4183 N N . ALA C 3 138 ? 0.537 -25.167 6.158 1.00 134.08 138 ALA C N 1
ATOM 4184 C CA . ALA C 3 138 ? -0.727 -25.599 5.573 1.00 132.47 138 ALA C CA 1
ATOM 4185 C C . ALA C 3 138 ? -0.784 -27.111 5.606 1.00 133.19 138 ALA C C 1
ATOM 4186 O O . ALA C 3 138 ? -1.781 -27.698 6.024 1.00 131.47 138 ALA C O 1
ATOM 4188 N N . ARG C 3 139 ? 0.309 -27.729 5.167 1.00 138.22 139 ARG C N 1
ATOM 4189 C CA . ARG C 3 139 ? 0.451 -29.179 5.160 1.00 128.59 139 ARG C CA 1
ATOM 4190 C C . ARG C 3 139 ? 0.186 -29.794 6.540 1.00 133.47 139 ARG C C 1
ATOM 4191 O O . ARG C 3 139 ? -0.567 -30.763 6.653 1.00 132.91 139 ARG C O 1
ATOM 4193 N N . GLU C 3 140 ? 0.782 -29.206 7.579 1.00 138.89 140 GLU C N 1
ATOM 4194 C CA . GLU C 3 140 ? 0.656 -29.693 8.963 1.00 145.30 140 GLU C CA 1
ATOM 4195 C C . GLU C 3 140 ? -0.742 -29.533 9.589 1.00 133.99 140 GLU C C 1
ATOM 4196 O O . GLU C 3 140 ? -1.255 -30.465 10.233 1.00 122.45 140 GLU C O 1
ATOM 4202 N N . TRP C 3 141 ? -1.339 -28.351 9.420 1.00 121.50 141 TRP C N 1
ATOM 4203 C CA . TRP C 3 141 ? -2.695 -28.099 9.897 1.00 124.49 141 TRP C CA 1
ATOM 4204 C C . TRP C 3 141 ? -3.676 -29.104 9.302 1.00 123.10 141 TRP C C 1
ATOM 4205 O O . TRP C 3 141 ? -4.669 -29.455 9.941 1.00 129.49 141 TRP C O 1
ATOM 4216 N N . THR C 3 142 ? -3.404 -29.552 8.077 1.00 116.06 142 THR C N 1
ATOM 4217 C CA . THR C 3 142 ? -4.227 -30.573 7.425 1.00 120.94 142 THR C CA 1
ATOM 4218 C C . THR C 3 142 ? -4.075 -31.917 8.134 1.00 125.36 142 THR C C 1
ATOM 4219 O O . THR C 3 142 ? -5.031 -32.691 8.249 1.00 116.48 142 THR C O 1
ATOM 4223 N N . GLN C 3 143 ? -2.866 -32.182 8.620 1.00 133.52 143 GLN C N 1
ATOM 4224 C CA . GLN C 3 143 ? -2.597 -33.412 9.349 1.00 147.95 143 GLN C CA 1
ATOM 4225 C C . GLN C 3 143 ? -3.370 -33.459 10.667 1.00 152.33 143 GLN C C 1
ATOM 4226 O O . GLN C 3 143 ? -3.897 -34.507 11.041 1.00 161.19 143 GLN C O 1
ATOM 4228 N N . LYS C 3 144 ? -3.432 -32.330 11.372 1.00 138.62 144 LYS C N 1
ATOM 4229 C CA . LYS C 3 144 ? -4.136 -32.287 12.654 1.00 132.28 144 LYS C CA 1
ATOM 4230 C C . LYS C 3 144 ? -5.646 -32.343 12.457 1.00 128.31 144 LYS C C 1
ATOM 4231 O O . LYS C 3 144 ? -6.338 -33.172 13.055 1.00 120.42 144 LYS C O 1
ATOM 4237 N N . TYR C 3 145 ? -6.130 -31.462 11.585 1.00 127.28 145 TYR C N 1
ATOM 4238 C CA . TYR C 3 145 ? -7.543 -31.095 11.485 1.00 127.96 145 TYR C CA 1
ATOM 4239 C C . TYR C 3 145 ? -8.341 -31.810 10.388 1.00 132.27 145 TYR C C 1
ATOM 4240 O O . TYR C 3 145 ? -9.392 -32.396 10.665 1.00 129.12 145 TYR C O 1
ATOM 4249 N N . ALA C 3 146 ? -7.889 -31.678 9.141 1.00 135.20 146 ALA C N 1
ATOM 4250 C CA . ALA C 3 146 ? -8.506 -32.358 7.998 1.00 129.12 146 ALA C CA 1
ATOM 4251 C C . ALA C 3 146 ? -8.558 -33.886 8.118 1.00 145.90 146 ALA C C 1
ATOM 4252 O O . ALA C 3 146 ? -9.608 -34.492 7.892 1.00 151.88 146 ALA C O 1
ATOM 4254 N N . MET C 3 147 ? -7.426 -34.506 8.451 1.00 146.01 147 MET C N 1
ATOM 4255 C CA . MET C 3 147 ? -7.346 -35.967 8.500 1.00 153.96 147 MET C CA 1
ATOM 4256 C C . MET C 3 147 ? -8.343 -36.548 9.505 1.00 147.64 147 MET C C 1
ATOM 4257 O O . MET C 3 147 ? -8.743 -37.710 9.408 1.00 140.55 147 MET C O 1
#